Protein AF-0000000083335568 (afdb_homodimer)

Solvent-accessible surface area (backbone atoms only — not comparable to full-atom values): 21552 Å² total; per-residue (Å²): 138,65,62,66,56,51,53,53,49,52,48,51,52,46,53,53,59,56,65,48,64,49,46,77,41,74,42,66,56,33,32,35,35,14,64,70,58,40,46,61,35,35,66,96,53,80,90,43,81,64,42,79,47,89,44,68,85,31,24,37,31,67,54,48,30,28,45,42,42,88,63,29,68,44,73,71,33,35,30,37,35,63,69,38,93,60,49,35,34,36,35,36,66,71,50,24,61,50,20,54,45,88,48,48,80,27,52,86,87,62,44,81,91,28,42,49,43,35,38,34,35,102,75,27,70,46,77,40,76,40,20,33,27,20,60,49,44,30,32,36,18,20,59,67,52,26,58,64,63,70,53,51,67,70,38,65,41,40,36,30,34,38,66,60,73,33,16,29,30,43,33,57,31,32,31,43,59,36,86,72,33,44,67,32,34,40,37,34,52,36,39,33,56,36,31,42,55,82,41,88,63,42,42,30,41,77,42,77,83,126,138,65,62,66,55,52,52,54,49,52,49,50,52,46,54,53,59,54,65,48,67,49,48,77,42,74,42,64,57,33,32,35,35,13,63,70,57,40,45,60,34,36,65,94,53,80,89,43,80,64,43,78,48,87,43,68,84,32,24,36,32,68,54,50,29,28,44,42,41,86,64,28,69,45,72,72,33,35,30,37,36,64,67,38,92,60,48,35,35,36,36,34,66,69,49,25,61,52,20,55,46,86,48,47,79,25,53,87,88,61,45,82,92,28,43,47,44,36,39,35,34,100,77,26,71,46,76,40,78,42,21,33,26,20,60,50,44,29,30,37,18,20,60,67,52,26,60,63,63,71,55,51,67,69,38,65,42,39,36,29,34,37,64,61,73,32,16,27,30,42,32,58,30,32,32,42,58,35,86,73,33,44,67,31,34,40,35,32,53,36,40,32,56,36,32,42,55,84,42,90,64,41,43,31,41,78,42,77,84,128

pLDDT: mean 95.58, std 6.4, range [51.5, 98.94]

InterPro domains:
  IPR008300 Phosphate propanoyltransferase [NF011652] (22-202)
  IPR008300 Phosphate propanoyltransferase [PF06130] (24-197)
  IPR008300 Phosphate propanoyltransferase [PIRSF010130] (3-204)
  IPR008300 Phosphate propanoyltransferase [PTHR39453] (1-201)

Organism: NCBI:txid2582917

Radius of gyration: 24.56 Å; Cα contacts (8 Å, |Δi|>4): 988; chains: 2; bounding box: 70×68×60 Å

Secondary structure (DSSP, 8-state):
--HHHHHHHHHHHHHHHHTSPPPEEEE-SEEE-BHHHHHHHSTT----EEEE-SSTT-EEEEEEEEEE-SS-EEEEEEEEES-BSS-EEEE-HHHHHHHT--PPEE-TT--TT---EEEE-SS-EEEESS-EEEEPPEEEE-HHHHHHHT--TT-EEEEEEESSTT-EEEEEEEEEE-TT--SEEEEEHHHHHHHTTTSTT-EEEEPPP-/--HHHHHHHHHHHHHHHHTSPPPEEEE-SEEE-BHHHHHHHSTT----EEEE-SSTT-EEEEEEEEEE-SS-EEEEEEEEES-BSS-EEEE-HHHHHHHT--PPEE-TT--TT---EEEE-SS-EEEESS-EEEEPPEEEE-HHHHHHHT--TT-EEEEEEESSTT-EEEEEEEEEE-TT--SEEEEEHHHHHHHTTTSTT-EEEEPPP-

Structure (mmCIF, N/CA/C/O backbone):
data_AF-0000000083335568-model_v1
#
loop_
_entity.id
_entity.type
_entity.pdbx_description
1 polymer 'Phosphate propanoyltransferase'
#
loop_
_atom_site.group_PDB
_atom_site.id
_atom_site.type_symbol
_atom_site.label_atom_id
_atom_site.label_alt_id
_atom_site.label_comp_id
_atom_site.label_asym_id
_atom_site.label_entity_id
_atom_site.label_seq_id
_atom_site.pdbx_PDB_ins_code
_atom_site.Cartn_x
_atom_site.Cartn_y
_atom_site.Cartn_z
_atom_site.occupancy
_atom_site.B_iso_or_equiv
_atom_site.auth_seq_id
_atom_site.auth_comp_id
_atom_site.auth_asym_id
_atom_site.auth_atom_id
_atom_site.pdbx_PDB_model_num
ATOM 1 N N . MET A 1 1 ? -19 31.094 40.875 1 55.94 1 MET A N 1
ATOM 2 C CA . MET A 1 1 ? -17.906 30.172 40.562 1 55.94 1 MET A CA 1
ATOM 3 C C . MET A 1 1 ? -17.344 30.453 39.156 1 55.94 1 MET A C 1
ATOM 5 O O . MET A 1 1 ? -18.078 30.859 38.281 1 55.94 1 MET A O 1
ATOM 9 N N . ASP A 1 2 ? -15.773 30.594 38.812 1 65.62 2 ASP A N 1
ATOM 10 C CA . ASP A 1 2 ? -14.68 31.234 38.094 1 65.62 2 ASP A CA 1
ATOM 11 C C . ASP A 1 2 ? -14.641 30.766 36.656 1 65.62 2 ASP A C 1
ATOM 13 O O . ASP A 1 2 ? -14.414 29.578 36.375 1 65.62 2 ASP A O 1
ATOM 17 N N . LYS A 1 3 ? -15.469 31.281 35.844 1 84.44 3 LYS A N 1
ATOM 18 C CA . LYS A 1 3 ? -15.656 31.125 34.406 1 84.44 3 LYS A CA 1
ATOM 19 C C . LYS A 1 3 ? -14.32 30.859 33.719 1 84.44 3 LYS A C 1
ATOM 21 O O . LYS A 1 3 ? -14.242 30.016 32.812 1 84.44 3 LYS A O 1
ATOM 26 N N . GLU A 1 4 ? -13.445 31.594 34.156 1 85.75 4 GLU A N 1
ATOM 27 C CA . GLU A 1 4 ? -12.117 31.438 33.562 1 85.75 4 GLU A CA 1
ATOM 28 C C . GLU A 1 4 ? -11.547 30.047 33.844 1 85.75 4 GLU A C 1
ATOM 30 O O . GLU A 1 4 ? -10.938 29.438 32.969 1 85.75 4 GLU A O 1
ATOM 35 N N . LEU A 1 5 ? -11.773 29.656 35 1 84.75 5 LEU A N 1
ATOM 36 C CA . LEU A 1 5 ? -11.312 28.328 35.344 1 84.75 5 LEU A CA 1
ATOM 37 C C . LEU A 1 5 ? -12.055 27.25 34.562 1 84.75 5 LEU A C 1
ATOM 39 O O . LEU A 1 5 ? -11.461 26.281 34.125 1 84.75 5 LEU A O 1
ATOM 43 N N . LEU A 1 6 ? -13.344 27.438 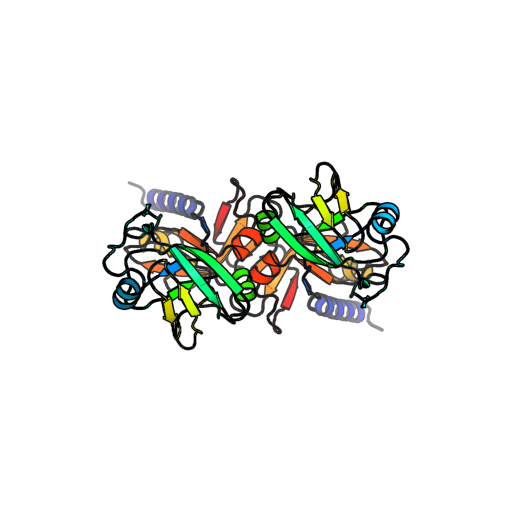34.5 1 83.44 6 LEU A N 1
ATOM 44 C CA . LEU A 1 6 ? -14.148 26.484 33.75 1 83.44 6 LEU A CA 1
ATOM 45 C C . LEU A 1 6 ? -13.688 26.422 32.281 1 83.44 6 LEU A C 1
ATOM 47 O O . LEU A 1 6 ? -13.555 25.328 31.734 1 83.44 6 LEU A O 1
ATOM 51 N N . LEU A 1 7 ? -13.438 27.547 31.672 1 86.62 7 LEU A N 1
ATOM 52 C CA . LEU A 1 7 ? -13.008 27.594 30.281 1 86.62 7 LEU A CA 1
ATOM 53 C C . LEU A 1 7 ? -11.664 26.891 30.109 1 86.62 7 LEU A C 1
ATOM 55 O O . LEU A 1 7 ? -11.469 26.172 29.125 1 86.62 7 LEU A O 1
ATOM 59 N N . SER A 1 8 ? -10.797 27.078 31.047 1 87.5 8 SER A N 1
ATOM 60 C CA . SER A 1 8 ? -9.477 26.453 30.969 1 87.5 8 SER A CA 1
ATOM 61 C C . SER A 1 8 ? -9.578 24.938 31.109 1 87.5 8 SER A C 1
ATOM 63 O O . SER A 1 8 ? -8.883 24.203 30.422 1 87.5 8 SER A O 1
ATOM 65 N N . THR A 1 9 ? -10.469 24.531 31.938 1 86.25 9 THR A N 1
ATOM 66 C CA . THR A 1 9 ? -10.648 23.109 32.156 1 86.25 9 THR A CA 1
ATOM 67 C C . THR A 1 9 ? -11.266 22.438 30.938 1 86.25 9 THR A C 1
ATOM 69 O O . THR A 1 9 ? -10.812 21.375 30.5 1 86.25 9 THR A O 1
ATOM 72 N N . VAL A 1 10 ? -12.242 23.078 30.422 1 83.5 10 VAL A N 1
ATOM 73 C CA . VAL A 1 10 ? -12.914 22.547 29.234 1 83.5 10 VAL A CA 1
ATOM 74 C C . VAL A 1 10 ? -11.922 22.469 28.078 1 83.5 10 VAL A C 1
ATOM 76 O O . VAL A 1 10 ? -11.891 21.469 27.359 1 83.5 10 VAL A O 1
ATOM 79 N N . SER A 1 11 ? -11.141 23.438 28 1 86.62 11 SER A N 1
ATOM 80 C CA . SER A 1 11 ? -10.141 23.453 26.938 1 86.62 11 SER A CA 1
ATOM 81 C C . SER A 1 11 ? -9.148 22.312 27.078 1 86.62 11 SER A C 1
ATOM 83 O O . SER A 1 11 ? -8.805 21.656 26.094 1 86.62 11 SER A O 1
ATOM 85 N N . LYS A 1 12 ? -8.742 22.109 28.25 1 87.94 12 LYS A N 1
ATOM 86 C CA . LYS A 1 12 ? -7.793 21.031 28.516 1 87.94 12 LYS A CA 1
ATOM 87 C C . LYS A 1 12 ? -8.406 19.656 28.203 1 87.94 12 LYS A C 1
ATOM 89 O O . LYS A 1 12 ? -7.746 18.797 27.625 1 87.94 12 LYS A O 1
ATOM 94 N N . VAL A 1 13 ? -9.602 19.531 28.594 1 85.75 13 VAL A N 1
ATOM 95 C CA . VAL A 1 13 ? -10.289 18.281 28.344 1 85.75 13 VAL A CA 1
ATOM 96 C C . VAL A 1 13 ? -10.445 18.062 26.844 1 85.75 13 VAL A C 1
ATOM 98 O O . VAL A 1 13 ? -10.211 16.953 26.344 1 85.75 13 VAL A O 1
ATOM 101 N N . LEU A 1 14 ? -10.773 19.078 26.172 1 85.69 14 LEU A N 1
ATOM 102 C CA . LEU A 1 14 ? -10.945 18.984 24.719 1 85.69 14 LEU A CA 1
ATOM 103 C C . LEU A 1 14 ? -9.617 18.672 24.047 1 85.69 14 LEU A C 1
ATOM 105 O O . LEU A 1 14 ? -9.57 17.891 23.094 1 85.69 14 LEU A O 1
ATOM 109 N N . ASP A 1 15 ? -8.609 19.188 24.547 1 86.44 15 ASP A N 1
ATOM 110 C CA . ASP A 1 15 ? -7.285 18.938 24 1 86.44 15 ASP A CA 1
ATOM 111 C C . ASP A 1 15 ? -6.883 17.469 24.188 1 86.44 15 ASP A C 1
ATOM 113 O O . ASP A 1 15 ? -6.293 16.859 23.297 1 86.44 15 ASP A O 1
ATOM 117 N N . GLU A 1 16 ? -7.23 17.047 25.266 1 86.5 16 GLU A N 1
ATOM 118 C CA . GLU A 1 16 ? -6.949 15.641 25.531 1 86.5 16 GLU A CA 1
ATOM 119 C C . GLU A 1 16 ? -7.781 14.727 24.641 1 86.5 16 GLU A C 1
ATOM 121 O O . GLU A 1 16 ? -7.289 13.711 24.156 1 86.5 16 GLU A O 1
ATOM 126 N N . MET A 1 17 ? -8.984 15.094 24.438 1 86.44 17 MET A N 1
ATOM 127 C CA . MET A 1 17 ? -9.875 14.312 23.578 1 86.44 17 MET A CA 1
ATOM 128 C C . MET A 1 17 ? -9.375 14.312 22.141 1 86.44 17 MET A C 1
ATOM 130 O O . MET A 1 17 ? -9.516 13.312 21.438 1 86.44 17 MET A O 1
ATOM 134 N N . ARG A 1 18 ? -8.719 15.305 21.781 1 87.56 18 ARG A N 1
ATOM 135 C CA . ARG A 1 18 ? -8.227 15.438 20.422 1 87.56 18 ARG A CA 1
ATOM 136 C C . ARG A 1 18 ? -7.016 14.539 20.188 1 87.56 18 ARG A C 1
ATOM 138 O O . ARG A 1 18 ? -6.656 14.273 19.031 1 87.56 18 ARG A O 1
ATOM 145 N N . GLN A 1 19 ? -6.488 14.117 21.266 1 85.88 19 GLN A N 1
ATOM 146 C CA . GLN A 1 19 ? -5.277 13.312 21.156 1 85.88 19 GLN A CA 1
ATOM 147 C C . GLN A 1 19 ? -5.602 11.82 21.172 1 85.88 19 GLN A C 1
ATOM 149 O O . GLN A 1 19 ? -4.723 10.984 20.969 1 85.88 19 GLN A O 1
ATOM 154 N N . ARG A 1 20 ? -6.852 11.578 21.438 1 89 20 ARG A N 1
ATOM 155 C CA . ARG A 1 20 ? -7.238 10.172 21.438 1 89 20 ARG A CA 1
ATOM 156 C C . ARG A 1 20 ? -7.109 9.562 20.047 1 89 20 ARG A C 1
ATOM 158 O O . ARG A 1 20 ? -7.418 10.219 19.047 1 89 20 ARG A O 1
ATOM 165 N N . PRO A 1 21 ? -6.656 8.258 20 1 92.62 21 PRO A N 1
ATOM 166 C CA . PRO A 1 21 ? -6.473 7.617 18.703 1 92.62 21 PRO A CA 1
ATOM 167 C C . PRO A 1 21 ? -7.785 7.418 17.953 1 92.62 21 PRO A C 1
ATOM 169 O O . PRO A 1 21 ? -8.82 7.141 18.562 1 92.62 21 PRO A O 1
ATOM 172 N N . ILE A 1 22 ? -7.734 7.602 16.703 1 96.69 22 ILE A N 1
ATOM 173 C CA . ILE A 1 22 ? -8.859 7.312 15.828 1 96.69 22 ILE A CA 1
ATOM 174 C C . ILE A 1 22 ? -8.875 5.824 15.484 1 96.69 22 ILE A C 1
ATOM 176 O O . ILE A 1 22 ? -7.875 5.281 15.008 1 96.69 22 ILE A O 1
ATOM 180 N N . PRO A 1 23 ? -10.016 5.137 15.758 1 96.69 23 PRO A N 1
ATOM 181 C CA . PRO A 1 23 ? -10.086 3.73 15.352 1 96.69 23 PRO A CA 1
ATOM 182 C C . PRO A 1 23 ? -9.852 3.539 13.852 1 96.69 23 PRO A C 1
ATOM 184 O O . PRO A 1 23 ? -10.305 4.352 13.039 1 96.69 23 PRO A O 1
ATOM 187 N N . LEU A 1 24 ? -9.125 2.496 13.578 1 96.88 24 LEU A N 1
ATOM 188 C CA . LEU A 1 24 ? -8.758 2.225 12.195 1 96.88 24 LEU A CA 1
ATOM 189 C C . LEU A 1 24 ? -9.484 0.988 11.672 1 96.88 24 LEU A C 1
ATOM 191 O O . LEU A 1 24 ? -9.469 -0.063 12.32 1 96.88 24 LEU A O 1
ATOM 195 N N . GLY A 1 25 ? -10.18 1.158 10.594 1 96.25 25 GLY A N 1
ATOM 196 C CA . GLY A 1 25 ? -10.773 0.045 9.875 1 96.25 25 GLY A CA 1
ATOM 197 C C . GLY A 1 25 ? -10.102 -0.234 8.547 1 96.25 25 GLY A C 1
ATOM 198 O O . GLY A 1 25 ? -10.109 0.614 7.648 1 96.25 25 GLY A O 1
ATOM 199 N N . VAL A 1 26 ? -9.523 -1.401 8.445 1 96.62 26 VAL A N 1
ATOM 200 C CA . VAL A 1 26 ? -8.945 -1.817 7.168 1 96.62 26 VAL A CA 1
ATOM 201 C C . VAL A 1 26 ? -10.016 -2.488 6.312 1 96.62 26 VAL A C 1
ATOM 203 O O . VAL A 1 26 ? -10.562 -3.523 6.691 1 96.62 26 VAL A O 1
ATOM 206 N N . SER A 1 27 ? -10.195 -1.856 5.25 1 94.56 27 SER A N 1
ATOM 207 C CA . SER A 1 27 ? -11.242 -2.355 4.359 1 94.56 27 SER A CA 1
ATOM 208 C C . SER A 1 27 ? -10.688 -3.377 3.375 1 94.56 27 SER A C 1
ATOM 210 O O . SER A 1 27 ? -9.938 -3.023 2.461 1 94.56 27 SER A O 1
ATOM 212 N N . ASN A 1 28 ? -11.094 -4.578 3.543 1 93.88 28 ASN A N 1
ATOM 213 C CA . ASN A 1 28 ? -10.867 -5.59 2.518 1 93.88 28 ASN A CA 1
ATOM 214 C C . ASN A 1 28 ? -11.805 -5.395 1.323 1 93.88 28 ASN A C 1
ATOM 216 O O . ASN A 1 28 ? -12.703 -4.562 1.366 1 93.88 28 ASN A O 1
ATOM 220 N N . ARG A 1 29 ? -11.492 -6.094 0.27 1 98 29 ARG A N 1
ATOM 221 C CA . ARG A 1 29 ? -12.43 -6.086 -0.847 1 98 29 ARG A CA 1
ATOM 222 C C . ARG A 1 29 ? -13.82 -6.539 -0.401 1 98 29 ARG A C 1
ATOM 224 O O . ARG A 1 29 ? -13.945 -7.449 0.421 1 98 29 ARG A O 1
ATOM 231 N N . HIS A 1 30 ? -14.797 -5.809 -0.845 1 98.75 30 HIS A N 1
ATOM 232 C CA . HIS A 1 30 ? -16.172 -6.141 -0.482 1 98.75 30 HIS A CA 1
ATOM 233 C C . HIS A 1 30 ? -17.156 -5.578 -1.497 1 98.75 30 HIS A C 1
ATOM 235 O O . HIS A 1 30 ? -16.766 -4.836 -2.404 1 98.75 30 HIS A O 1
ATOM 241 N N . ILE A 1 31 ? -18.422 -5.961 -1.271 1 98.69 31 ILE A N 1
ATOM 242 C CA . ILE A 1 31 ? -19.438 -5.535 -2.23 1 98.69 31 ILE A CA 1
ATOM 243 C C . ILE A 1 31 ? -20.703 -5.109 -1.491 1 98.69 31 ILE A C 1
ATOM 245 O O . ILE A 1 31 ? -21.047 -5.691 -0.463 1 98.69 31 ILE A O 1
ATOM 249 N N . HIS A 1 32 ? -21.281 -4.105 -1.982 1 98.69 32 HIS A N 1
ATOM 250 C CA . HIS A 1 32 ? -22.656 -3.713 -1.68 1 98.69 32 HIS A CA 1
ATOM 251 C C . HIS A 1 32 ? -23.594 -4.012 -2.852 1 98.69 32 HIS A C 1
ATOM 253 O O . HIS A 1 32 ? -23.297 -3.654 -3.994 1 98.69 32 HIS A O 1
ATOM 259 N N . LEU A 1 33 ? -24.75 -4.594 -2.518 1 98.81 33 LEU A N 1
ATOM 260 C CA . LEU A 1 33 ? -25.656 -4.93 -3.611 1 98.81 33 LEU A CA 1
ATOM 261 C C . LEU A 1 33 ? -26.984 -4.207 -3.455 1 98.81 33 LEU A C 1
ATOM 263 O O . LEU A 1 33 ? -27.438 -3.961 -2.334 1 98.81 33 LEU A O 1
ATOM 267 N N . SER A 1 34 ? -27.578 -3.914 -4.613 1 98.62 34 SER A N 1
ATOM 268 C CA . SER A 1 34 ? -28.984 -3.525 -4.633 1 98.62 34 SER A CA 1
ATOM 269 C C . SER A 1 34 ? -29.891 -4.73 -4.406 1 98.62 34 SER A C 1
ATOM 271 O O . SER A 1 34 ? -29.469 -5.875 -4.566 1 98.62 34 SER A O 1
ATOM 273 N N . GLU A 1 35 ? -31.094 -4.391 -4.02 1 98.06 35 GLU A N 1
ATOM 274 C CA . GLU A 1 35 ? -32.062 -5.465 -3.816 1 98.06 35 GLU A CA 1
ATOM 275 C C . GLU A 1 35 ? -32.25 -6.301 -5.082 1 98.06 35 GLU A C 1
ATOM 277 O O . GLU A 1 35 ? -32.25 -7.531 -5.02 1 98.06 35 GLU A O 1
ATOM 282 N N . GLN A 1 36 ? -32.344 -5.691 -6.211 1 98.06 36 GLN A N 1
ATOM 283 C CA . GLN A 1 36 ? -32.5 -6.375 -7.488 1 98.06 36 GLN A CA 1
ATOM 284 C C . GLN A 1 36 ? -31.344 -7.309 -7.781 1 98.06 36 GLN A C 1
ATOM 286 O O . GLN A 1 36 ? -31.531 -8.477 -8.117 1 98.06 36 GLN A O 1
ATOM 291 N N . ASP A 1 37 ? -30.141 -6.785 -7.633 1 98.69 37 ASP A N 1
ATOM 292 C CA . ASP A 1 37 ? -28.953 -7.586 -7.906 1 98.69 37 ASP A CA 1
ATOM 293 C C . ASP A 1 37 ? -28.828 -8.734 -6.91 1 98.69 37 ASP A C 1
ATOM 295 O O . ASP A 1 37 ? -28.422 -9.844 -7.281 1 98.69 37 ASP A O 1
ATOM 299 N N . TYR A 1 38 ? -29.172 -8.445 -5.688 1 98.81 38 TYR A N 1
ATOM 300 C CA . TYR A 1 38 ? -29.109 -9.5 -4.676 1 98.81 38 TYR A CA 1
ATOM 301 C C . TYR A 1 38 ? -30.047 -10.641 -5.02 1 98.81 38 TYR A C 1
ATOM 303 O O . TYR A 1 38 ? -29.672 -11.812 -4.961 1 98.81 38 TYR A O 1
ATOM 311 N N . GLN A 1 39 ? -31.25 -10.305 -5.344 1 98.31 39 GLN A N 1
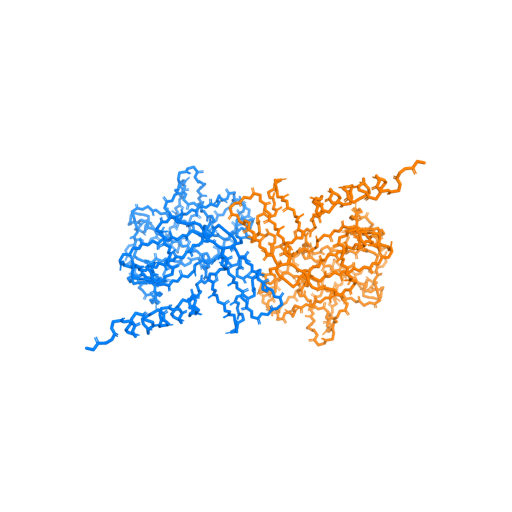ATOM 312 C CA . GLN A 1 39 ? -32.25 -11.328 -5.656 1 98.31 39 GLN A CA 1
ATOM 313 C C . GLN A 1 39 ? -31.812 -12.164 -6.859 1 98.31 39 GLN A C 1
ATOM 315 O O . GLN A 1 39 ? -32.094 -13.367 -6.922 1 98.31 39 GLN A O 1
ATOM 320 N N . ARG A 1 40 ? -31.125 -11.555 -7.77 1 98.44 40 ARG A N 1
ATOM 321 C CA . ARG A 1 40 ? -30.625 -12.273 -8.938 1 98.44 40 ARG A CA 1
ATOM 322 C C . ARG A 1 40 ? -29.5 -13.234 -8.547 1 98.44 40 ARG A C 1
ATOM 324 O O . ARG A 1 40 ? -29.469 -14.375 -9 1 98.44 40 ARG A O 1
ATOM 331 N N . LEU A 1 41 ? -28.625 -12.797 -7.664 1 98.69 41 LEU A N 1
ATOM 332 C CA . LEU A 1 41 ? -27.453 -13.578 -7.309 1 98.69 41 LEU A CA 1
ATOM 333 C C . LEU A 1 41 ? -27.797 -14.633 -6.266 1 98.69 41 LEU A C 1
ATOM 335 O O . LEU A 1 41 ? -27.141 -15.68 -6.199 1 98.69 41 LEU A O 1
ATOM 339 N N . PHE A 1 42 ? -28.797 -14.336 -5.465 1 98.5 42 PHE A N 1
ATOM 340 C CA . PHE A 1 42 ? -29.188 -15.219 -4.367 1 98.5 42 PHE A CA 1
ATOM 341 C C . PHE A 1 42 ? -30.688 -15.398 -4.324 1 98.5 42 PHE A C 1
ATOM 343 O O . PHE A 1 42 ? -31.328 -15.102 -3.316 1 98.5 42 PHE A O 1
ATOM 350 N N . PRO A 1 43 ? -31.219 -15.977 -5.379 1 98.12 43 PRO A N 1
ATOM 351 C CA . PRO A 1 43 ? -32.688 -16.125 -5.414 1 98.12 43 PRO A CA 1
ATOM 352 C C . PRO A 1 43 ? -33.188 -17.016 -4.285 1 98.12 43 PRO A C 1
ATOM 354 O O . PRO A 1 43 ? -32.719 -18.141 -4.105 1 98.12 43 PRO A O 1
ATOM 357 N N . GLY A 1 44 ? -34.125 -16.438 -3.555 1 97 44 GLY A N 1
ATOM 358 C CA . GLY A 1 44 ? -34.812 -17.203 -2.521 1 97 44 GLY A CA 1
ATOM 359 C C . GLY A 1 44 ? -34 -17.328 -1.242 1 97 44 GLY A C 1
ATOM 360 O O . GLY A 1 44 ? -34.344 -18.109 -0.353 1 97 44 GLY A O 1
ATOM 361 N N . HIS A 1 45 ? -32.938 -16.703 -1.124 1 97.25 45 HIS A N 1
ATOM 362 C CA . HIS A 1 45 ? -32.094 -16.719 0.069 1 97.25 45 HIS A CA 1
ATOM 363 C C . HIS A 1 45 ? -32 -15.328 0.694 1 97.25 45 HIS A C 1
ATOM 365 O O . HIS A 1 45 ? -31.328 -14.445 0.15 1 97.25 45 HIS A O 1
ATOM 371 N N . PRO A 1 46 ? -32.594 -15.156 1.832 1 97.06 46 PRO A N 1
ATOM 372 C CA . PRO A 1 46 ? -32.469 -13.844 2.479 1 97.06 46 PRO A CA 1
ATOM 373 C C . PRO A 1 46 ? -31.047 -13.555 2.936 1 97.06 46 PRO A C 1
ATOM 375 O O . PRO A 1 46 ? -30.312 -14.477 3.312 1 97.06 46 PRO A O 1
ATOM 378 N N . ILE A 1 47 ? -30.672 -12.266 2.877 1 97.75 47 ILE A N 1
ATOM 379 C CA . ILE A 1 47 ? -29.344 -11.891 3.348 1 97.75 47 ILE A CA 1
ATOM 380 C C . ILE A 1 47 ? -29.25 -12.117 4.855 1 97.75 47 ILE A C 1
ATOM 382 O O . ILE A 1 47 ? -30.188 -11.844 5.594 1 97.75 47 ILE A O 1
ATOM 386 N N . SER A 1 48 ? -28.125 -12.648 5.285 1 97.56 48 SER A N 1
ATOM 387 C CA . SER A 1 48 ? -27.938 -12.969 6.695 1 97.56 48 SER A CA 1
ATOM 388 C C . SER A 1 48 ? -26.703 -12.289 7.262 1 97.56 48 SER A C 1
ATOM 390 O O . SER A 1 48 ? -25.625 -12.367 6.664 1 97.56 48 SER A O 1
ATOM 392 N N . GLU A 1 49 ? -26.875 -11.672 8.438 1 98.06 49 GLU A N 1
ATOM 393 C CA . GLU A 1 49 ? -25.75 -11.008 9.102 1 98.06 49 GLU A CA 1
ATOM 394 C C . GLU A 1 49 ? -24.781 -12.031 9.703 1 98.06 49 GLU A C 1
ATOM 396 O O . GLU A 1 49 ? -25.203 -12.906 10.461 1 98.06 49 GLU A O 1
ATOM 401 N N . LYS A 1 50 ? -23.609 -11.945 9.32 1 98.38 50 LYS A N 1
ATOM 402 C CA . LYS A 1 50 ? -22.547 -12.766 9.914 1 98.38 50 LYS A CA 1
ATOM 403 C C . LYS A 1 50 ? -21.922 -12.07 11.117 1 98.38 50 LYS A C 1
ATOM 405 O O . LYS A 1 50 ? -21.734 -12.688 12.172 1 98.38 50 LYS A O 1
ATOM 410 N N . LYS A 1 51 ? -21.609 -10.766 10.969 1 98.31 51 LYS A N 1
ATOM 411 C CA . LYS A 1 51 ? -20.938 -9.992 12.008 1 98.31 51 LYS A CA 1
ATOM 412 C C . LYS A 1 51 ? -21.219 -8.5 11.859 1 98.31 51 LYS A C 1
ATOM 414 O O . LYS A 1 51 ? -21.125 -7.949 10.766 1 98.31 51 LYS A O 1
ATOM 419 N N . ALA A 1 52 ? -21.484 -7.883 13.008 1 97.81 52 ALA A N 1
ATOM 420 C CA . ALA A 1 52 ? -21.688 -6.438 13.008 1 97.81 52 ALA A CA 1
ATOM 421 C C . ALA A 1 52 ? -20.375 -5.691 12.805 1 97.81 52 ALA A C 1
ATOM 423 O O . ALA A 1 52 ? -19.328 -6.121 13.297 1 97.81 52 ALA A O 1
ATOM 424 N N . LEU A 1 53 ? -20.453 -4.594 12.094 1 97.44 53 LEU A N 1
ATOM 425 C CA . LEU A 1 53 ? -19.312 -3.715 11.93 1 97.44 53 LEU A CA 1
ATOM 426 C C . LEU A 1 53 ? -19.359 -2.566 12.93 1 97.44 53 LEU A C 1
ATOM 428 O O . LEU A 1 53 ? -20.312 -2.438 13.688 1 97.44 53 LEU A O 1
ATOM 432 N N . LEU A 1 54 ? -18.266 -1.791 12.945 1 96.44 54 LEU A N 1
ATOM 433 C CA . LEU A 1 54 ? -18.188 -0.689 13.898 1 96.44 54 LEU A CA 1
ATOM 434 C C . LEU A 1 54 ? -19.234 0.374 13.586 1 96.44 54 LEU A C 1
ATOM 436 O O . LEU A 1 54 ? -19.812 0.966 14.5 1 96.44 54 LEU A O 1
ATOM 440 N N . GLN A 1 55 ? -19.469 0.665 12.352 1 97.44 55 GLN A N 1
ATOM 441 C CA . GLN A 1 55 ? -20.5 1.618 11.953 1 97.44 55 GLN A CA 1
ATOM 442 C C . GLN A 1 55 ? -21.891 1.073 12.258 1 97.44 55 GLN A C 1
ATOM 444 O O . GLN A 1 55 ? -22.219 -0.057 11.883 1 97.44 55 GLN A O 1
ATOM 449 N N . PRO A 1 56 ? -22.703 1.92 12.844 1 96.69 56 PRO A N 1
ATOM 450 C CA . PRO A 1 56 ? -24.031 1.438 13.266 1 96.69 56 PRO A CA 1
ATOM 451 C C . PRO A 1 56 ? -24.875 0.944 12.094 1 96.69 56 PRO A C 1
ATOM 453 O O . PRO A 1 56 ? -24.969 1.614 11.062 1 96.69 56 PRO A O 1
ATOM 456 N N . GLY A 1 57 ? -25.484 -0.217 12.289 1 96.44 57 GLY A N 1
ATOM 457 C CA . GLY A 1 57 ? -26.422 -0.765 11.32 1 96.44 57 GLY A CA 1
ATOM 458 C C . GLY A 1 57 ? -25.734 -1.478 10.164 1 96.44 57 GLY A C 1
ATOM 459 O O . GLY A 1 57 ? -26.391 -2.117 9.344 1 96.44 57 GLY A O 1
ATOM 460 N N . GLN A 1 58 ? -24.438 -1.389 10.07 1 97.5 58 GLN A N 1
ATOM 461 C CA . GLN A 1 58 ? -23.672 -2.043 9.016 1 97.5 58 GLN A CA 1
ATOM 462 C C . GLN A 1 58 ? -23.156 -3.406 9.477 1 97.5 58 GLN A C 1
ATOM 464 O O . GLN A 1 58 ? -22.828 -3.594 10.648 1 97.5 58 GLN A O 1
ATOM 469 N N . TYR A 1 59 ? -23.078 -4.379 8.555 1 98.38 59 TYR A N 1
ATOM 470 C CA . TYR A 1 59 ? -22.641 -5.711 8.938 1 98.38 59 TYR A CA 1
ATOM 471 C C . TYR A 1 59 ? -22.031 -6.445 7.746 1 98.38 59 TYR A C 1
ATOM 473 O O . TYR A 1 59 ? -22.297 -6.105 6.594 1 98.38 59 TYR A O 1
ATOM 481 N N . ALA A 1 60 ? -21.156 -7.32 8.031 1 98.69 60 ALA A N 1
ATOM 482 C CA . ALA A 1 60 ? -20.719 -8.328 7.07 1 98.69 60 ALA A CA 1
ATOM 483 C C . ALA A 1 60 ? -21.734 -9.461 6.969 1 98.69 60 ALA A C 1
ATOM 485 O O . ALA A 1 60 ? -22.188 -9.992 7.984 1 98.69 60 ALA A O 1
ATOM 486 N N . ALA A 1 61 ? -22.062 -9.781 5.785 1 98.75 61 ALA A N 1
ATOM 487 C CA . ALA A 1 61 ? -23.047 -10.844 5.57 1 98.75 61 ALA A CA 1
ATOM 488 C C . ALA A 1 61 ? -22.375 -12.203 5.449 1 98.75 61 ALA A C 1
ATOM 490 O O . ALA A 1 61 ? -21.141 -12.289 5.301 1 98.75 61 ALA A O 1
ATOM 491 N N . GLU A 1 62 ? -23.188 -13.25 5.508 1 98.5 62 GLU A N 1
ATOM 492 C CA . GLU A 1 62 ? -22.703 -14.602 5.266 1 98.5 62 GLU A CA 1
ATOM 493 C C . GLU A 1 62 ? -22.375 -14.82 3.793 1 98.5 62 GLU A C 1
ATOM 495 O O . GLU A 1 62 ? -21.484 -15.594 3.455 1 98.5 62 GLU A O 1
ATOM 500 N N . GLN A 1 63 ? -23.094 -14.188 2.953 1 98.56 63 GLN A N 1
ATOM 501 C CA . GLN A 1 63 ? -23 -14.375 1.508 1 98.56 63 GLN A CA 1
ATOM 502 C C . GLN A 1 63 ? -21.719 -13.766 0.951 1 98.56 63 GLN A C 1
ATOM 504 O O . GLN A 1 63 ? -21.312 -12.688 1.377 1 98.56 63 GLN A O 1
ATOM 509 N N . THR A 1 64 ? -21.125 -14.484 0.091 1 98.75 64 THR A N 1
ATOM 510 C CA . THR A 1 64 ? -19.953 -14.023 -0.661 1 98.75 64 THR A CA 1
ATOM 511 C C . THR A 1 64 ? -20.156 -14.258 -2.156 1 98.75 64 THR A C 1
ATOM 513 O O . THR A 1 64 ? -21.016 -15.031 -2.561 1 98.75 64 THR A O 1
ATOM 516 N N . VAL A 1 65 ? -19.406 -13.547 -2.938 1 98.81 65 VAL A N 1
ATOM 517 C CA . VAL A 1 65 ? -19.422 -13.742 -4.383 1 98.81 65 VAL A CA 1
ATOM 518 C C . VAL A 1 65 ? -17.984 -13.844 -4.898 1 98.81 65 VAL A C 1
ATOM 520 O O . VAL A 1 65 ? -17.031 -13.547 -4.172 1 98.81 65 VAL A O 1
ATOM 523 N N . THR A 1 66 ? -17.859 -14.328 -6.07 1 98.88 66 THR A N 1
ATOM 524 C CA . THR A 1 66 ? -16.609 -14.266 -6.82 1 98.88 66 THR A CA 1
ATOM 525 C C . THR A 1 66 ? -16.625 -13.094 -7.797 1 98.88 66 THR A C 1
ATOM 527 O O . THR A 1 66 ? -17.594 -12.906 -8.531 1 98.88 66 THR A O 1
ATOM 530 N N . LEU A 1 67 ? -15.641 -12.242 -7.727 1 98.88 67 LEU A N 1
ATOM 531 C CA . LEU A 1 67 ? -15.414 -11.227 -8.742 1 98.88 67 LEU A CA 1
ATOM 532 C C . LEU A 1 67 ? -14.633 -11.797 -9.922 1 9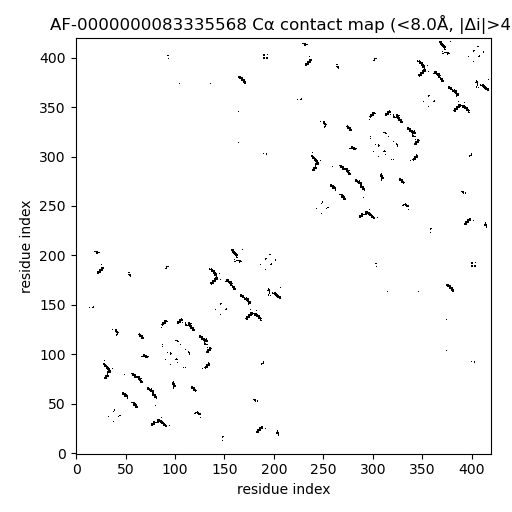8.88 67 LEU A C 1
ATOM 534 O O . LEU A 1 67 ? -13.602 -12.445 -9.734 1 98.88 67 LEU A O 1
ATOM 538 N N . VAL A 1 68 ? -15.094 -11.578 -11.078 1 98.88 68 VAL A N 1
ATOM 539 C CA . VAL A 1 68 ? -14.422 -12.078 -12.273 1 98.88 68 VAL A CA 1
ATOM 540 C C . VAL A 1 68 ? -14.094 -10.914 -13.211 1 98.88 68 VAL A C 1
ATOM 542 O O . VAL A 1 68 ? -15 -10.273 -13.75 1 98.88 68 VAL A O 1
ATOM 545 N N . GLY A 1 69 ? -12.82 -10.641 -13.375 1 98.25 69 GLY A N 1
ATOM 546 C CA . GLY A 1 69 ? -12.359 -9.633 -14.32 1 98.25 69 GLY A CA 1
ATOM 547 C C . GLY A 1 69 ? -11.672 -10.227 -15.531 1 98.25 69 GLY A C 1
ATOM 548 O O . GLY A 1 69 ? -11.578 -11.445 -15.664 1 98.25 69 GLY A O 1
ATOM 549 N N . PRO A 1 70 ? -11.156 -9.406 -16.438 1 98.19 70 PRO A N 1
ATOM 550 C CA . PRO A 1 70 ? -10.531 -9.859 -17.672 1 98.19 70 PRO A CA 1
ATOM 551 C C . PRO A 1 70 ? -9.258 -10.664 -17.438 1 98.19 70 PRO A C 1
ATOM 553 O O . PRO A 1 70 ? -8.906 -11.531 -18.25 1 98.19 70 PRO A O 1
ATOM 556 N N . LYS A 1 71 ? -8.602 -10.445 -16.344 1 97.25 71 LYS A N 1
ATOM 557 C CA . LYS A 1 71 ? -7.293 -11.07 -16.156 1 97.25 71 LYS A CA 1
ATOM 558 C C . LYS A 1 71 ? -7.34 -12.148 -15.078 1 97.25 71 LYS A C 1
ATOM 560 O O . LYS A 1 71 ? -6.398 -12.93 -14.93 1 97.25 71 LYS A O 1
ATOM 565 N N . GLY A 1 72 ? -8.43 -12.117 -14.312 1 97.38 72 GLY A N 1
ATOM 566 C CA . GLY A 1 72 ? -8.484 -13.086 -13.234 1 97.38 72 GLY A CA 1
ATOM 567 C C . GLY A 1 72 ? -9.758 -12.977 -12.406 1 97.38 72 GLY A C 1
ATOM 568 O O . GLY A 1 72 ? -10.719 -12.328 -12.82 1 97.38 72 GLY A O 1
ATOM 569 N N . GLN A 1 73 ? -9.742 -13.742 -11.328 1 98.44 73 GLN A N 1
ATOM 570 C CA . GLN A 1 73 ? -10.906 -13.742 -10.445 1 98.44 73 GLN A CA 1
ATOM 571 C C . GLN A 1 73 ? -10.484 -13.695 -8.977 1 98.44 73 GLN A C 1
ATOM 573 O O . GLN A 1 73 ? -9.359 -14.055 -8.641 1 98.44 73 GLN A O 1
ATOM 578 N N . ILE A 1 74 ? -11.32 -13.188 -8.18 1 97.75 74 ILE A N 1
ATOM 579 C CA . ILE A 1 74 ? -11.148 -13.18 -6.73 1 97.75 74 ILE A CA 1
ATOM 580 C C . ILE A 1 74 ? -12.352 -13.828 -6.059 1 97.75 74 ILE A C 1
ATOM 582 O O . ILE A 1 74 ? -13.484 -13.344 -6.195 1 97.75 74 ILE A O 1
ATOM 586 N N . LYS A 1 75 ? -12.062 -14.852 -5.312 1 97.81 75 LYS A N 1
ATOM 587 C CA . LYS A 1 75 ? -13.133 -15.633 -4.695 1 97.81 75 LYS A CA 1
ATOM 588 C C . LYS A 1 75 ? -13.477 -15.086 -3.311 1 97.81 75 LYS A C 1
ATOM 590 O O . LYS A 1 75 ? -12.695 -14.344 -2.715 1 97.81 75 LYS A O 1
ATOM 595 N N . ASN A 1 76 ? -14.688 -15.383 -2.875 1 98.06 76 ASN A N 1
ATOM 596 C CA . ASN A 1 76 ? -15.133 -15.195 -1.501 1 98.06 76 ASN A CA 1
ATOM 597 C C . ASN A 1 76 ? -15.102 -13.719 -1.1 1 98.06 76 ASN A C 1
ATOM 599 O O . ASN A 1 76 ? -14.641 -13.383 -0.007 1 98.06 76 ASN A O 1
ATOM 603 N N . VAL A 1 77 ? -15.539 -12.93 -1.99 1 98.75 77 VAL A N 1
ATOM 604 C CA . VAL A 1 77 ? -15.656 -11.508 -1.674 1 98.75 77 VAL A CA 1
ATOM 605 C C . VAL A 1 77 ? -16.922 -11.258 -0.867 1 98.75 77 VAL A C 1
ATOM 607 O O . VAL A 1 77 ? -18.031 -11.578 -1.319 1 98.75 77 VAL A O 1
ATOM 610 N N . ARG A 1 78 ? -16.797 -10.664 0.258 1 98.75 78 ARG A N 1
ATOM 611 C CA . ARG A 1 78 ? -17.844 -10.562 1.269 1 98.75 78 ARG A CA 1
ATOM 612 C C . ARG A 1 78 ? -18.859 -9.492 0.891 1 98.75 78 ARG A C 1
ATOM 614 O O . ARG A 1 78 ? -18.5 -8.406 0.442 1 98.75 78 ARG A O 1
ATOM 621 N N . LEU A 1 79 ? -20.094 -9.812 1.062 1 98.75 79 LEU A N 1
ATOM 622 C CA . LEU A 1 79 ? -21.156 -8.82 0.965 1 98.75 79 LEU A CA 1
ATOM 623 C C . LEU A 1 79 ? -21.328 -8.062 2.277 1 98.75 79 LEU A C 1
ATOM 625 O O . LEU A 1 79 ? -21.297 -8.664 3.354 1 98.75 79 LEU A O 1
ATOM 629 N N . LEU A 1 80 ? -21.453 -6.785 2.15 1 98.69 80 LEU A N 1
ATOM 630 C CA . LEU A 1 80 ? -21.797 -5.969 3.309 1 98.69 80 LEU A CA 1
ATOM 631 C C . LEU A 1 80 ? -23.25 -5.496 3.223 1 98.69 80 LEU A C 1
ATOM 633 O O . LEU A 1 80 ? -23.734 -5.152 2.141 1 98.69 80 LEU A O 1
ATOM 637 N N . GLY A 1 81 ? -23.891 -5.547 4.352 1 98.31 81 GLY A N 1
ATOM 638 C CA . GLY A 1 81 ? -25.25 -5.043 4.43 1 98.31 81 GLY A CA 1
ATOM 639 C C . GLY A 1 81 ? -25.359 -3.742 5.203 1 98.31 81 GLY A C 1
ATOM 640 O O . GLY A 1 81 ? -24.406 -3.307 5.836 1 98.31 81 GLY A O 1
ATOM 641 N N . PRO A 1 82 ? -26.578 -3.111 5.195 1 97.75 82 PRO A N 1
ATOM 642 C CA . PRO A 1 82 ? -27.75 -3.566 4.449 1 97.75 82 PRO A CA 1
ATOM 643 C C . PRO A 1 82 ? -27.641 -3.322 2.947 1 97.75 82 PRO A C 1
ATOM 645 O O . PRO A 1 82 ? -26.656 -2.717 2.492 1 97.75 82 PRO A O 1
ATOM 648 N N . LEU A 1 83 ? -28.516 -3.896 2.207 1 98.44 83 LEU A N 1
ATOM 649 C CA . LEU A 1 83 ? -28.562 -3.646 0.771 1 98.44 83 LEU A CA 1
ATOM 650 C C . LEU A 1 83 ? -28.734 -2.158 0.483 1 98.44 83 LEU A C 1
ATOM 652 O O . LEU A 1 83 ? -29.281 -1.42 1.309 1 98.44 83 LEU A O 1
ATOM 656 N N . ARG A 1 84 ? -28.234 -1.799 -0.69 1 97.38 84 ARG A N 1
ATOM 657 C CA . ARG A 1 84 ? -28.25 -0.387 -1.062 1 97.38 84 ARG A CA 1
ATOM 658 C C . ARG A 1 84 ? -29.047 -0.165 -2.342 1 97.38 84 ARG A C 1
ATOM 660 O O . ARG A 1 84 ? -29.625 -1.107 -2.896 1 97.38 84 ARG A O 1
ATOM 667 N N . SER A 1 85 ? -29.141 1.133 -2.672 1 97.19 85 SER A N 1
ATOM 668 C CA . SER A 1 85 ? -29.906 1.471 -3.865 1 97.19 85 SER A CA 1
ATOM 669 C C . SER A 1 85 ? -29.156 1.094 -5.137 1 97.19 85 SER A C 1
ATOM 671 O O . SER A 1 85 ? -29.766 0.808 -6.164 1 97.19 85 SER A O 1
ATOM 673 N N . VAL A 1 86 ? -27.844 1.15 -5.074 1 98.06 86 VAL A N 1
ATOM 674 C CA . VAL A 1 86 ? -27 0.826 -6.219 1 98.06 86 VAL A CA 1
ATOM 675 C C . VAL A 1 86 ? -25.891 -0.121 -5.785 1 98.06 86 VAL A C 1
ATOM 677 O O . VAL A 1 86 ? -25.359 -0.005 -4.676 1 98.06 86 VAL A O 1
ATOM 680 N N . SER A 1 87 ? -25.547 -1.086 -6.66 1 98.81 87 SER A N 1
ATOM 681 C CA . SER A 1 87 ? -24.469 -2.025 -6.367 1 98.81 87 SER A CA 1
ATOM 682 C C . SER A 1 87 ? -23.094 -1.37 -6.535 1 98.81 87 SER A C 1
ATOM 684 O O . SER A 1 87 ? -22.891 -0.575 -7.457 1 98.81 87 SER A O 1
ATOM 686 N N . GLN A 1 88 ? -22.234 -1.683 -5.684 1 98.81 88 GLN A N 1
ATOM 687 C CA . GLN A 1 88 ? -20.891 -1.111 -5.656 1 98.81 88 GLN A CA 1
ATOM 688 C C . GLN A 1 88 ? -19.859 -2.143 -5.203 1 98.81 88 GLN A C 1
ATOM 690 O O . GLN A 1 88 ? -20.109 -2.896 -4.258 1 98.81 88 GLN A O 1
ATOM 695 N N . VAL A 1 89 ? -18.75 -2.219 -5.887 1 98.88 89 VAL A N 1
ATOM 696 C CA . VAL A 1 89 ? -17.625 -3.08 -5.531 1 98.88 89 VAL A CA 1
ATOM 697 C C . VAL A 1 89 ? -16.422 -2.227 -5.141 1 98.88 89 VAL A C 1
ATOM 699 O O . VAL A 1 89 ? -16.062 -1.298 -5.863 1 98.88 89 VAL A O 1
ATOM 702 N N . GLU A 1 90 ? -15.891 -2.48 -4.008 1 98.81 90 GLU A N 1
ATOM 703 C CA . GLU A 1 90 ? -14.688 -1.802 -3.539 1 98.81 90 GLU A CA 1
ATOM 704 C C . GLU A 1 90 ? -13.5 -2.764 -3.463 1 98.81 90 GLU A C 1
ATOM 706 O O . GLU A 1 90 ? -13.578 -3.793 -2.787 1 98.81 90 GLU A O 1
ATOM 711 N N . ILE A 1 91 ? -12.461 -2.418 -4.145 1 98.62 91 ILE A N 1
ATOM 712 C CA . ILE A 1 91 ? -11.266 -3.246 -4.191 1 98.62 91 ILE A CA 1
ATOM 713 C C . ILE A 1 91 ? -10.031 -2.375 -3.986 1 98.62 91 ILE A C 1
ATOM 715 O O . ILE A 1 91 ? -10.117 -1.145 -3.992 1 98.62 91 ILE A O 1
ATOM 719 N N . SER A 1 92 ? -8.891 -3.004 -3.703 1 98.06 92 SER A N 1
ATOM 720 C CA . SER A 1 92 ? -7.605 -2.307 -3.666 1 98.06 92 SER A CA 1
ATOM 721 C C . SER A 1 92 ? -7 -2.195 -5.062 1 98.06 92 SER A C 1
ATOM 723 O O . SER A 1 92 ? -7.477 -2.828 -6.004 1 98.06 92 SER A O 1
ATOM 725 N N . ARG A 1 93 ? -5.961 -1.382 -5.176 1 97.44 93 ARG A N 1
ATOM 726 C CA . ARG A 1 93 ? -5.227 -1.333 -6.438 1 97.44 93 ARG A CA 1
ATOM 727 C C . ARG A 1 93 ? -4.602 -2.686 -6.758 1 97.44 93 ARG A C 1
ATOM 729 O O . ARG A 1 93 ? -4.559 -3.096 -7.922 1 97.44 93 ARG A O 1
ATOM 736 N N . THR A 1 94 ? -4.086 -3.344 -5.754 1 97.19 94 THR A N 1
ATOM 737 C CA . THR A 1 94 ? -3.561 -4.691 -5.934 1 97.19 94 THR A CA 1
ATOM 738 C C . THR A 1 94 ? -4.625 -5.617 -6.516 1 97.19 94 THR A C 1
ATOM 740 O O . THR A 1 94 ? -4.363 -6.344 -7.477 1 97.19 94 THR A O 1
ATOM 743 N N . ASP A 1 95 ? -5.828 -5.574 -5.996 1 97.69 95 ASP A N 1
ATOM 744 C CA . ASP A 1 95 ? -6.934 -6.375 -6.5 1 97.69 95 ASP A CA 1
ATOM 745 C C . ASP A 1 95 ? -7.266 -6.008 -7.945 1 97.69 95 ASP A C 1
ATOM 747 O O . ASP A 1 95 ? -7.57 -6.879 -8.758 1 97.69 95 ASP A O 1
ATOM 751 N N . ALA A 1 96 ? -7.285 -4.715 -8.172 1 98.12 96 ALA A N 1
ATOM 752 C CA . ALA A 1 96 ? -7.602 -4.234 -9.516 1 98.12 96 ALA A CA 1
ATOM 753 C C . ALA A 1 96 ? -6.652 -4.832 -10.547 1 98.12 96 ALA A C 1
ATOM 755 O O . ALA A 1 96 ? -7.078 -5.234 -11.633 1 98.12 96 ALA A O 1
ATOM 756 N N . ARG A 1 97 ? -5.387 -4.859 -10.188 1 95.19 97 ARG A N 1
ATOM 757 C CA . ARG A 1 97 ? -4.402 -5.449 -11.086 1 95.19 97 ARG A CA 1
ATOM 758 C C . ARG A 1 97 ? -4.672 -6.938 -11.297 1 95.19 97 ARG A C 1
ATOM 760 O O . ARG A 1 97 ? -4.582 -7.438 -12.422 1 95.19 97 ARG A O 1
ATOM 767 N N . THR A 1 98 ? -4.953 -7.637 -10.234 1 95.56 98 THR A N 1
ATOM 768 C CA . THR A 1 98 ? -5.266 -9.062 -10.297 1 95.56 98 THR A CA 1
ATOM 769 C C . THR A 1 98 ? -6.457 -9.305 -11.219 1 95.56 98 THR A C 1
ATOM 771 O O . THR A 1 98 ? -6.453 -10.258 -12.008 1 95.56 98 THR A O 1
ATOM 774 N N . LEU A 1 99 ? -7.43 -8.43 -11.156 1 98.25 99 LEU A N 1
ATOM 775 C CA . LEU A 1 99 ? -8.68 -8.594 -11.891 1 98.25 99 LEU A CA 1
ATOM 776 C C . LEU A 1 99 ? -8.539 -8.055 -13.312 1 98.25 99 LEU A C 1
ATOM 778 O O . LEU A 1 99 ? -9.352 -8.383 -14.188 1 98.25 99 LEU A O 1
ATOM 782 N N . GLY A 1 100 ? -7.57 -7.211 -13.539 1 98.12 100 GLY A N 1
ATOM 783 C CA . GLY A 1 100 ? -7.414 -6.555 -14.82 1 98.12 100 GLY A CA 1
ATOM 784 C C . GLY A 1 100 ? -8.414 -5.438 -15.047 1 98.12 100 GLY A C 1
ATOM 785 O O . GLY A 1 100 ? -8.898 -5.242 -16.172 1 98.12 100 GLY A O 1
ATOM 786 N N . ILE A 1 101 ? -8.773 -4.746 -13.984 1 98.06 101 ILE A N 1
ATOM 787 C CA . ILE A 1 101 ? -9.766 -3.676 -14.062 1 98.06 101 ILE A CA 1
ATOM 788 C C . ILE A 1 101 ? -9.109 -2.342 -13.711 1 98.06 101 ILE A C 1
ATOM 790 O O . ILE A 1 101 ? -8.367 -2.248 -12.734 1 98.06 101 ILE A O 1
ATOM 794 N N . ALA A 1 102 ? -9.352 -1.379 -14.523 1 97.12 102 ALA A N 1
ATOM 795 C CA . ALA A 1 102 ? -8.883 -0.03 -14.203 1 97.12 102 ALA A CA 1
ATOM 796 C C . ALA A 1 102 ? -9.883 0.702 -13.312 1 97.12 102 ALA A C 1
ATOM 798 O O . ALA A 1 102 ? -10.555 1.635 -13.758 1 97.12 102 ALA A O 1
ATOM 799 N N . ALA A 1 103 ? -10.008 0.298 -12.125 1 98 103 ALA A N 1
ATOM 800 C CA . ALA A 1 103 ? -10.938 0.91 -11.172 1 98 103 ALA A CA 1
ATOM 801 C C . ALA A 1 103 ? -10.422 2.264 -10.695 1 98 103 ALA A C 1
ATOM 803 O O . ALA A 1 103 ? -9.289 2.371 -10.219 1 98 103 ALA A O 1
ATOM 804 N N . PRO A 1 104 ? -11.211 3.303 -10.805 1 97.88 104 PRO A N 1
ATOM 805 C CA . PRO A 1 104 ? -10.766 4.621 -10.352 1 97.88 104 PRO A CA 1
ATOM 806 C C . PRO A 1 104 ? -10.852 4.785 -8.836 1 97.88 104 PRO A C 1
ATOM 808 O O . PRO A 1 104 ? -11.625 4.082 -8.18 1 97.88 104 PRO A O 1
ATOM 811 N N . LEU A 1 105 ? -10 5.656 -8.289 1 97.38 105 LEU A N 1
ATOM 812 C CA . LEU A 1 105 ? -10.109 6.09 -6.902 1 97.38 105 LEU A CA 1
ATOM 813 C C . LEU A 1 105 ? -11.328 6.984 -6.711 1 97.38 105 LEU A C 1
ATOM 815 O O . LEU A 1 105 ? -11.422 8.055 -7.316 1 97.38 105 LEU A O 1
ATOM 819 N N . ARG A 1 106 ? -12.281 6.527 -5.875 1 97.69 106 ARG A N 1
ATOM 820 C CA . ARG A 1 106 ? -13.539 7.254 -5.691 1 97.69 106 ARG A CA 1
ATOM 821 C C . ARG A 1 106 ? -14.008 7.176 -4.246 1 97.69 106 ARG A C 1
ATOM 823 O O . ARG A 1 106 ? -13.742 6.191 -3.551 1 97.69 106 ARG A O 1
ATOM 830 N N . MET A 1 107 ? -14.688 8.219 -3.859 1 96.94 107 MET A N 1
ATOM 831 C CA . MET A 1 107 ? -15.5 8.094 -2.648 1 96.94 107 MET A CA 1
ATOM 832 C C . MET A 1 107 ? -16.688 7.176 -2.885 1 96.94 107 MET A C 1
ATOM 834 O O . MET A 1 107 ? -17.281 7.188 -3.965 1 96.94 107 MET A O 1
ATOM 838 N N . SER A 1 108 ? -17 6.375 -1.865 1 95.88 108 SER A N 1
ATOM 839 C CA . SER A 1 108 ? -18.188 5.52 -1.945 1 95.88 108 SER A CA 1
ATOM 840 C C . SER A 1 108 ? -19.406 6.301 -2.428 1 95.88 108 SER A C 1
ATOM 842 O O . SER A 1 108 ? -19.641 7.422 -1.974 1 95.88 108 SER A O 1
ATOM 844 N N . GLY A 1 109 ? -20.109 5.773 -3.348 1 95.94 109 GLY A N 1
ATOM 845 C CA . GLY A 1 109 ? -21.297 6.41 -3.881 1 95.94 109 GLY A CA 1
ATOM 846 C C . GLY A 1 109 ? -21.047 7.164 -5.176 1 95.94 109 GLY A C 1
ATOM 847 O O . GLY A 1 109 ? -21.984 7.477 -5.91 1 95.94 109 GLY A O 1
ATOM 848 N N . ASN A 1 110 ? -19.812 7.582 -5.375 1 97.25 110 ASN A N 1
ATOM 849 C CA . ASN A 1 110 ? -19.453 8.258 -6.613 1 97.25 110 ASN A CA 1
ATOM 850 C C . ASN A 1 110 ? -19.109 7.262 -7.719 1 97.25 110 ASN A C 1
ATOM 852 O O . ASN A 1 110 ? -17.938 6.984 -7.965 1 97.25 110 ASN A O 1
ATOM 856 N N . LEU A 1 111 ? -20.125 6.816 -8.492 1 98.12 111 LEU A N 1
ATOM 857 C CA . LEU A 1 111 ? -19.938 5.648 -9.344 1 98.12 111 LEU A CA 1
ATOM 858 C C . LEU A 1 111 ? -20 6.031 -10.82 1 98.12 111 LEU A C 1
ATOM 860 O O . LEU A 1 111 ? -19.875 5.172 -11.695 1 98.12 111 LEU A O 1
ATOM 864 N N . LYS A 1 112 ? -20.156 7.312 -11.109 1 97.5 112 LYS A N 1
ATOM 865 C CA . LYS A 1 112 ? -20.234 7.734 -12.5 1 97.5 112 LYS A CA 1
ATOM 866 C C . LYS A 1 112 ? -18.938 7.422 -13.242 1 97.5 112 LYS A C 1
ATOM 868 O O . LYS A 1 112 ? -17.844 7.766 -12.773 1 97.5 112 LYS A O 1
ATOM 873 N N . GLY A 1 113 ? -19.062 6.789 -14.367 1 98.12 113 GLY A N 1
ATOM 874 C CA . GLY A 1 113 ? -17.922 6.527 -15.227 1 98.12 113 GLY A CA 1
ATOM 875 C C . GLY A 1 113 ? -17.031 5.414 -14.711 1 98.12 113 GLY A C 1
ATOM 876 O O . GLY A 1 113 ? -15.875 5.285 -15.148 1 98.12 113 GLY A O 1
ATOM 877 N N . THR A 1 114 ? -17.5 4.637 -13.773 1 98.69 114 THR A N 1
ATOM 878 C CA . THR A 1 114 ? -16.703 3.527 -13.25 1 98.69 114 THR A CA 1
ATOM 879 C C . THR A 1 114 ? -16.922 2.27 -14.086 1 98.69 114 THR A C 1
ATOM 881 O O . THR A 1 114 ? -17.922 2.146 -14.789 1 98.69 114 THR A O 1
ATOM 884 N N . PRO A 1 115 ? -15.961 1.399 -14.094 1 98.75 115 PRO A N 1
ATOM 885 C CA . PRO A 1 115 ? -16.141 0.144 -14.828 1 98.75 115 PRO A CA 1
ATOM 886 C C . PRO A 1 115 ? -17.047 -0.84 -14.102 1 98.75 115 PRO A C 1
ATOM 888 O O . PRO A 1 115 ? -17.453 -0.595 -12.961 1 98.75 115 PRO A O 1
ATOM 891 N N . GLY A 1 116 ? -17.391 -1.916 -14.883 1 98.69 116 GLY A N 1
ATOM 892 C CA . GLY A 1 116 ? -18.172 -3.006 -14.328 1 98.69 116 GLY A CA 1
ATOM 893 C C . GLY A 1 116 ? -17.359 -4.254 -14.055 1 98.69 116 GLY A C 1
ATOM 894 O O . GLY A 1 116 ? -16.125 -4.23 -14.156 1 98.69 116 GLY A O 1
ATOM 895 N N . ILE A 1 117 ? -18.109 -5.305 -13.703 1 98.81 117 ILE A N 1
ATOM 896 C CA . ILE A 1 117 ? -17.469 -6.578 -13.391 1 98.81 117 ILE A CA 1
ATOM 897 C C . ILE A 1 117 ? -18.516 -7.688 -13.352 1 98.81 117 ILE A C 1
ATOM 899 O O . ILE A 1 117 ? -19.703 -7.426 -13.102 1 98.81 117 ILE A O 1
ATOM 903 N N . ARG A 1 118 ? -18.031 -8.797 -13.594 1 98.88 118 ARG A N 1
ATOM 904 C CA . ARG A 1 118 ? -18.922 -9.945 -13.477 1 98.88 118 ARG A CA 1
ATOM 905 C C . ARG A 1 118 ? -18.891 -10.516 -12.055 1 98.88 118 ARG A C 1
ATOM 907 O O . ARG A 1 118 ? -17.828 -10.68 -11.469 1 98.88 118 ARG A O 1
ATOM 914 N N . LEU A 1 119 ? -20.094 -10.773 -11.531 1 98.88 119 LEU A N 1
ATOM 915 C CA . LEU A 1 119 ? -20.281 -11.375 -10.219 1 98.88 119 LEU A CA 1
ATOM 916 C C . LEU A 1 119 ? -20.812 -12.797 -10.344 1 98.88 119 LEU A C 1
ATOM 918 O O . LEU A 1 119 ? -21.719 -13.055 -11.148 1 98.88 119 LEU A O 1
ATOM 922 N N . VAL A 1 120 ? -20.25 -13.68 -9.523 1 98.94 120 VAL A N 1
ATOM 923 C CA . VAL A 1 120 ? -20.703 -15.062 -9.547 1 98.94 120 VAL A CA 1
ATOM 924 C C . VAL A 1 120 ? -21.047 -15.523 -8.133 1 98.94 120 VAL A C 1
ATOM 926 O O . VAL A 1 120 ? -20.219 -15.414 -7.227 1 98.94 120 VAL A O 1
ATOM 929 N N . SER A 1 121 ? -22.266 -15.992 -7.922 1 98.5 121 SER A N 1
ATOM 930 C CA . SER A 1 121 ? -22.672 -16.703 -6.711 1 98.5 121 SER A CA 1
ATOM 931 C C . SER A 1 121 ? -22.844 -18.188 -6.977 1 98.5 121 SER A C 1
ATOM 933 O O . SER A 1 121 ? -22.688 -18.656 -8.109 1 98.5 121 SER A O 1
ATOM 935 N N . PRO A 1 122 ? -23.125 -18.969 -5.898 1 97.81 122 PRO A N 1
ATOM 936 C CA . PRO A 1 122 ? -23.391 -20.391 -6.141 1 97.81 122 PRO A CA 1
ATOM 937 C C . PRO A 1 122 ? -24.625 -20.609 -7.008 1 97.81 122 PRO A C 1
ATOM 939 O O . PRO A 1 122 ? -24.828 -21.719 -7.523 1 97.81 122 PRO A O 1
ATOM 942 N N . TYR A 1 123 ? -25.391 -19.625 -7.234 1 98.25 123 TYR A N 1
ATOM 943 C CA . TYR A 1 123 ? -26.719 -19.828 -7.824 1 98.25 123 TYR A CA 1
ATOM 944 C C . TYR A 1 123 ? -26.797 -19.188 -9.203 1 98.25 123 TYR A C 1
ATOM 946 O O . TYR A 1 123 ? -27.562 -19.625 -10.055 1 98.25 123 TYR A O 1
ATOM 954 N N . ALA A 1 124 ? -26.047 -18.078 -9.352 1 98.44 124 ALA A N 1
ATOM 955 C CA . ALA A 1 124 ? -26.219 -17.312 -10.586 1 98.44 124 ALA A CA 1
ATOM 956 C C . ALA A 1 124 ? -25.016 -16.422 -10.844 1 98.44 124 ALA A C 1
ATOM 958 O O . ALA A 1 124 ? -24.047 -16.422 -10.07 1 98.44 124 ALA A O 1
ATOM 959 N N . GLU A 1 125 ? -25 -15.828 -11.969 1 98.56 125 GLU A N 1
ATOM 960 C CA . GLU A 1 125 ? -24.016 -14.812 -12.32 1 98.56 125 GLU A CA 1
ATOM 961 C C . GLU A 1 125 ? -24.703 -13.531 -12.805 1 98.56 125 GLU A C 1
ATOM 963 O O . GLU A 1 125 ? -25.844 -13.562 -13.258 1 98.56 125 GLU A O 1
ATOM 968 N N . LEU A 1 126 ? -24.016 -12.43 -12.609 1 98.06 126 LEU A N 1
ATOM 969 C CA . LEU A 1 126 ? -24.531 -11.102 -12.945 1 98.06 126 LEU A CA 1
ATOM 970 C C . LEU A 1 126 ? -23.406 -10.188 -13.422 1 98.06 126 LEU A C 1
ATOM 972 O O . LEU A 1 126 ? -22.312 -10.18 -12.852 1 98.06 126 LEU A O 1
ATOM 976 N N . GLU A 1 127 ? -23.734 -9.461 -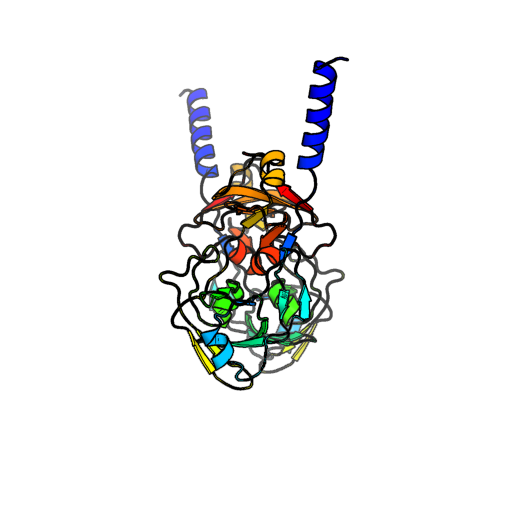14.547 1 98.38 127 GLU A N 1
ATOM 977 C CA . GLU A 1 127 ? -22.797 -8.453 -15.016 1 98.38 127 GLU A CA 1
ATOM 978 C C . GLU A 1 127 ? -23.188 -7.062 -14.523 1 98.38 127 GLU A C 1
ATOM 980 O O . GLU A 1 127 ? -24.266 -6.562 -14.852 1 98.38 127 GLU A O 1
ATOM 985 N N . LEU A 1 128 ? -22.344 -6.504 -13.719 1 98.44 128 LEU A N 1
ATOM 986 C CA . LEU A 1 128 ? -22.516 -5.09 -13.414 1 98.44 128 LEU A CA 1
ATOM 987 C C . LEU A 1 128 ? -21.938 -4.219 -14.531 1 98.44 128 LEU A C 1
ATOM 989 O O . LEU A 1 128 ? -20.828 -4.461 -15.008 1 98.44 128 LEU A O 1
ATOM 993 N N . SER A 1 129 ? -22.625 -3.254 -14.898 1 97.88 129 SER A N 1
ATOM 994 C CA . SER A 1 129 ? -22.156 -2.367 -15.953 1 97.88 129 SER A CA 1
ATOM 995 C C . SER A 1 129 ? -21.203 -1.311 -15.406 1 97.88 129 SER A C 1
ATOM 997 O O . SER A 1 129 ? -20.422 -0.715 -16.156 1 97.88 129 SER A O 1
ATOM 999 N N . SER A 1 130 ? -21.344 -1.028 -14.203 1 98.31 130 SER A N 1
ATOM 1000 C CA . SER A 1 130 ? -20.516 -0.042 -13.508 1 98.31 130 SER A CA 1
ATOM 1001 C C . SER A 1 130 ? -20.484 -0.317 -12.008 1 98.31 130 SER A C 1
ATOM 1003 O O . SER A 1 130 ? -21.156 -1.229 -11.523 1 98.31 130 SER A O 1
ATOM 1005 N N . GLY A 1 131 ? -19.547 0.387 -11.266 1 98.69 131 GLY A N 1
ATOM 1006 C CA . GLY A 1 131 ? -19.656 0.355 -9.812 1 98.69 131 GLY A CA 1
ATOM 1007 C C . GLY A 1 131 ? -18.391 -0.141 -9.141 1 98.69 131 GLY A C 1
ATOM 1008 O O . GLY A 1 131 ? -18.344 -0.278 -7.914 1 98.69 131 GLY A O 1
ATOM 1009 N N . VAL A 1 132 ? -17.359 -0.45 -9.914 1 98.88 132 VAL A N 1
ATOM 1010 C CA . VAL A 1 132 ? -16.109 -0.925 -9.312 1 98.88 132 VAL A CA 1
ATOM 1011 C C . VAL A 1 132 ? -15.188 0.258 -9.031 1 98.88 132 VAL A C 1
ATOM 1013 O O . VAL A 1 132 ? -14.852 1.023 -9.938 1 98.88 132 VAL A O 1
ATOM 1016 N N . ILE A 1 133 ? -14.828 0.389 -7.762 1 98.75 133 ILE A N 1
ATOM 1017 C CA . ILE A 1 133 ? -13.969 1.512 -7.402 1 98.75 133 ILE A CA 1
ATOM 1018 C C . ILE A 1 133 ? -12.859 1.035 -6.469 1 98.75 133 ILE A C 1
ATOM 1020 O O . ILE A 1 133 ? -12.969 -0.029 -5.855 1 98.75 133 ILE A O 1
ATOM 1024 N N . VAL A 1 134 ? -11.773 1.749 -6.445 1 98.31 134 VAL A N 1
ATOM 1025 C CA . VAL A 1 134 ? -10.867 1.786 -5.305 1 98.31 134 VAL A CA 1
ATOM 1026 C C . VAL A 1 134 ? -11.312 2.873 -4.328 1 98.31 134 VAL A C 1
ATOM 1028 O O . VAL A 1 134 ? -11.336 4.059 -4.676 1 98.31 134 VAL A O 1
ATOM 1031 N N . ALA A 1 135 ? -11.609 2.449 -3.154 1 96.5 135 ALA A N 1
ATOM 1032 C CA . ALA A 1 135 ? -12.203 3.398 -2.221 1 96.5 135 ALA A CA 1
ATOM 1033 C C . ALA A 1 135 ? -11.18 4.426 -1.746 1 96.5 135 ALA A C 1
ATOM 1035 O O . ALA A 1 135 ? -10.062 4.066 -1.379 1 96.5 135 ALA A O 1
ATOM 1036 N N . GLN A 1 136 ? -11.555 5.672 -1.79 1 97.62 136 GLN A N 1
ATOM 1037 C CA . GLN A 1 136 ? -10.734 6.75 -1.251 1 97.62 136 GLN A CA 1
ATOM 1038 C C . GLN A 1 136 ? -10.719 6.719 0.274 1 97.62 136 GLN A C 1
ATOM 1040 O O . GLN A 1 136 ? -11.75 6.508 0.909 1 97.62 136 GLN A O 1
ATOM 1045 N N . ARG A 1 137 ? -9.523 6.828 0.828 1 98.75 137 ARG A N 1
ATOM 1046 C CA . ARG A 1 137 ? -9.398 6.848 2.281 1 98.75 137 ARG A CA 1
ATOM 1047 C C . ARG A 1 137 ? -10.211 7.988 2.883 1 98.75 137 ARG A C 1
ATOM 1049 O O . ARG A 1 137 ? -10.289 9.078 2.305 1 98.75 137 ARG A O 1
ATOM 1056 N N . HIS A 1 138 ? -10.82 7.754 4.051 1 98.69 138 HIS A N 1
ATOM 1057 C CA . HIS A 1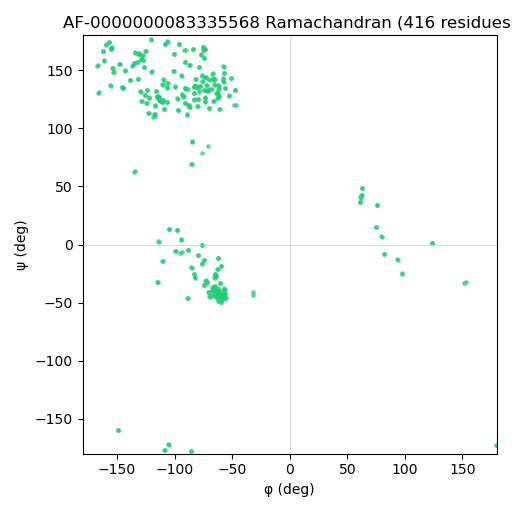 138 ? -11.727 8.711 4.68 1 98.69 138 HIS A CA 1
ATOM 1058 C C . HIS A 1 138 ? -11.93 8.391 6.156 1 98.69 138 HIS A C 1
ATOM 1060 O O . HIS A 1 138 ? -11.57 7.301 6.617 1 98.69 138 HIS A O 1
ATOM 1066 N N . ILE A 1 139 ? -12.477 9.32 6.844 1 98.56 139 ILE A N 1
ATOM 1067 C CA . ILE A 1 139 ? -12.844 9.133 8.242 1 98.56 139 ILE A CA 1
ATOM 1068 C C . ILE A 1 139 ? -14.336 9.398 8.422 1 98.56 139 ILE A C 1
ATOM 1070 O O . ILE A 1 139 ? -14.828 10.477 8.078 1 98.56 139 ILE A O 1
ATOM 1074 N N . HIS A 1 140 ? -14.977 8.414 9.016 1 98.5 140 HIS A N 1
ATOM 1075 C CA . HIS A 1 140 ? -16.328 8.633 9.508 1 98.5 140 HIS A CA 1
ATOM 1076 C C . HIS A 1 140 ? -16.312 9.312 10.875 1 98.5 140 HIS A C 1
ATOM 1078 O O . HIS A 1 140 ? -15.5 8.969 11.727 1 98.5 140 HIS A O 1
ATOM 1084 N N . MET A 1 141 ? -17.281 10.219 11.07 1 97.81 141 MET A N 1
ATOM 1085 C CA . MET A 1 141 ? -17.391 10.727 12.438 1 97.81 141 MET A CA 1
ATOM 1086 C C . MET A 1 141 ? -18.75 11.367 12.672 1 97.81 141 MET A C 1
ATOM 1088 O O . MET A 1 141 ? -19.438 11.734 11.719 1 97.81 141 MET A O 1
ATOM 1092 N N . SER A 1 142 ? -19.109 11.445 13.93 1 97.69 142 SER A N 1
ATOM 1093 C CA . SER A 1 142 ? -20.312 12.156 14.344 1 97.69 142 SER A CA 1
ATOM 1094 C C . SER A 1 142 ? -20.078 13.664 14.336 1 97.69 142 SER A C 1
ATOM 1096 O O . SER A 1 142 ? -18.938 14.133 14.305 1 97.69 142 SER A O 1
ATOM 1098 N N . PRO A 1 143 ? -21.234 14.422 14.359 1 97.75 143 PRO A N 1
ATOM 1099 C CA . PRO A 1 143 ? -21.078 15.875 14.492 1 97.75 143 PRO A CA 1
ATOM 1100 C C . PRO A 1 143 ? -20.281 16.266 15.734 1 97.75 143 PRO A C 1
ATOM 1102 O O . PRO A 1 143 ? -19.484 17.219 15.695 1 97.75 143 PRO A O 1
ATOM 1105 N N . LEU A 1 144 ? -20.5 15.57 16.812 1 96.06 144 LEU A N 1
ATOM 1106 C CA . LEU A 1 144 ? -19.766 15.859 18.047 1 96.06 144 LEU A CA 1
ATOM 1107 C C . LEU A 1 144 ? -18.281 15.617 17.859 1 96.06 144 LEU A C 1
ATOM 1109 O O . LEU A 1 144 ? -17.453 16.438 18.266 1 96.06 144 LEU A O 1
ATOM 1113 N N . ASP A 1 145 ? -17.938 14.523 17.266 1 95.94 145 ASP A N 1
ATOM 1114 C CA . ASP A 1 145 ? -16.531 14.242 16.984 1 95.94 145 ASP A CA 1
ATOM 1115 C C . ASP A 1 145 ? -15.914 15.336 16.109 1 95.94 145 ASP A C 1
ATOM 1117 O O . ASP A 1 145 ? -14.789 15.773 16.344 1 95.94 145 ASP A O 1
ATOM 1121 N N . ALA A 1 146 ? -16.625 15.695 15.086 1 97 146 ALA A N 1
ATOM 1122 C CA . ALA A 1 146 ? -16.156 16.734 14.172 1 97 146 ALA A CA 1
ATOM 1123 C C . ALA A 1 146 ? -15.875 18.031 14.922 1 97 146 ALA A C 1
ATOM 1125 O O . ALA A 1 146 ? -14.875 18.703 14.648 1 97 146 ALA A O 1
ATOM 1126 N N . LEU A 1 147 ? -16.766 18.359 15.836 1 94.81 147 LEU A N 1
ATOM 1127 C CA . LEU A 1 147 ? -16.594 19.547 16.641 1 94.81 147 LEU A CA 1
ATOM 1128 C C . LEU A 1 147 ? -15.328 19.453 17.5 1 94.81 147 LEU A C 1
ATOM 1130 O O . LEU A 1 147 ? -14.523 20.391 17.547 1 94.81 147 LEU A O 1
ATOM 1134 N N . ILE A 1 148 ? -15.148 18.344 18.094 1 94.31 148 ILE A N 1
ATOM 1135 C CA . ILE A 1 148 ? -14.008 18.125 18.984 1 94.31 148 ILE A CA 1
ATOM 1136 C C . ILE A 1 148 ? -12.711 18.203 18.188 1 94.31 148 ILE A C 1
ATOM 1138 O O . ILE A 1 148 ? -11.742 18.828 18.609 1 94.31 148 ILE A O 1
ATOM 1142 N N . LEU A 1 149 ? -12.695 17.609 17 1 94.69 149 LEU A N 1
ATOM 1143 C CA . LEU A 1 149 ? -11.484 17.516 16.188 1 94.69 149 LEU A CA 1
ATOM 1144 C C . LEU A 1 149 ? -11.344 18.734 15.289 1 94.69 149 LEU A C 1
ATOM 1146 O O . LEU A 1 149 ? -10.359 18.875 14.555 1 94.69 149 LEU A O 1
ATOM 1150 N N . ARG A 1 150 ? -12.273 19.594 15.266 1 94.75 150 ARG A N 1
ATOM 1151 C CA . ARG A 1 150 ? -12.281 20.859 14.555 1 94.75 150 ARG A CA 1
ATOM 1152 C C . ARG A 1 150 ? -12.18 20.641 13.047 1 94.75 150 ARG A C 1
ATOM 1154 O O . ARG A 1 150 ? -11.359 21.281 12.383 1 94.75 150 ARG A O 1
ATOM 1161 N N . VAL A 1 151 ? -13.031 19.734 12.562 1 97.31 151 VAL A N 1
ATOM 1162 C CA . VAL A 1 151 ? -13.117 19.484 11.133 1 97.31 151 VAL A CA 1
ATOM 1163 C C . VAL A 1 151 ? -14.578 19.5 10.688 1 97.31 151 VAL A C 1
ATOM 1165 O O . VAL A 1 151 ? -15.484 19.516 11.523 1 97.31 151 VAL A O 1
ATOM 1168 N N . SER A 1 152 ? -14.734 19.609 9.344 1 97.94 152 SER A N 1
ATOM 1169 C CA . SER A 1 152 ? -16.078 19.641 8.766 1 97.94 152 SER A CA 1
ATOM 1170 C C . SER A 1 152 ? -16.219 18.594 7.66 1 97.94 152 SER A C 1
ATOM 1172 O O . SER A 1 152 ? -15.219 18.156 7.078 1 97.94 152 SER A O 1
ATOM 1174 N N . HIS A 1 153 ? -17.5 18.266 7.418 1 98.06 153 HIS A N 1
ATOM 1175 C CA . HIS A 1 153 ? -17.797 17.344 6.32 1 98.06 153 HIS A CA 1
ATOM 1176 C C . HIS A 1 153 ? -17.156 17.812 5.023 1 98.06 153 HIS A C 1
ATOM 1178 O O . HIS A 1 153 ? -17.266 18.984 4.648 1 98.06 153 HIS A O 1
ATOM 1184 N N . GLY A 1 154 ? -16.422 16.922 4.387 1 97.44 154 GLY A N 1
ATOM 1185 C CA . GLY A 1 154 ? -15.812 17.234 3.102 1 97.44 154 GLY A CA 1
ATOM 1186 C C . GLY A 1 154 ? -14.391 17.75 3.215 1 97.44 154 GLY A C 1
ATOM 1187 O O . GLY A 1 154 ? -13.672 17.828 2.217 1 97.44 154 GLY A O 1
ATOM 1188 N N . ASP A 1 155 ? -13.945 18.125 4.457 1 98 155 ASP A N 1
ATOM 1189 C CA . ASP A 1 155 ? -12.555 18.531 4.648 1 98 155 ASP A CA 1
ATOM 1190 C C . ASP A 1 155 ? -11.594 17.438 4.203 1 98 155 ASP A C 1
ATOM 1192 O O . ASP A 1 155 ? -11.938 16.25 4.23 1 98 155 ASP A O 1
ATOM 1196 N N . LYS A 1 156 ? -10.477 17.812 3.717 1 97.75 156 LYS A N 1
ATOM 1197 C CA . LYS A 1 156 ? -9.344 16.922 3.512 1 97.75 156 LYS A CA 1
ATOM 1198 C C . LYS A 1 156 ? -8.242 17.188 4.535 1 97.75 156 LYS A C 1
ATOM 1200 O O . LYS A 1 156 ? -7.773 18.312 4.668 1 97.75 156 LYS A O 1
ATOM 1205 N N . VAL A 1 157 ? -7.902 16.156 5.246 1 97.94 157 VAL A N 1
ATOM 1206 C CA . VAL A 1 157 ? -6.918 16.328 6.312 1 97.94 157 VAL A CA 1
ATOM 1207 C C . VAL A 1 157 ? -5.77 15.336 6.109 1 97.94 157 VAL A C 1
ATOM 1209 O O . VAL A 1 157 ? -5.824 14.484 5.219 1 97.94 157 VAL A O 1
ATOM 1212 N N . SER A 1 158 ? -4.703 15.539 6.812 1 97.81 158 SER A N 1
ATOM 1213 C CA . SER A 1 158 ? -3.6 14.594 6.898 1 97.81 158 SER A CA 1
ATOM 1214 C C . SER A 1 158 ? -3.672 13.773 8.18 1 97.81 158 SER A C 1
ATOM 1216 O O . SER A 1 158 ? -3.996 14.297 9.242 1 97.81 158 SER A O 1
ATOM 1218 N N . VAL A 1 159 ? -3.451 12.508 8.047 1 98.06 159 VAL A N 1
ATOM 1219 C CA . VAL A 1 159 ? -3.561 11.594 9.18 1 98.06 159 VAL A CA 1
ATOM 1220 C C . VAL A 1 159 ? -2.268 10.797 9.328 1 98.06 159 VAL A C 1
ATOM 1222 O O . VAL A 1 159 ? -1.783 10.203 8.359 1 98.06 159 VAL A O 1
ATOM 1225 N N . ALA A 1 160 ? -1.724 10.789 10.508 1 97.38 160 ALA A N 1
ATOM 1226 C CA . ALA A 1 160 ? -0.509 10.031 10.805 1 97.38 160 ALA A CA 1
ATOM 1227 C C . ALA A 1 160 ? -0.845 8.648 11.359 1 97.38 160 ALA A C 1
ATOM 1229 O O . ALA A 1 160 ? -1.715 8.523 12.227 1 97.38 160 ALA A O 1
ATOM 1230 N N . ILE A 1 161 ? -0.279 7.668 10.805 1 97.12 161 ILE A N 1
ATOM 1231 C CA . ILE A 1 161 ? -0.262 6.34 11.406 1 97.12 161 ILE A CA 1
ATOM 1232 C C . ILE A 1 161 ? 1.154 5.996 11.859 1 97.12 161 ILE A C 1
ATOM 1234 O O . ILE A 1 161 ? 2.082 5.957 11.055 1 97.12 161 ILE A O 1
ATOM 1238 N N . GLU A 1 162 ? 1.256 5.699 13.156 1 93.75 162 GLU A N 1
ATOM 1239 C CA . GLU A 1 162 ? 2.551 5.414 13.773 1 93.75 162 GLU A CA 1
ATOM 1240 C C . GLU A 1 162 ? 2.523 4.09 14.531 1 93.75 162 GLU A C 1
ATOM 1242 O O . GLU A 1 162 ? 1.451 3.566 14.836 1 93.75 162 GLU A O 1
ATOM 1247 N N . GLY A 1 163 ? 3.691 3.541 14.836 1 90.44 163 GLY A N 1
ATOM 1248 C CA . GLY A 1 163 ? 3.76 2.311 15.609 1 90.44 163 GLY A CA 1
ATOM 1249 C C . GLY A 1 163 ? 4.992 1.481 15.305 1 90.44 163 GLY A C 1
ATOM 1250 O O . GLY A 1 163 ? 5.488 0.756 16.172 1 90.44 163 GLY A O 1
ATOM 1251 N N . ASP A 1 164 ? 5.43 1.537 14.078 1 91.44 164 ASP A N 1
ATOM 1252 C CA . ASP A 1 164 ? 6.656 0.841 13.703 1 91.44 164 ASP A CA 1
ATOM 1253 C C . ASP A 1 164 ? 7.387 1.578 12.586 1 91.44 164 ASP A C 1
ATOM 1255 O O . ASP A 1 164 ? 7.207 2.785 12.406 1 91.44 164 ASP A O 1
ATOM 1259 N N . GLU A 1 165 ? 8.242 0.864 11.891 1 94.44 165 GLU A N 1
ATOM 1260 C CA . GLU A 1 165 ? 9.125 1.491 10.914 1 94.44 165 GLU A CA 1
ATOM 1261 C C . GLU A 1 165 ? 8.375 1.84 9.633 1 94.44 165 GLU A C 1
ATOM 1263 O O . GLU A 1 165 ? 8.914 2.512 8.75 1 94.44 165 GLU A O 1
ATOM 1268 N N . ARG A 1 166 ? 7.09 1.547 9.562 1 97 166 ARG A N 1
ATOM 1269 C CA . ARG A 1 166 ? 6.316 1.851 8.359 1 97 166 ARG A CA 1
ATOM 1270 C C . ARG A 1 166 ? 5.422 3.064 8.578 1 97 166 ARG A C 1
ATOM 1272 O O . ARG A 1 166 ? 4.496 3.309 7.801 1 97 166 ARG A O 1
ATOM 1279 N N . GLY A 1 167 ? 5.672 3.77 9.633 1 96.94 167 GLY A N 1
ATOM 1280 C CA . GLY A 1 167 ? 4.898 4.973 9.906 1 96.94 167 GLY A CA 1
ATOM 1281 C C . GLY A 1 167 ? 4.832 5.918 8.719 1 96.94 167 GLY A C 1
ATOM 1282 O O . GLY A 1 167 ? 5.805 6.062 7.98 1 96.94 167 GLY A O 1
ATOM 1283 N N . LEU A 1 168 ? 3.666 6.551 8.555 1 98.19 168 LEU A N 1
ATOM 1284 C CA . LEU A 1 168 ? 3.457 7.488 7.457 1 98.19 168 LEU A CA 1
ATOM 1285 C C . LEU A 1 168 ? 2.375 8.508 7.809 1 98.19 168 LEU A C 1
ATOM 1287 O O . LEU A 1 168 ? 1.754 8.414 8.867 1 98.19 168 LEU A O 1
ATOM 1291 N N . VAL A 1 169 ? 2.27 9.523 6.961 1 98.12 169 VAL A N 1
ATOM 1292 C CA . VAL A 1 169 ? 1.164 10.477 7.012 1 98.12 169 VAL A CA 1
ATOM 1293 C C . VAL A 1 169 ? 0.365 10.406 5.711 1 98.12 169 VAL A C 1
ATOM 1295 O O . VAL A 1 169 ? 0.885 10.719 4.637 1 98.12 169 VAL A O 1
ATOM 1298 N N . PHE A 1 170 ? -0.871 9.922 5.832 1 98.5 170 PHE A N 1
ATOM 1299 C CA . PHE A 1 170 ? -1.758 10.008 4.676 1 98.5 170 PHE A CA 1
ATOM 1300 C C . PHE A 1 170 ? -2.244 11.438 4.469 1 98.5 170 PHE A C 1
ATOM 1302 O O . PHE A 1 170 ? -2.672 12.094 5.422 1 98.5 170 PHE A O 1
ATOM 1309 N N . ASN A 1 171 ? -2.158 11.859 3.234 1 97.75 171 ASN A N 1
ATOM 1310 C CA . ASN A 1 171 ? -2.779 13.125 2.861 1 97.75 171 ASN A CA 1
ATOM 1311 C C . ASN A 1 171 ? -4.117 12.906 2.162 1 97.75 171 ASN A C 1
ATOM 1313 O O . ASN A 1 171 ? -4.449 11.781 1.782 1 97.75 171 ASN A O 1
ATOM 1317 N N . ASN A 1 172 ? -4.914 13.984 2.076 1 97.69 172 ASN A N 1
ATOM 1318 C CA . ASN A 1 172 ? -6.172 13.984 1.338 1 97.69 172 ASN A CA 1
ATOM 1319 C C . ASN A 1 172 ? -7.156 12.969 1.905 1 97.69 172 ASN A C 1
ATOM 1321 O O . ASN A 1 172 ? -7.848 12.281 1.151 1 97.69 172 ASN A O 1
ATOM 1325 N N . VAL A 1 173 ? -7.172 12.797 3.203 1 98.62 173 VAL A N 1
ATOM 1326 C CA . VAL A 1 173 ? -8.164 11.961 3.865 1 98.62 173 VAL A CA 1
ATOM 1327 C C . VAL A 1 173 ? -9.477 12.727 4.02 1 98.62 173 VAL A C 1
ATOM 1329 O O . VAL A 1 173 ? -9.523 13.758 4.691 1 98.62 173 VAL A O 1
ATOM 1332 N N . VAL A 1 174 ? -10.477 12.219 3.447 1 98.56 174 VAL A N 1
ATOM 1333 C CA . VAL A 1 174 ? -11.742 12.945 3.398 1 98.56 174 VAL A CA 1
ATOM 1334 C C . VAL A 1 174 ? -12.516 12.734 4.699 1 98.56 174 VAL A C 1
ATOM 1336 O O . VAL A 1 174 ? -12.586 11.609 5.211 1 98.56 174 VAL A O 1
ATOM 1339 N N . ILE A 1 175 ? -13.086 13.812 5.238 1 98.56 175 ILE A N 1
ATOM 1340 C CA . ILE A 1 175 ? -13.922 13.742 6.434 1 98.56 175 ILE A CA 1
ATOM 1341 C C . ILE A 1 175 ? -15.383 13.57 6.031 1 98.56 175 ILE A C 1
ATOM 1343 O O . ILE A 1 175 ? -15.914 14.344 5.227 1 98.56 175 ILE A O 1
ATOM 1347 N N . ARG A 1 176 ? -16 12.633 6.543 1 98.44 176 ARG A N 1
ATOM 1348 C CA . ARG A 1 176 ? -17.438 12.406 6.363 1 98.44 176 ARG A CA 1
ATOM 1349 C C . ARG A 1 176 ? -18.172 12.508 7.691 1 98.44 176 ARG A C 1
ATOM 1351 O O . ARG A 1 176 ? -17.938 11.719 8.609 1 98.44 176 ARG A O 1
ATOM 1358 N N . VAL A 1 177 ? -19.094 13.438 7.762 1 98.31 177 VAL A N 1
ATOM 1359 C CA . VAL A 1 177 ? -19.797 13.688 9.016 1 98.31 177 VAL A CA 1
ATOM 1360 C C . VAL A 1 177 ? -21.281 13.352 8.836 1 98.31 177 VAL A C 1
ATOM 1362 O O . VAL A 1 177 ? -21.922 13.828 7.902 1 98.31 177 VAL A O 1
ATOM 1365 N N . SER A 1 178 ? -21.75 12.555 9.703 1 97.62 178 SER A N 1
ATOM 1366 C CA . SER A 1 178 ? -23.172 12.242 9.781 1 97.62 178 SER A CA 1
ATOM 1367 C C . SER A 1 178 ? -23.578 11.836 11.195 1 97.62 178 SER A C 1
ATOM 1369 O O . SER A 1 178 ? -22.766 11.25 11.93 1 97.62 178 SER A O 1
ATOM 1371 N N . PRO A 1 179 ? -24.812 12.133 11.586 1 97 179 PRO A N 1
ATOM 1372 C CA . PRO A 1 179 ? -25.234 11.75 12.938 1 97 179 PRO A CA 1
ATOM 1373 C C . PRO A 1 179 ? -25.219 10.242 13.156 1 97 179 PRO A C 1
ATOM 1375 O O . PRO A 1 179 ? -25.125 9.781 14.297 1 97 179 PRO A O 1
ATOM 1378 N N . ASN A 1 180 ? -25.266 9.477 12.148 1 95.75 180 ASN A N 1
ATOM 1379 C CA . ASN A 1 180 ? -25.328 8.023 12.258 1 95.75 180 ASN A CA 1
ATOM 1380 C C . ASN A 1 180 ? -23.953 7.383 12.078 1 95.75 180 ASN A C 1
ATOM 1382 O O . ASN A 1 180 ? -23.844 6.172 11.891 1 95.75 180 ASN A O 1
ATOM 1386 N N . MET A 1 181 ? -22.938 8.172 12.109 1 97.25 181 MET A N 1
ATOM 1387 C CA . MET A 1 181 ? -21.594 7.633 11.898 1 97.25 181 MET A CA 1
ATOM 1388 C C . MET A 1 181 ? -20.797 7.648 13.203 1 97.25 181 MET A C 1
ATOM 1390 O O . MET A 1 181 ? -20.938 8.578 14 1 97.25 181 MET A O 1
ATOM 1394 N N . ARG A 1 182 ? -20.031 6.598 13.359 1 97.81 182 ARG A N 1
ATOM 1395 C CA . ARG A 1 182 ? -19.062 6.48 14.453 1 97.81 182 ARG A CA 1
ATOM 1396 C C . ARG A 1 182 ? -17.656 6.789 13.984 1 97.81 182 ARG A C 1
ATOM 1398 O O . ARG A 1 182 ? -17.281 6.457 12.852 1 97.81 182 ARG A O 1
ATOM 1405 N N . LEU A 1 183 ? -16.891 7.316 14.883 1 97.94 183 LEU A N 1
ATOM 1406 C CA . LEU A 1 183 ? -15.523 7.695 14.555 1 97.94 183 LEU A CA 1
ATOM 1407 C C . LEU A 1 183 ? -14.711 6.48 14.109 1 97.94 183 LEU A C 1
ATOM 1409 O O . LEU A 1 183 ? -14.562 5.52 14.867 1 97.94 183 LEU A O 1
ATOM 1413 N N . GLU A 1 184 ? -14.281 6.531 12.844 1 98.31 184 GLU A N 1
ATOM 1414 C CA . GLU A 1 184 ? -13.5 5.434 12.289 1 98.31 184 GLU A CA 1
ATOM 1415 C C . GLU A 1 184 ? -12.836 5.84 10.977 1 98.31 184 GLU A C 1
ATOM 1417 O O . GLU A 1 184 ? -13.477 6.418 10.094 1 98.31 184 GLU A O 1
ATOM 1422 N N . MET A 1 185 ? -11.547 5.59 10.844 1 98.31 185 MET A N 1
ATOM 1423 C CA . MET A 1 185 ? -10.844 5.801 9.586 1 98.31 185 MET A CA 1
ATOM 1424 C C . MET A 1 185 ? -10.867 4.535 8.734 1 98.31 185 MET A C 1
ATOM 1426 O O . MET A 1 185 ? -10.609 3.439 9.234 1 98.31 185 MET A O 1
ATOM 1430 N N . HIS A 1 186 ? -11.148 4.711 7.5 1 98.31 186 HIS A N 1
ATOM 1431 C CA . HIS A 1 186 ? -11.172 3.592 6.566 1 98.31 186 HIS A CA 1
ATOM 1432 C C . HIS A 1 186 ? -10.062 3.715 5.531 1 98.31 186 HIS A C 1
ATOM 1434 O O . HIS A 1 186 ? -9.977 4.723 4.824 1 98.31 186 HIS A O 1
ATOM 1440 N N . ILE A 1 187 ? -9.234 2.674 5.453 1 98.38 187 ILE A N 1
ATOM 1441 C CA . ILE A 1 187 ? -8.195 2.561 4.438 1 98.38 187 ILE A CA 1
ATOM 1442 C C . ILE A 1 187 ? -8.242 1.174 3.801 1 98.38 187 ILE A C 1
ATOM 1444 O O . ILE A 1 187 ? -8.789 0.235 4.383 1 98.38 187 ILE A O 1
ATOM 1448 N N . ASP A 1 188 ? -7.695 1.108 2.582 1 98.06 188 ASP A N 1
ATOM 1449 C CA . ASP A 1 188 ? -7.684 -0.202 1.939 1 98.06 188 ASP A CA 1
ATOM 1450 C C . ASP A 1 188 ? -6.465 -1.016 2.369 1 98.06 188 ASP A C 1
ATOM 1452 O O . ASP A 1 188 ? -5.668 -0.561 3.191 1 98.06 188 ASP A O 1
ATOM 1456 N N . THR A 1 189 ? -6.305 -2.193 1.828 1 97.75 189 THR A N 1
ATOM 1457 C CA . THR A 1 189 ? -5.285 -3.123 2.303 1 97.75 189 THR A CA 1
ATOM 1458 C C . THR A 1 189 ? -3.896 -2.684 1.845 1 97.75 189 THR A C 1
ATOM 1460 O O . THR A 1 189 ? -2.906 -2.91 2.543 1 97.75 189 THR A O 1
ATOM 1463 N N . ASP A 1 190 ? -3.797 -2.09 0.632 1 98.19 190 ASP A N 1
ATOM 1464 C CA . ASP A 1 190 ? -2.51 -1.54 0.218 1 98.19 190 ASP A CA 1
ATOM 1465 C C . ASP A 1 190 ? -2.023 -0.477 1.201 1 98.19 190 ASP A C 1
ATOM 1467 O O . ASP A 1 190 ? -0.86 -0.483 1.605 1 98.19 190 ASP A O 1
ATOM 1471 N N . GLU A 1 191 ? -2.928 0.369 1.525 1 98.44 191 GLU A N 1
ATOM 1472 C CA . GLU A 1 191 ? -2.621 1.441 2.469 1 98.44 191 GLU A CA 1
ATOM 1473 C C . GLU A 1 191 ? -2.289 0.884 3.85 1 98.44 191 GLU A C 1
ATOM 1475 O O . GLU A 1 191 ? -1.364 1.36 4.512 1 98.44 191 GLU A O 1
ATOM 1480 N N . ALA A 1 192 ? -3.045 -0.077 4.258 1 98.06 192 ALA A N 1
ATOM 1481 C CA . ALA A 1 192 ? -2.785 -0.697 5.555 1 98.06 192 ALA A CA 1
ATOM 1482 C C . ALA A 1 192 ? -1.397 -1.331 5.59 1 98.06 192 ALA A C 1
ATOM 1484 O O . ALA A 1 192 ? -0.661 -1.171 6.566 1 98.06 192 ALA A O 1
ATOM 1485 N N . ASN A 1 193 ? -1.065 -2.008 4.535 1 97.44 193 ASN A N 1
ATOM 1486 C CA . ASN A 1 193 ? 0.248 -2.637 4.438 1 97.44 193 ASN A CA 1
ATOM 1487 C C . ASN A 1 193 ? 1.366 -1.599 4.41 1 97.44 193 ASN A C 1
ATOM 1489 O O . ASN A 1 193 ? 2.416 -1.793 5.027 1 97.44 193 ASN A O 1
ATOM 1493 N N . ALA A 1 194 ? 1.113 -0.572 3.686 1 98.12 194 ALA A N 1
ATOM 1494 C CA . ALA A 1 194 ? 2.113 0.486 3.566 1 98.12 194 ALA A CA 1
ATOM 1495 C C . ALA A 1 194 ? 2.363 1.159 4.91 1 98.12 194 ALA A C 1
ATOM 1497 O O . ALA A 1 194 ? 3.463 1.654 5.172 1 98.12 194 ALA A O 1
ATOM 1498 N N . ALA A 1 195 ? 1.394 1.151 5.777 1 98.19 195 ALA A N 1
ATOM 1499 C CA . ALA A 1 195 ? 1.441 1.91 7.023 1 98.19 195 ALA A CA 1
ATOM 1500 C C . ALA A 1 195 ? 1.825 1.014 8.195 1 98.19 195 ALA A C 1
ATOM 1502 O O . ALA A 1 195 ? 2.023 1.496 9.312 1 98.19 195 ALA A O 1
ATOM 1503 N N . GLY A 1 196 ? 1.945 -0.293 7.98 1 96.5 196 GLY A N 1
ATOM 1504 C CA . GLY A 1 196 ? 2.102 -1.197 9.109 1 96.5 196 GLY A CA 1
ATOM 1505 C C . GLY A 1 196 ? 0.92 -1.173 10.062 1 96.5 196 GLY A C 1
ATOM 1506 O O . GLY A 1 196 ? 1.098 -1.223 11.281 1 96.5 196 GLY A O 1
ATOM 1507 N N . ALA A 1 197 ? -0.249 -1.101 9.508 1 95.44 197 ALA A N 1
ATOM 1508 C CA . ALA A 1 197 ? -1.457 -0.882 10.305 1 95.44 197 ALA A CA 1
ATOM 1509 C C . ALA A 1 197 ? -1.852 -2.146 11.062 1 95.44 197 ALA A C 1
ATOM 1511 O O . ALA A 1 197 ? -2.682 -2.098 11.977 1 95.44 197 ALA A O 1
ATOM 1512 N N . ASP A 1 198 ? -1.268 -3.285 10.711 1 89.75 198 ASP A N 1
ATOM 1513 C CA . ASP A 1 198 ? -1.562 -4.531 11.414 1 89.75 198 ASP A CA 1
ATOM 1514 C C . ASP A 1 198 ? -0.794 -4.613 12.727 1 89.75 198 ASP A C 1
ATOM 1516 O O . ASP A 1 198 ? -1.031 -5.516 13.539 1 89.75 198 ASP A O 1
ATOM 1520 N N . ASN A 1 199 ? 0.092 -3.711 12.906 1 91.69 199 ASN A N 1
ATOM 1521 C CA . ASN A 1 199 ? 0.805 -3.627 14.18 1 91.69 199 ASN A CA 1
ATOM 1522 C C . ASN A 1 199 ? -0.131 -3.242 15.32 1 91.69 199 ASN A C 1
ATOM 1524 O O . ASN A 1 199 ? -0.809 -2.215 15.258 1 91.69 199 ASN A O 1
ATOM 1528 N N . PRO A 1 200 ? -0.151 -4.098 16.344 1 90.06 200 PRO A N 1
ATOM 1529 C CA . PRO A 1 200 ? -1.052 -3.793 17.453 1 90.06 200 PRO A CA 1
ATOM 1530 C C . PRO A 1 200 ? -0.742 -2.451 18.109 1 90.06 200 PRO A C 1
ATOM 1532 O O . PRO A 1 200 ? -1.598 -1.884 18.797 1 90.06 200 PRO A O 1
ATOM 1535 N N . GLN A 1 201 ? 0.436 -1.955 17.875 1 90.5 201 GLN A N 1
ATOM 1536 C CA . GLN A 1 201 ? 0.838 -0.694 18.484 1 90.5 201 GLN A CA 1
ATOM 1537 C C . GLN A 1 201 ? 0.56 0.483 17.547 1 90.5 201 GLN A C 1
ATOM 1539 O O . GLN A 1 201 ? 0.887 1.627 17.875 1 90.5 201 GLN A O 1
ATOM 1544 N N . ALA A 1 202 ? -0.034 0.151 16.484 1 91.88 202 ALA A N 1
ATOM 1545 C CA . ALA A 1 202 ? -0.331 1.231 15.547 1 91.88 202 ALA A CA 1
ATOM 1546 C C . ALA A 1 202 ? -1.272 2.256 16.172 1 91.88 202 ALA A C 1
ATOM 1548 O O . ALA A 1 202 ? -2.219 1.893 16.875 1 91.88 202 ALA A O 1
ATOM 1549 N N . PHE A 1 203 ? -0.932 3.535 15.922 1 94.31 203 PHE A N 1
ATOM 1550 C CA . PHE A 1 203 ? -1.681 4.66 16.469 1 94.31 203 PHE A CA 1
ATOM 1551 C C . PHE A 1 203 ? -2.023 5.664 15.375 1 94.31 203 PHE A C 1
ATOM 1553 O O . PHE A 1 203 ? -1.163 6.039 14.578 1 94.31 203 PHE A O 1
ATOM 1560 N N . VAL A 1 204 ? -3.324 6.086 15.344 1 96.31 204 VAL A N 1
ATOM 1561 C CA . VAL A 1 204 ? -3.84 6.945 14.281 1 96.31 204 VAL A CA 1
ATOM 1562 C C . VAL A 1 204 ? -4.258 8.297 14.859 1 96.31 204 VAL A C 1
ATOM 1564 O O . VAL A 1 204 ? -5.039 8.352 15.812 1 96.31 204 VAL A O 1
ATOM 1567 N N . ARG A 1 205 ? -3.762 9.375 14.305 1 95.44 205 ARG A N 1
ATOM 1568 C CA . ARG A 1 205 ? -4.152 10.711 14.742 1 95.44 205 ARG A CA 1
ATOM 1569 C C . ARG A 1 205 ? -4.137 11.695 13.578 1 95.44 205 ARG A C 1
ATOM 1571 O O . ARG A 1 205 ? -3.439 11.484 12.586 1 95.44 205 ARG A O 1
ATOM 1578 N N . LEU A 1 206 ? -4.922 12.758 13.719 1 95.56 206 LEU A N 1
ATOM 1579 C CA . LEU A 1 206 ? -4.793 13.859 12.766 1 95.56 206 LEU A CA 1
ATOM 1580 C C . LEU A 1 206 ? -3.402 14.484 12.852 1 95.56 206 LEU A C 1
ATOM 1582 O O . LEU A 1 206 ? -2.867 14.68 13.945 1 95.56 206 LEU A O 1
ATOM 1586 N N . ALA A 1 207 ? -2.834 14.609 11.648 1 92.31 207 ALA A N 1
ATOM 1587 C CA . ALA A 1 207 ? -1.527 15.258 11.625 1 92.31 207 ALA A CA 1
ATOM 1588 C C . ALA A 1 207 ? -1.667 16.766 11.781 1 92.31 207 ALA A C 1
ATOM 1590 O O . ALA A 1 207 ? -2.648 17.359 11.328 1 92.31 207 ALA A O 1
ATOM 1591 N N . ASP A 1 208 ? -0.739 17.359 12.43 1 77.5 208 ASP A N 1
ATOM 1592 C CA . ASP A 1 208 ? -0.758 18.812 12.578 1 77.5 208 ASP A CA 1
ATOM 1593 C C . ASP A 1 208 ? -0.668 19.5 11.219 1 77.5 208 ASP A C 1
ATOM 1595 O O . ASP A 1 208 ? 0.014 19.016 10.312 1 77.5 208 ASP A O 1
ATOM 1599 N N . PRO A 1 209 ? -1.694 20.484 10.984 1 64.06 209 PRO A N 1
ATOM 1600 C CA . PRO A 1 209 ? -1.579 21.234 9.734 1 64.06 209 PRO A CA 1
ATOM 1601 C C . PRO A 1 209 ? -0.171 21.781 9.5 1 64.06 209 PRO A C 1
ATOM 1603 O O . PRO A 1 209 ? 0.529 22.125 10.453 1 64.06 209 PRO A O 1
ATOM 1606 N N . ARG A 1 210 ? 0.464 21.359 8.375 1 52.09 210 ARG A N 1
ATOM 1607 C CA . ARG A 1 210 ? 1.779 21.906 8.07 1 52.09 210 ARG A CA 1
ATOM 1608 C C . ARG A 1 210 ? 1.731 23.422 7.996 1 52.09 210 ARG A C 1
ATOM 1610 O O . ARG A 1 210 ? 0.687 24 7.691 1 52.09 210 ARG A O 1
ATOM 1617 N N . MET B 1 1 ? 36.375 39.844 -7.672 1 55.62 1 MET B N 1
ATOM 1618 C CA . MET B 1 1 ? 34.969 39.531 -7.883 1 55.62 1 MET B CA 1
ATOM 1619 C C . MET B 1 1 ? 34.344 38.906 -6.629 1 55.62 1 MET B C 1
ATOM 1621 O O . MET B 1 1 ? 35 38.156 -5.922 1 55.62 1 MET B O 1
ATOM 1625 N N . ASP B 1 2 ? 33.031 39.438 -5.879 1 66.12 2 ASP B N 1
ATOM 1626 C CA . ASP B 1 2 ? 32.281 39.688 -4.652 1 66.12 2 ASP B CA 1
ATOM 1627 C C . ASP B 1 2 ? 31.812 38.375 -4.02 1 66.12 2 ASP B C 1
ATOM 1629 O O . ASP B 1 2 ? 31.047 37.625 -4.633 1 66.12 2 ASP B O 1
ATOM 1633 N N . LYS B 1 3 ? 32.625 37.75 -3.256 1 83.12 3 LYS B N 1
ATOM 1634 C CA . LYS B 1 3 ? 32.5 36.562 -2.463 1 83.12 3 LYS B CA 1
ATOM 1635 C C . LYS B 1 3 ? 31.062 36.406 -1.95 1 83.12 3 LYS B C 1
ATOM 1637 O O . LYS B 1 3 ? 30.5 35.312 -1.962 1 83.12 3 LYS B O 1
ATOM 1642 N N . GLU B 1 4 ? 30.609 37.469 -1.59 1 84.81 4 GLU B N 1
ATOM 1643 C CA . GLU B 1 4 ? 29.25 37.469 -1.066 1 84.81 4 GLU B CA 1
ATOM 1644 C C . GLU B 1 4 ? 28.25 37.094 -2.154 1 84.81 4 GLU B C 1
ATOM 1646 O O . GLU B 1 4 ? 27.297 36.344 -1.904 1 84.81 4 GLU B O 1
ATOM 1651 N N . LEU B 1 5 ? 28.516 37.594 -3.225 1 84.69 5 LEU B N 1
ATOM 1652 C CA . LEU B 1 5 ? 27.641 37.312 -4.355 1 84.69 5 LEU B CA 1
ATOM 1653 C C . LEU B 1 5 ? 27.766 35.844 -4.762 1 84.69 5 LEU B C 1
ATOM 1655 O O . LEU B 1 5 ? 26.766 35.188 -5.078 1 84.69 5 LEU B O 1
ATOM 1659 N N . LEU B 1 6 ? 28.984 35.406 -4.793 1 83.31 6 LEU B N 1
ATOM 1660 C CA . LEU B 1 6 ? 29.203 34 -5.141 1 83.31 6 LEU B CA 1
ATOM 1661 C C . LEU B 1 6 ? 28.5 33.062 -4.156 1 83.31 6 LEU B C 1
ATOM 1663 O O . LEU B 1 6 ? 27.859 32.094 -4.562 1 83.31 6 LEU B O 1
ATOM 1667 N N . LEU B 1 7 ? 28.594 33.375 -2.896 1 86.31 7 LEU B N 1
ATOM 1668 C CA . LEU B 1 7 ? 27.969 32.531 -1.866 1 86.31 7 LEU B CA 1
ATOM 1669 C C . LEU B 1 7 ? 26.453 32.531 -2.018 1 86.31 7 LEU B C 1
ATOM 1671 O O . LEU B 1 7 ? 25.812 31.469 -1.863 1 86.31 7 LEU B O 1
ATOM 1675 N N . SER B 1 8 ? 25.906 33.656 -2.34 1 87.19 8 SER B N 1
ATOM 1676 C CA . SER B 1 8 ? 24.453 33.75 -2.51 1 87.19 8 SER B CA 1
ATOM 1677 C C . SER B 1 8 ? 23.984 32.938 -3.727 1 87.19 8 SER B C 1
ATOM 1679 O O . SER B 1 8 ? 22.953 32.281 -3.684 1 87.19 8 SER B O 1
ATOM 1681 N N . THR B 1 9 ? 24.797 33 -4.719 1 86.12 9 THR B N 1
ATOM 1682 C CA . THR B 1 9 ? 24.453 32.281 -5.941 1 86.12 9 THR B CA 1
ATOM 1683 C C . THR B 1 9 ? 24.531 30.781 -5.727 1 86.12 9 THR B C 1
ATOM 1685 O O . THR B 1 9 ? 23.641 30.031 -6.129 1 86.12 9 THR B O 1
ATOM 1688 N N . VAL B 1 10 ? 25.578 30.391 -5.098 1 83.38 10 VAL B N 1
ATOM 1689 C CA . VAL B 1 10 ? 25.766 28.969 -4.828 1 83.38 10 VAL B CA 1
ATOM 1690 C C . VAL B 1 10 ? 24.641 28.453 -3.945 1 83.38 10 VAL B C 1
ATOM 1692 O O . VAL B 1 10 ? 24.094 27.375 -4.191 1 83.38 10 VAL B O 1
ATOM 1695 N N . SER B 1 11 ? 24.25 29.234 -3.061 1 86.25 11 SER B N 1
ATOM 1696 C CA . SER B 1 11 ? 23.172 28.844 -2.162 1 86.25 11 SER B CA 1
ATOM 1697 C C . SER B 1 11 ? 21.859 28.688 -2.916 1 86.25 11 SER B C 1
ATOM 1699 O O . SER B 1 11 ? 21.109 27.734 -2.678 1 86.25 11 SER B O 1
ATOM 1701 N N . LYS B 1 12 ? 21.625 29.578 -3.75 1 87.44 12 LYS B N 1
ATOM 1702 C CA . LYS B 1 12 ? 20.406 29.531 -4.543 1 87.44 12 LYS B CA 1
ATOM 1703 C C . LYS B 1 12 ? 20.375 28.297 -5.438 1 87.44 12 LYS B C 1
ATOM 1705 O O . LYS B 1 12 ? 19.344 27.625 -5.566 1 87.44 12 LYS B O 1
ATOM 1710 N N . VAL B 1 13 ? 21.5 28.062 -6.008 1 85.69 13 VAL B N 1
ATOM 1711 C CA . VAL B 1 13 ? 21.594 26.906 -6.891 1 85.69 13 VAL B CA 1
ATOM 1712 C C . VAL B 1 13 ? 21.375 25.625 -6.082 1 85.69 13 VAL B C 1
ATOM 1714 O O . VAL B 1 13 ? 20.656 24.719 -6.516 1 85.69 13 VAL B O 1
ATOM 1717 N N . LEU B 1 14 ? 21.938 25.562 -4.965 1 85.62 14 LEU B N 1
ATOM 1718 C CA . LEU B 1 14 ? 21.797 24.391 -4.113 1 85.62 14 LEU B CA 1
ATOM 1719 C C . LEU B 1 14 ? 20.359 24.219 -3.648 1 85.62 14 LEU B C 1
ATOM 1721 O O . LEU B 1 14 ? 19.844 23.094 -3.586 1 85.62 14 LEU B O 1
ATOM 1725 N N . ASP B 1 15 ? 19.734 25.297 -3.412 1 86.25 15 ASP B N 1
ATOM 1726 C CA . ASP B 1 15 ? 18.328 25.25 -2.996 1 86.25 15 ASP B CA 1
ATOM 1727 C C . ASP B 1 15 ? 17.438 24.719 -4.117 1 86.25 15 ASP B C 1
ATOM 1729 O O . ASP B 1 15 ? 16.516 23.938 -3.871 1 86.25 15 ASP B O 1
ATOM 1733 N N . GLU B 1 16 ? 17.781 25.125 -5.215 1 86.31 16 GLU B N 1
ATOM 1734 C CA . GLU B 1 16 ? 17.047 24.625 -6.371 1 86.31 16 GLU B CA 1
ATOM 1735 C C . GLU B 1 16 ? 17.297 23.141 -6.602 1 86.31 16 GLU B C 1
ATOM 1737 O O . GLU B 1 16 ? 16.359 22.406 -6.941 1 86.31 16 GLU B O 1
ATOM 1742 N N . MET B 1 17 ? 18.484 22.734 -6.41 1 86.12 17 MET B N 1
ATOM 1743 C CA . MET B 1 17 ? 18.844 21.328 -6.574 1 86.12 17 MET B CA 1
ATOM 1744 C C . MET B 1 17 ? 18.141 20.469 -5.535 1 86.12 17 MET B C 1
ATOM 1746 O O . MET B 1 17 ? 17.75 19.328 -5.82 1 86.12 17 MET B O 1
ATOM 1750 N N . ARG B 1 18 ? 17.859 21.016 -4.461 1 87.5 18 ARG B N 1
ATOM 1751 C CA . ARG B 1 18 ? 17.219 20.281 -3.371 1 87.5 18 ARG B CA 1
ATOM 1752 C C . ARG B 1 18 ? 15.742 20.062 -3.65 1 87.5 18 ARG B C 1
ATOM 1754 O O . ARG B 1 18 ? 15.109 19.203 -3.027 1 87.5 18 ARG B O 1
ATOM 1761 N N . GLN B 1 19 ? 15.273 20.828 -4.57 1 85.31 19 GLN B N 1
ATOM 1762 C CA . GLN B 1 19 ? 13.852 20.75 -4.871 1 85.31 19 GLN B CA 1
ATOM 1763 C C . GLN B 1 19 ? 13.586 19.781 -6.027 1 85.31 19 GLN B C 1
ATOM 1765 O O . GLN B 1 19 ? 12.43 19.5 -6.352 1 85.31 19 GLN B O 1
ATOM 1770 N N . ARG B 1 20 ? 14.656 19.344 -6.586 1 88.69 20 ARG B N 1
ATOM 1771 C CA . ARG B 1 20 ? 14.469 18.406 -7.68 1 88.69 20 ARG B CA 1
ATOM 1772 C C . ARG B 1 20 ? 13.875 17.094 -7.18 1 88.69 20 ARG B C 1
ATOM 1774 O O . ARG B 1 20 ? 14.234 16.609 -6.102 1 88.69 20 ARG B O 1
ATOM 1781 N N . PRO B 1 21 ? 12.977 16.5 -8.031 1 92.44 21 PRO B N 1
ATOM 1782 C CA . PRO B 1 21 ? 12.336 15.258 -7.602 1 92.44 21 PRO B CA 1
ATOM 1783 C C . PRO B 1 21 ? 13.32 14.094 -7.492 1 92.44 21 PRO B C 1
ATOM 1785 O O . PRO B 1 21 ? 14.25 13.992 -8.289 1 92.44 21 PRO B O 1
ATOM 1788 N N . ILE B 1 22 ? 13.125 13.312 -6.539 1 96.69 22 ILE B N 1
ATOM 1789 C CA . ILE B 1 22 ? 13.883 12.078 -6.371 1 96.69 22 ILE B CA 1
ATOM 1790 C C . ILE B 1 22 ? 13.266 10.977 -7.227 1 96.69 22 ILE B C 1
ATOM 1792 O O . ILE B 1 22 ? 12.07 10.703 -7.129 1 96.69 22 ILE B O 1
ATOM 1796 N N . PRO B 1 23 ? 14.094 10.336 -8.109 1 96.69 23 PRO B N 1
ATOM 1797 C CA . PRO B 1 23 ? 13.539 9.211 -8.875 1 96.69 23 PRO B CA 1
ATOM 1798 C C . PRO B 1 23 ? 12.984 8.102 -7.984 1 96.69 23 PRO B C 1
ATOM 1800 O O . PRO B 1 23 ? 13.57 7.801 -6.938 1 96.69 23 PRO B O 1
ATOM 1803 N N . LEU B 1 24 ? 11.883 7.594 -8.438 1 96.81 24 LEU B N 1
ATOM 1804 C CA . LEU B 1 24 ? 11.203 6.57 -7.656 1 96.81 24 LEU B CA 1
ATOM 1805 C C . LEU B 1 24 ? 11.297 5.211 -8.336 1 96.81 24 LEU B C 1
ATOM 1807 O O . LEU B 1 24 ? 11 5.086 -9.531 1 96.81 24 LEU B O 1
ATOM 1811 N N . GLY B 1 25 ? 11.805 4.258 -7.613 1 96.25 25 GLY B N 1
ATOM 1812 C CA . GLY B 1 25 ? 11.789 2.871 -8.047 1 96.25 25 GLY B CA 1
ATOM 1813 C C . GLY B 1 25 ? 10.836 2.002 -7.254 1 96.25 25 GLY B C 1
ATOM 1814 O O . GLY B 1 25 ? 11.008 1.834 -6.043 1 96.25 25 GLY B O 1
ATOM 1815 N N . VAL B 1 26 ? 9.844 1.479 -7.938 1 96.62 26 VAL B N 1
ATOM 1816 C CA . VAL B 1 26 ? 8.938 0.535 -7.293 1 96.62 26 VAL B CA 1
ATOM 1817 C C . VAL B 1 26 ? 9.5 -0.88 -7.402 1 96.62 26 VAL B C 1
ATOM 1819 O O . VAL B 1 26 ? 9.672 -1.403 -8.508 1 96.62 26 VAL B O 1
ATOM 1822 N N . SER B 1 27 ? 9.727 -1.36 -6.273 1 94.62 27 SER B N 1
ATOM 1823 C CA . SER B 1 27 ? 10.328 -2.691 -6.227 1 94.62 27 SER B CA 1
ATOM 1824 C C . SER B 1 27 ? 9.258 -3.777 -6.219 1 94.62 27 SER B C 1
ATOM 1826 O O . SER B 1 27 ? 8.547 -3.951 -5.227 1 94.62 27 SER B O 1
ATOM 1828 N N . ASN B 1 28 ? 9.211 -4.5 -7.273 1 93.81 28 ASN B N 1
ATOM 1829 C CA . ASN B 1 28 ? 8.438 -5.734 -7.289 1 93.81 28 ASN B CA 1
ATOM 1830 C C . ASN B 1 28 ? 9.141 -6.848 -6.52 1 93.81 28 ASN B C 1
ATOM 1832 O O . ASN B 1 28 ? 10.289 -6.688 -6.105 1 93.81 28 ASN B O 1
ATOM 1836 N N . ARG B 1 29 ? 8.406 -7.895 -6.273 1 98 29 ARG B N 1
ATOM 1837 C CA . ARG B 1 29 ? 9.062 -9.062 -5.691 1 98 29 ARG B CA 1
ATOM 1838 C C . ARG B 1 29 ? 10.219 -9.531 -6.57 1 98 29 ARG B C 1
ATOM 1840 O O . ARG B 1 29 ? 10.117 -9.508 -7.797 1 98 29 ARG B O 1
ATOM 1847 N N . HIS B 1 30 ? 11.305 -9.812 -5.914 1 98.75 30 HIS B N 1
ATOM 1848 C CA . HIS B 1 30 ? 12.484 -10.266 -6.641 1 98.75 30 HIS B CA 1
ATOM 1849 C C . HIS B 1 30 ? 13.422 -11.062 -5.734 1 98.75 30 HIS B C 1
ATOM 1851 O O . HIS B 1 30 ? 13.195 -11.148 -4.527 1 98.75 30 HIS B O 1
ATOM 1857 N N . ILE B 1 31 ? 14.461 -11.602 -6.395 1 98.69 31 ILE B N 1
ATOM 1858 C CA . ILE B 1 31 ? 15.375 -12.445 -5.629 1 98.69 31 ILE B CA 1
ATOM 1859 C C . ILE B 1 31 ? 16.812 -12.141 -6.035 1 98.69 31 ILE B C 1
ATOM 1861 O O . ILE B 1 31 ? 17.094 -11.859 -7.203 1 98.69 31 ILE B O 1
ATOM 1865 N N . HIS B 1 32 ? 17.641 -12.148 -5.086 1 98.69 32 HIS B N 1
ATOM 1866 C CA . HIS B 1 32 ? 19.078 -12.234 -5.25 1 98.69 32 HIS B CA 1
ATOM 1867 C C . HIS B 1 32 ? 19.609 -13.609 -4.852 1 98.69 32 HIS B C 1
ATOM 1869 O O . HIS B 1 32 ? 19.266 -14.125 -3.787 1 98.69 32 HIS B O 1
ATOM 1875 N N . LEU B 1 33 ? 20.5 -14.141 -5.703 1 98.81 33 LEU B N 1
ATOM 1876 C CA . LEU B 1 33 ? 21 -15.477 -5.383 1 98.81 33 LEU B CA 1
ATOM 1877 C C . LEU B 1 33 ? 22.516 -15.461 -5.203 1 98.81 33 LEU B C 1
ATOM 1879 O O . LEU B 1 33 ? 23.203 -14.68 -5.848 1 98.81 33 LEU B O 1
ATOM 1883 N N . SER B 1 34 ? 22.938 -16.359 -4.332 1 98.62 34 SER B N 1
ATOM 1884 C CA . SER B 1 34 ? 24.359 -16.688 -4.293 1 98.62 34 SER B CA 1
ATOM 1885 C C . SER B 1 34 ? 24.766 -17.562 -5.48 1 98.62 34 SER B C 1
ATOM 1887 O O . SER B 1 34 ? 23.906 -18.156 -6.133 1 98.62 34 SER B O 1
ATOM 1889 N N . GLU B 1 35 ? 26.047 -17.547 -5.703 1 98 35 GLU B N 1
ATOM 1890 C CA . GLU B 1 35 ? 26.547 -18.375 -6.793 1 98 35 GLU B CA 1
ATOM 1891 C C . GLU B 1 35 ? 26.156 -19.844 -6.59 1 98 35 GLU B C 1
ATOM 1893 O O . GLU B 1 35 ? 25.719 -20.516 -7.531 1 98 35 GLU B O 1
ATOM 1898 N N . GLN B 1 36 ? 26.297 -20.344 -5.422 1 98 36 GLN B N 1
ATOM 1899 C CA . GLN B 1 36 ? 25.969 -21.734 -5.102 1 98 36 GLN B CA 1
ATOM 1900 C C . GLN B 1 36 ? 24.5 -22.031 -5.375 1 98 36 GLN B C 1
ATOM 1902 O O . GLN B 1 36 ? 24.172 -23.016 -6.035 1 98 36 GLN B O 1
ATOM 1907 N N . ASP B 1 37 ? 23.641 -21.172 -4.871 1 98.69 37 ASP B N 1
ATOM 1908 C CA . ASP B 1 37 ? 22.203 -21.375 -5.055 1 98.69 37 ASP B CA 1
ATOM 1909 C C . ASP B 1 37 ? 21.812 -21.25 -6.527 1 98.69 37 ASP B C 1
ATOM 1911 O O . ASP B 1 37 ? 20.969 -22 -7.012 1 98.69 37 ASP B O 1
ATOM 1915 N N . TYR B 1 38 ? 22.453 -20.328 -7.195 1 98.81 38 TYR B N 1
ATOM 1916 C CA . TYR B 1 38 ? 22.172 -20.172 -8.617 1 98.81 38 TYR B CA 1
ATOM 1917 C C . TYR B 1 38 ? 22.531 -21.438 -9.391 1 98.81 38 TYR B C 1
ATOM 1919 O O . TYR B 1 38 ? 21.734 -21.906 -10.211 1 98.81 38 TYR B O 1
ATOM 1927 N N . GLN B 1 39 ? 23.688 -21.938 -9.156 1 98.31 39 GLN B N 1
ATOM 1928 C CA . GLN B 1 39 ? 24.141 -23.125 -9.867 1 98.31 39 GLN B CA 1
ATOM 1929 C C . GLN B 1 39 ? 23.203 -24.312 -9.602 1 98.31 39 GLN B C 1
ATOM 1931 O O . GLN B 1 39 ? 23 -25.156 -10.477 1 98.31 39 GLN B O 1
ATOM 1936 N N . ARG B 1 40 ? 22.656 -24.359 -8.43 1 98.38 40 ARG B N 1
ATOM 1937 C CA . ARG B 1 40 ? 21.719 -25.438 -8.094 1 98.38 40 ARG B CA 1
ATOM 1938 C C . ARG B 1 40 ? 20.406 -25.266 -8.852 1 98.38 40 ARG B C 1
ATOM 1940 O O . ARG B 1 40 ? 19.859 -26.234 -9.375 1 98.38 40 ARG B O 1
ATOM 1947 N N . LEU B 1 41 ? 19.938 -24.047 -8.953 1 98.69 41 LEU B N 1
ATOM 1948 C CA . LEU B 1 41 ? 18.641 -23.781 -9.539 1 98.69 41 LEU B CA 1
ATOM 1949 C C . LEU B 1 41 ? 18.719 -23.75 -11.062 1 98.69 41 LEU B C 1
ATOM 1951 O O . LEU B 1 41 ? 17.75 -24.047 -11.75 1 98.69 41 LEU B O 1
ATOM 1955 N N . PHE B 1 42 ? 19.891 -23.391 -11.555 1 98.5 42 PHE B N 1
ATOM 1956 C CA . PHE B 1 42 ? 20.094 -23.234 -12.992 1 98.5 42 PHE B CA 1
ATOM 1957 C C . PHE B 1 42 ? 21.406 -23.891 -13.422 1 98.5 42 PHE B C 1
ATOM 1959 O O . PHE B 1 42 ? 22.281 -23.234 -13.992 1 98.5 42 PHE B O 1
ATOM 1966 N N . PRO B 1 43 ? 21.469 -25.172 -13.234 1 98.12 43 PRO B N 1
ATOM 1967 C CA . PRO B 1 43 ? 22.719 -25.844 -13.586 1 98.12 43 PRO B CA 1
ATOM 1968 C C . PRO B 1 43 ? 23.062 -25.734 -15.07 1 98.12 43 PRO B C 1
ATOM 1970 O O . PRO B 1 43 ? 22.234 -26.062 -15.922 1 98.12 43 PRO B O 1
ATOM 1973 N N . GLY B 1 44 ? 24.25 -25.25 -15.305 1 96.94 44 GLY B N 1
ATOM 1974 C CA . GLY B 1 44 ? 24.75 -25.188 -16.672 1 96.94 44 GLY B CA 1
ATOM 1975 C C . GLY B 1 44 ? 24.203 -24.016 -17.469 1 96.94 44 GLY B C 1
ATOM 1976 O O . GLY B 1 44 ? 24.391 -23.953 -18.688 1 96.94 44 GLY B O 1
ATOM 1977 N N . HIS B 1 45 ? 23.516 -23.156 -16.891 1 97.25 45 HIS B N 1
ATOM 1978 C CA . HIS B 1 45 ? 22.953 -21.969 -17.547 1 97.25 45 HIS B CA 1
ATOM 1979 C C . HIS B 1 45 ? 23.5 -20.688 -16.922 1 97.25 45 HIS B C 1
ATOM 1981 O O . HIS B 1 45 ? 23.141 -20.328 -15.805 1 97.25 45 HIS B O 1
ATOM 1987 N N . PRO B 1 46 ? 24.328 -20 -17.672 1 97.12 46 PRO B N 1
ATOM 1988 C CA . PRO B 1 46 ? 24.812 -18.734 -17.109 1 97.12 46 PRO B CA 1
ATOM 1989 C C . PRO B 1 46 ? 23.719 -17.688 -16.953 1 97.12 46 PRO B C 1
ATOM 1991 O O . PRO B 1 46 ? 22.766 -17.656 -17.75 1 97.12 46 PRO B O 1
ATOM 1994 N N . ILE B 1 47 ? 23.859 -16.859 -15.914 1 97.75 47 ILE B N 1
ATOM 1995 C CA . ILE B 1 47 ? 22.891 -15.789 -15.711 1 97.75 47 ILE B CA 1
ATOM 1996 C C . ILE B 1 47 ? 22.969 -14.781 -16.859 1 97.75 47 ILE B C 1
ATOM 1998 O O . ILE B 1 47 ? 24.078 -14.461 -17.328 1 97.75 47 ILE B O 1
ATOM 2002 N N . SER B 1 48 ? 21.844 -14.352 -17.328 1 97.62 48 SER B N 1
ATOM 2003 C CA . SER B 1 48 ? 21.797 -13.438 -18.453 1 97.62 48 SER B CA 1
ATOM 2004 C C . SER B 1 48 ? 21.031 -12.164 -18.125 1 97.62 48 SER B C 1
ATOM 2006 O O . SER B 1 48 ? 19.922 -12.227 -17.594 1 97.62 48 SER B O 1
ATOM 2008 N N . GLU B 1 49 ? 21.625 -11.00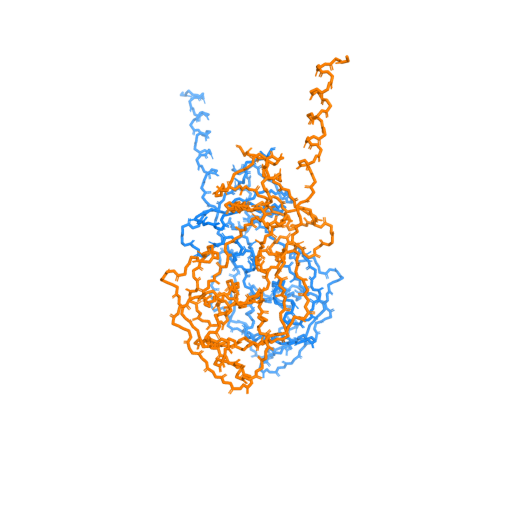8 -18.484 1 98.06 49 GLU B N 1
ATOM 2009 C CA . GLU B 1 49 ? 20.984 -9.727 -18.25 1 98.06 49 GLU B CA 1
ATOM 2010 C C . GLU B 1 49 ? 19.828 -9.5 -19.219 1 98.06 49 GLU B C 1
ATOM 2012 O O . GLU B 1 49 ? 20 -9.609 -20.438 1 98.06 49 GLU B O 1
ATOM 2017 N N . LYS B 1 50 ? 18.719 -9.289 -18.703 1 98.38 50 LYS B N 1
ATOM 2018 C CA . LYS B 1 50 ? 17.562 -8.922 -19.5 1 98.38 50 LYS B CA 1
ATOM 2019 C C . LYS B 1 50 ? 17.469 -7.41 -19.688 1 98.38 50 LYS B C 1
ATOM 2021 O O . LYS B 1 50 ? 17.234 -6.922 -20.797 1 98.38 50 LYS B O 1
ATOM 2026 N N . LYS B 1 51 ? 17.656 -6.645 -18.578 1 98.31 51 LYS B N 1
ATOM 2027 C CA . LYS B 1 51 ? 17.516 -5.191 -18.578 1 98.31 51 LYS B CA 1
ATOM 2028 C C . LYS B 1 51 ? 18.328 -4.555 -17.453 1 98.31 51 LYS B C 1
ATOM 2030 O O . LYS B 1 51 ? 18.25 -4.996 -16.297 1 98.31 51 LYS B O 1
ATOM 2035 N N . ALA B 1 52 ? 19 -3.467 -17.797 1 97.81 52 ALA B N 1
ATOM 2036 C CA . ALA B 1 52 ? 19.734 -2.725 -16.781 1 97.81 52 ALA B CA 1
ATOM 2037 C C . ALA B 1 52 ? 18.797 -1.942 -15.875 1 97.81 52 ALA B C 1
ATOM 2039 O O . ALA B 1 52 ? 17.766 -1.429 -16.328 1 97.81 52 ALA B O 1
ATOM 2040 N N . LEU B 1 53 ? 19.172 -1.873 -14.625 1 97.5 53 LEU B N 1
ATOM 2041 C CA . LEU B 1 53 ? 18.438 -1.054 -13.672 1 97.5 53 LEU B CA 1
ATOM 2042 C C . LEU B 1 53 ? 19.094 0.312 -13.508 1 97.5 53 LEU B C 1
ATOM 2044 O O . LEU B 1 53 ? 20.141 0.571 -14.078 1 97.5 53 LEU B O 1
ATOM 2048 N N . LEU B 1 54 ? 18.391 1.187 -12.758 1 96.38 54 LEU B N 1
ATOM 2049 C CA . LEU B 1 54 ? 18.906 2.537 -12.578 1 96.38 54 LEU B CA 1
ATOM 2050 C C . LEU B 1 54 ? 20.219 2.518 -11.781 1 96.38 54 LEU B C 1
ATOM 2052 O O . LEU B 1 54 ? 21.125 3.303 -12.055 1 96.38 54 LEU B O 1
ATOM 2056 N N . GLN B 1 55 ? 20.328 1.677 -10.797 1 97.44 55 GLN B N 1
ATOM 2057 C CA . GLN B 1 55 ? 21.547 1.539 -10.031 1 97.44 55 GLN B CA 1
ATOM 2058 C C . GLN B 1 55 ? 22.656 0.912 -10.875 1 97.44 55 GLN B C 1
ATOM 2060 O O . GLN B 1 55 ? 22.453 -0.128 -11.5 1 97.44 55 GLN B O 1
ATOM 2065 N N . PRO B 1 56 ? 23.828 1.51 -10.789 1 96.62 56 PRO B N 1
ATOM 2066 C CA . PRO B 1 56 ? 24.906 1.04 -11.656 1 96.62 56 PRO B CA 1
ATOM 2067 C C . PRO B 1 56 ? 25.297 -0.416 -11.398 1 96.62 56 PRO B C 1
ATOM 2069 O O . PRO B 1 56 ? 25.453 -0.817 -10.242 1 96.62 56 PRO B O 1
ATOM 2072 N N . GLY B 1 57 ? 25.438 -1.171 -12.477 1 96.44 57 GLY B N 1
ATOM 2073 C CA . GLY B 1 57 ? 25.906 -2.545 -12.398 1 96.44 57 GLY B CA 1
ATOM 2074 C C . GLY B 1 57 ? 24.812 -3.527 -12.031 1 96.44 57 GLY B C 1
ATOM 2075 O O . GLY B 1 57 ? 25.016 -4.742 -12.07 1 96.44 57 GLY B O 1
ATOM 2076 N N . GLN B 1 58 ? 23.656 -3.043 -11.672 1 97.5 58 GLN B N 1
ATOM 2077 C CA . GLN B 1 58 ? 22.516 -3.889 -11.312 1 97.5 58 GLN B CA 1
ATOM 2078 C C . GLN B 1 58 ? 21.609 -4.141 -12.516 1 97.5 58 GLN B C 1
ATOM 2080 O O . GLN B 1 58 ? 21.453 -3.262 -13.367 1 97.5 58 GLN B O 1
ATOM 2085 N N . TYR B 1 59 ? 21.016 -5.328 -12.602 1 98.38 59 TYR B N 1
ATOM 2086 C CA . TYR B 1 59 ? 20.172 -5.641 -13.742 1 98.38 59 TYR B CA 1
ATOM 2087 C C . TYR B 1 59 ? 19.125 -6.691 -13.383 1 98.38 59 TYR B C 1
ATOM 2089 O O . TYR B 1 59 ? 19.297 -7.445 -12.422 1 98.38 59 TYR B O 1
ATOM 2097 N N . ALA B 1 60 ? 18.062 -6.648 -14.047 1 98.69 60 ALA B N 1
ATOM 2098 C CA . ALA B 1 60 ? 17.109 -7.758 -14.062 1 98.69 60 ALA B CA 1
ATOM 2099 C C . ALA B 1 60 ? 17.578 -8.867 -15 1 98.69 60 ALA B C 1
ATOM 2101 O O . ALA B 1 60 ? 17.953 -8.602 -16.141 1 98.69 60 ALA B O 1
ATOM 2102 N N . ALA B 1 61 ? 17.516 -10.039 -14.516 1 98.75 61 ALA B N 1
ATOM 2103 C CA . ALA B 1 61 ? 17.969 -11.18 -15.312 1 98.75 61 ALA B CA 1
ATOM 2104 C C . ALA B 1 61 ? 16.812 -11.781 -16.109 1 98.75 61 ALA B C 1
ATOM 2106 O O . ALA B 1 61 ? 15.648 -11.469 -15.852 1 98.75 61 ALA B O 1
ATOM 2107 N N . GLU B 1 62 ? 17.172 -12.641 -17.047 1 98.5 62 GLU B N 1
ATOM 2108 C CA . GLU B 1 62 ? 16.172 -13.406 -17.781 1 98.5 62 GLU B CA 1
ATOM 2109 C C . GLU B 1 62 ? 15.531 -14.477 -16.906 1 98.5 62 GLU B C 1
ATOM 2111 O O . GLU B 1 62 ? 14.359 -14.82 -17.078 1 98.5 62 GLU B O 1
ATOM 2116 N N . GLN B 1 63 ? 16.266 -15 -16.016 1 98.62 63 GLN B N 1
ATOM 2117 C CA . GLN B 1 63 ? 15.867 -16.125 -15.172 1 98.62 63 GLN B CA 1
ATOM 2118 C C . GLN B 1 63 ? 14.836 -15.695 -14.133 1 98.62 63 GLN B C 1
ATOM 2120 O O . GLN B 1 63 ? 14.945 -14.609 -13.555 1 98.62 63 GLN B O 1
ATOM 2125 N N . THR B 1 64 ? 13.875 -16.5 -13.977 1 98.75 64 THR B N 1
ATOM 2126 C CA . THR B 1 64 ? 12.859 -16.344 -12.938 1 98.75 64 THR B CA 1
ATOM 2127 C C . THR B 1 64 ? 12.688 -17.641 -12.148 1 98.75 64 THR B C 1
ATOM 2129 O O . THR B 1 64 ? 13.102 -18.703 -12.594 1 98.75 64 THR B O 1
ATOM 2132 N N . VAL B 1 65 ? 12.148 -17.516 -10.977 1 98.81 65 VAL B N 1
ATOM 2133 C CA . VAL B 1 65 ? 11.82 -18.672 -10.164 1 98.81 65 VAL B CA 1
ATOM 2134 C C . VAL B 1 65 ? 10.391 -18.562 -9.641 1 98.81 65 VAL B C 1
ATOM 2136 O O . VAL B 1 65 ? 9.773 -17.5 -9.734 1 98.81 65 VAL B O 1
ATOM 2139 N N . THR B 1 66 ? 9.883 -19.641 -9.195 1 98.88 66 THR B N 1
ATOM 2140 C CA . THR B 1 66 ? 8.641 -19.672 -8.43 1 98.88 66 THR B CA 1
ATOM 2141 C C . THR B 1 66 ? 8.93 -19.719 -6.93 1 98.88 66 THR B C 1
ATOM 2143 O O . THR B 1 66 ? 9.75 -20.516 -6.473 1 98.88 66 THR B O 1
ATOM 2146 N N . LEU B 1 67 ? 8.375 -18.797 -6.188 1 98.88 67 LEU B N 1
ATOM 2147 C CA . LEU B 1 67 ? 8.383 -18.875 -4.73 1 98.88 67 LEU B CA 1
ATOM 2148 C C . LEU B 1 67 ? 7.25 -19.75 -4.223 1 98.88 67 LEU B C 1
ATOM 2150 O O . LEU B 1 67 ? 6.098 -19.594 -4.637 1 98.88 67 LEU B O 1
ATOM 2154 N N . VAL B 1 68 ? 7.555 -20.656 -3.383 1 98.88 68 VAL B N 1
ATOM 2155 C CA . VAL B 1 68 ? 6.543 -21.547 -2.834 1 98.88 68 VAL B CA 1
ATOM 2156 C C . VAL B 1 68 ? 6.527 -21.438 -1.311 1 98.88 68 VAL B C 1
ATOM 2158 O O . VAL B 1 68 ? 7.496 -21.812 -0.646 1 98.88 68 VAL B O 1
ATOM 2161 N N . GLY B 1 69 ? 5.453 -20.922 -0.773 1 98.25 69 GLY B N 1
ATOM 2162 C CA . GLY B 1 69 ? 5.258 -20.859 0.666 1 98.25 69 GLY B CA 1
ATOM 2163 C C . GLY B 1 69 ? 4.188 -21.812 1.167 1 98.25 69 GLY B C 1
ATOM 2164 O O . GLY B 1 69 ? 3.609 -22.562 0.385 1 98.25 69 GLY B O 1
ATOM 2165 N N . PRO B 1 70 ? 3.875 -21.797 2.459 1 98.19 70 PRO B N 1
ATOM 2166 C CA . PRO B 1 70 ? 2.914 -22.719 3.068 1 98.19 70 PRO B CA 1
ATOM 2167 C C . PRO B 1 70 ? 1.492 -22.516 2.549 1 98.19 70 PRO B C 1
ATOM 2169 O O . PRO B 1 70 ? 0.701 -23.469 2.523 1 98.19 70 PRO B O 1
ATOM 2172 N N . LYS B 1 71 ? 1.181 -21.344 2.094 1 97.19 71 LYS B N 1
ATOM 2173 C CA . LYS B 1 71 ? -0.213 -21.078 1.754 1 97.19 71 LYS B CA 1
ATOM 2174 C C . LYS B 1 71 ? -0.392 -20.922 0.247 1 97.19 71 LYS B C 1
ATOM 2176 O O . LYS B 1 71 ? -1.521 -20.891 -0.25 1 97.19 71 LYS B O 1
ATOM 2181 N N . GLY B 1 72 ? 0.739 -20.766 -0.421 1 97.31 72 GLY B N 1
ATOM 2182 C CA . GLY B 1 72 ? 0.613 -20.562 -1.854 1 97.31 72 GLY B CA 1
ATOM 2183 C C . GLY B 1 72 ? 1.949 -20.375 -2.551 1 97.31 72 GLY B C 1
ATOM 2184 O O . GLY B 1 72 ? 2.998 -20.688 -1.981 1 97.31 72 GLY B O 1
ATOM 2185 N N . GLN B 1 73 ? 1.829 -20.031 -3.826 1 98.38 73 GLN B N 1
ATOM 2186 C CA . GLN B 1 73 ? 3.039 -19.828 -4.617 1 98.38 73 GLN B CA 1
ATOM 2187 C C . GLN B 1 73 ? 2.932 -18.578 -5.488 1 98.38 73 GLN B C 1
ATOM 2189 O O . GLN B 1 73 ? 1.828 -18.109 -5.77 1 98.38 73 GLN B O 1
ATOM 2194 N N . ILE B 1 74 ? 4.023 -18.031 -5.801 1 97.75 74 ILE B N 1
ATOM 2195 C CA . ILE B 1 74 ? 4.121 -16.906 -6.727 1 97.75 74 ILE B CA 1
ATOM 2196 C C . ILE B 1 74 ? 5.09 -17.25 -7.855 1 97.75 74 ILE B C 1
ATOM 2198 O O . ILE B 1 74 ? 6.27 -17.5 -7.617 1 97.75 74 ILE B O 1
ATOM 2202 N N . LYS B 1 75 ? 4.574 -17.188 -9.047 1 97.81 75 LYS B N 1
ATOM 2203 C CA . LYS B 1 75 ? 5.355 -17.594 -10.211 1 97.81 75 LYS B CA 1
ATOM 2204 C C . LYS B 1 75 ? 6.117 -16.406 -10.797 1 97.81 75 LYS B C 1
ATOM 2206 O O . LYS B 1 75 ? 5.793 -15.25 -10.523 1 97.81 75 LYS B O 1
ATOM 2211 N N . ASN B 1 76 ? 7.18 -16.719 -11.523 1 98.06 76 ASN B N 1
ATOM 2212 C CA . ASN B 1 76 ? 7.902 -15.781 -12.375 1 98.06 76 ASN B CA 1
ATOM 2213 C C . ASN B 1 76 ? 8.508 -14.633 -11.57 1 98.06 76 ASN B C 1
ATOM 2215 O O . ASN B 1 76 ? 8.414 -13.477 -11.969 1 98.06 76 ASN B O 1
ATOM 2219 N N . VAL B 1 77 ? 9.047 -15 -10.477 1 98.75 77 VAL B N 1
ATOM 2220 C CA . VAL B 1 77 ? 9.75 -14 -9.68 1 98.75 77 VAL B CA 1
ATOM 2221 C C . VAL B 1 77 ? 11.141 -13.758 -10.258 1 98.75 77 VAL B C 1
ATOM 2223 O O . VAL B 1 77 ? 11.938 -14.695 -10.383 1 98.75 77 VAL B O 1
ATOM 2226 N N . ARG B 1 78 ? 11.453 -12.547 -10.547 1 98.75 78 ARG B N 1
ATOM 2227 C CA . ARG B 1 78 ? 12.617 -12.156 -11.328 1 98.75 78 ARG B CA 1
ATOM 2228 C C . ARG B 1 78 ? 13.883 -12.211 -10.477 1 98.75 78 ARG B C 1
ATOM 2230 O O . ARG B 1 78 ? 13.883 -11.773 -9.328 1 98.75 78 ARG B O 1
ATOM 2237 N N . LEU B 1 79 ? 14.906 -12.742 -11.047 1 98.81 79 LEU B N 1
ATOM 2238 C CA . LEU B 1 79 ? 16.234 -12.656 -10.453 1 98.81 79 LEU B CA 1
ATOM 2239 C C . LEU B 1 79 ? 16.891 -11.328 -10.797 1 98.81 79 LEU B C 1
ATOM 2241 O O . LEU B 1 79 ? 16.844 -10.883 -11.945 1 98.81 79 LEU B O 1
ATOM 2245 N N . LEU B 1 80 ? 17.469 -10.742 -9.812 1 98.69 80 LEU B N 1
ATOM 2246 C CA . LEU B 1 80 ? 18.312 -9.57 -10.047 1 98.69 80 LEU B CA 1
ATOM 2247 C C . LEU B 1 80 ? 19.781 -9.922 -9.906 1 98.69 80 LEU B C 1
ATOM 2249 O O . LEU B 1 80 ? 20.156 -10.695 -9.023 1 98.69 80 LEU B O 1
ATOM 2253 N N . GLY B 1 81 ? 20.562 -9.375 -10.812 1 98.31 81 GLY B N 1
ATOM 2254 C CA . GLY B 1 81 ? 22 -9.555 -10.734 1 98.31 81 GLY B CA 1
ATOM 2255 C C . GLY B 1 81 ? 22.75 -8.297 -10.32 1 98.31 81 GLY B C 1
ATOM 2256 O O . GLY B 1 81 ? 22.156 -7.219 -10.242 1 98.31 81 GLY B O 1
ATOM 2257 N N . PRO B 1 82 ? 24.078 -8.398 -10.07 1 97.75 82 PRO B N 1
ATOM 2258 C CA . PRO B 1 82 ? 24.844 -9.648 -10.117 1 97.75 82 PRO B CA 1
ATOM 2259 C C . PRO B 1 82 ? 24.562 -10.555 -8.922 1 97.75 82 PRO B C 1
ATOM 2261 O O . PRO B 1 82 ? 23.828 -10.172 -8.008 1 97.75 82 PRO B O 1
ATOM 2264 N N . LEU B 1 83 ? 25.016 -11.75 -9.016 1 98.44 83 LEU B N 1
ATOM 2265 C CA . LEU B 1 83 ? 24.891 -12.672 -7.891 1 98.44 83 LEU B CA 1
ATOM 2266 C C . LEU B 1 83 ? 25.562 -12.102 -6.645 1 98.44 83 LEU B C 1
ATOM 2268 O O . LEU B 1 83 ? 26.484 -11.289 -6.754 1 98.44 83 LEU B O 1
ATOM 2272 N N . ARG B 1 84 ? 25.047 -12.555 -5.512 1 97.38 84 ARG B N 1
ATOM 2273 C CA . ARG B 1 84 ? 25.531 -12.031 -4.238 1 97.38 84 ARG B CA 1
ATOM 2274 C C . ARG B 1 84 ? 26.109 -13.141 -3.369 1 97.38 84 ARG B C 1
ATOM 2276 O O . ARG B 1 84 ? 26.172 -14.297 -3.787 1 97.38 84 ARG B O 1
ATOM 2283 N N . SER B 1 85 ? 26.641 -12.672 -2.227 1 97.19 85 SER B N 1
ATOM 2284 C CA . SER B 1 85 ? 27.25 -13.641 -1.326 1 97.19 85 SER B CA 1
ATOM 2285 C C . SER B 1 85 ? 26.203 -14.484 -0.622 1 97.19 85 SER B C 1
ATOM 2287 O O . SER B 1 85 ? 26.469 -15.633 -0.253 1 97.19 85 SER B O 1
ATOM 2289 N N . VAL B 1 86 ? 25.062 -13.906 -0.394 1 98 86 VAL B N 1
ATOM 2290 C CA . VAL B 1 86 ? 23.969 -14.594 0.28 1 98 86 VAL B CA 1
ATOM 2291 C C . VAL B 1 86 ? 22.672 -14.398 -0.499 1 98 86 VAL B C 1
ATOM 2293 O O . VAL B 1 86 ? 22.438 -13.32 -1.063 1 98 86 VAL B O 1
ATOM 2296 N N . SER B 1 87 ? 21.828 -15.453 -0.555 1 98.81 87 SER B N 1
ATOM 2297 C CA . SER B 1 87 ? 20.547 -15.367 -1.242 1 98.81 87 SER B CA 1
ATOM 2298 C C . SER B 1 87 ? 19.531 -14.594 -0.409 1 98.81 87 SER B C 1
ATOM 2300 O O . SER B 1 87 ? 19.484 -14.734 0.815 1 98.81 87 SER B O 1
ATOM 2302 N N . GLN B 1 88 ? 18.766 -13.812 -1.041 1 98.81 88 GLN B N 1
ATOM 2303 C CA . GLN B 1 88 ? 17.766 -12.953 -0.405 1 98.81 88 GLN B CA 1
ATOM 2304 C C . GLN B 1 88 ? 16.531 -12.82 -1.273 1 98.81 88 GLN B C 1
ATOM 2306 O O . GLN B 1 88 ? 16.625 -12.664 -2.492 1 98.81 88 GLN B O 1
ATOM 2311 N N . VAL B 1 89 ? 15.367 -12.945 -0.671 1 98.88 89 VAL B N 1
ATOM 2312 C CA . VAL B 1 89 ? 14.086 -12.75 -1.334 1 98.88 89 VAL B CA 1
ATOM 2313 C C . VAL B 1 89 ? 13.391 -11.523 -0.756 1 98.88 89 VAL B C 1
ATOM 2315 O O . VAL B 1 89 ? 13.281 -11.375 0.464 1 98.88 89 VAL B O 1
ATOM 2318 N N . GLU B 1 90 ? 13.008 -10.641 -1.6 1 98.81 90 GLU B N 1
ATOM 2319 C CA . GLU B 1 90 ? 12.266 -9.445 -1.201 1 98.81 90 GLU B CA 1
ATOM 2320 C C . GLU B 1 90 ? 10.836 -9.484 -1.738 1 98.81 90 GLU B C 1
ATOM 2322 O O . GLU B 1 90 ? 10.625 -9.609 -2.947 1 98.81 90 GLU B O 1
ATOM 2327 N N . ILE B 1 91 ? 9.906 -9.383 -0.85 1 98.62 91 ILE B N 1
ATOM 2328 C CA . ILE B 1 91 ? 8.492 -9.43 -1.207 1 98.62 91 ILE B CA 1
ATOM 2329 C C . ILE B 1 91 ? 7.742 -8.312 -0.487 1 98.62 91 ILE B C 1
ATOM 2331 O O . ILE B 1 91 ? 8.297 -7.652 0.396 1 98.62 91 ILE B O 1
ATOM 2335 N N . SER B 1 92 ? 6.52 -8.023 -0.927 1 98.06 92 SER B N 1
ATOM 2336 C CA . SER B 1 92 ? 5.633 -7.109 -0.215 1 98.06 92 SER B CA 1
ATOM 2337 C C . SER B 1 92 ? 4.875 -7.828 0.898 1 98.06 92 SER B C 1
ATOM 2339 O O . SER B 1 92 ? 4.902 -9.055 0.979 1 98.06 92 SER B O 1
ATOM 2341 N N . ARG B 1 93 ? 4.234 -7.055 1.749 1 97.44 93 ARG B N 1
ATOM 2342 C CA . ARG B 1 93 ? 3.365 -7.664 2.752 1 97.44 93 ARG B CA 1
ATOM 2343 C C . ARG B 1 93 ? 2.221 -8.43 2.094 1 97.44 93 ARG B C 1
ATOM 2345 O O . ARG B 1 93 ? 1.818 -9.492 2.572 1 97.44 93 ARG B O 1
ATOM 2352 N N . THR B 1 94 ? 1.678 -7.871 1.042 1 97.19 94 THR B N 1
ATOM 2353 C CA . THR B 1 94 ? 0.653 -8.57 0.271 1 97.19 94 THR B CA 1
ATOM 2354 C C . THR B 1 94 ? 1.161 -9.93 -0.201 1 97.19 94 THR B C 1
ATOM 2356 O O . THR B 1 94 ? 0.476 -10.938 -0.044 1 97.19 94 THR B O 1
ATOM 2359 N N . ASP B 1 95 ? 2.354 -9.984 -0.734 1 97.69 95 ASP B N 1
ATOM 2360 C CA . ASP B 1 95 ? 2.961 -11.242 -1.179 1 97.69 95 ASP B CA 1
ATOM 2361 C C . ASP B 1 95 ? 3.146 -12.203 -0.01 1 97.69 95 ASP B C 1
ATOM 2363 O O . ASP B 1 95 ? 2.943 -13.414 -0.157 1 97.69 95 ASP B O 1
ATOM 2367 N N . ALA B 1 96 ? 3.619 -11.641 1.071 1 98.12 96 ALA B N 1
ATOM 2368 C CA . ALA B 1 96 ? 3.855 -12.461 2.254 1 98.12 96 ALA B CA 1
ATOM 2369 C C . ALA B 1 96 ? 2.584 -13.188 2.68 1 98.12 96 ALA B C 1
ATOM 2371 O O . ALA B 1 96 ? 2.623 -14.375 3.033 1 98.12 96 ALA B O 1
ATOM 2372 N N . ARG B 1 97 ? 1.489 -12.461 2.645 1 95.19 97 ARG B N 1
ATOM 2373 C CA . ARG B 1 97 ? 0.211 -13.07 2.99 1 95.19 97 ARG B CA 1
ATOM 2374 C C . ARG B 1 97 ? -0.155 -14.172 2.002 1 95.19 97 ARG B C 1
ATOM 2376 O O . ARG B 1 97 ? -0.628 -15.242 2.4 1 95.19 97 ARG B O 1
ATOM 2383 N N . THR B 1 98 ? 0.028 -13.906 0.736 1 95.5 98 THR B N 1
ATOM 2384 C CA . THR B 1 98 ? -0.246 -14.891 -0.308 1 95.5 98 THR B CA 1
ATOM 2385 C C . THR B 1 98 ? 0.576 -16.156 -0.088 1 95.5 98 THR B C 1
ATOM 2387 O O . THR B 1 98 ? 0.07 -17.266 -0.258 1 95.5 98 THR B O 1
ATOM 2390 N N . LEU B 1 99 ? 1.801 -15.984 0.338 1 98.19 99 LEU B N 1
ATOM 2391 C CA . LEU B 1 99 ? 2.738 -17.094 0.486 1 98.19 99 LEU B CA 1
ATOM 2392 C C . LEU B 1 99 ? 2.574 -17.766 1.846 1 98.19 99 LEU B C 1
ATOM 2394 O O . LEU B 1 99 ? 3.027 -18.891 2.043 1 98.19 99 LEU B O 1
ATOM 2398 N N . GLY B 1 100 ? 1.979 -17.078 2.781 1 98.06 100 GLY B N 1
ATOM 2399 C CA . GLY B 1 100 ? 1.863 -17.578 4.141 1 98.06 100 GLY B CA 1
ATOM 2400 C C . GLY B 1 100 ? 3.16 -17.484 4.922 1 98.06 100 GLY B C 1
ATOM 2401 O O . GLY B 1 100 ? 3.475 -18.375 5.719 1 98.06 100 GLY B O 1
ATOM 2402 N N . ILE B 1 101 ? 3.93 -16.453 4.648 1 98.06 101 ILE B N 1
ATOM 2403 C CA . ILE B 1 101 ? 5.223 -16.281 5.305 1 98.06 101 ILE B CA 1
ATOM 2404 C C . ILE B 1 101 ? 5.203 -15.016 6.156 1 98.06 101 ILE B C 1
ATOM 2406 O O . ILE B 1 101 ? 4.738 -13.961 5.707 1 98.06 101 ILE B O 1
ATOM 2410 N N . ALA B 1 102 ? 5.641 -15.141 7.352 1 97.19 102 ALA B N 1
ATOM 2411 C CA . ALA B 1 102 ? 5.793 -13.969 8.203 1 97.19 102 ALA B CA 1
ATOM 2412 C C . ALA B 1 102 ? 7.137 -13.289 7.969 1 97.19 102 ALA B C 1
ATOM 2414 O O . ALA B 1 102 ? 8.023 -13.336 8.82 1 97.19 102 ALA B O 1
ATOM 2415 N N . ALA B 1 103 ? 7.312 -12.695 6.855 1 98 103 ALA B N 1
ATOM 2416 C CA . ALA B 1 103 ? 8.555 -12.016 6.508 1 98 103 ALA B CA 1
ATOM 2417 C C . ALA B 1 103 ? 8.695 -10.703 7.27 1 98 103 ALA B C 1
ATOM 2419 O O . ALA B 1 103 ? 7.793 -9.859 7.234 1 98 103 ALA B O 1
ATOM 2420 N N . PRO B 1 104 ? 9.773 -10.484 7.953 1 97.88 104 PRO B N 1
ATOM 2421 C CA . PRO B 1 104 ? 9.961 -9.234 8.688 1 97.88 104 PRO B CA 1
ATOM 2422 C C . PRO B 1 104 ? 10.375 -8.07 7.785 1 97.88 104 PRO B C 1
ATOM 2424 O O . PRO B 1 104 ? 10.906 -8.289 6.695 1 97.88 104 PRO B O 1
ATOM 2427 N N . LEU B 1 105 ? 10.031 -6.852 8.211 1 97.38 105 LEU B N 1
ATOM 2428 C CA . LEU B 1 105 ? 10.547 -5.637 7.586 1 97.38 105 LEU B CA 1
ATOM 2429 C C . LEU B 1 105 ? 12.031 -5.453 7.891 1 97.38 105 LEU B C 1
ATOM 2431 O O . LEU B 1 105 ? 12.414 -5.316 9.055 1 97.38 105 LEU B O 1
ATOM 2435 N N . ARG B 1 106 ? 12.867 -5.469 6.824 1 97.69 106 ARG B N 1
ATOM 2436 C CA . ARG B 1 106 ? 14.32 -5.402 7.008 1 97.69 106 ARG B CA 1
ATOM 2437 C C . ARG B 1 106 ? 14.969 -4.574 5.906 1 97.69 106 ARG B C 1
ATOM 2439 O O . ARG B 1 106 ? 14.469 -4.531 4.781 1 97.69 106 ARG B O 1
ATOM 2446 N N . MET B 1 107 ? 16.062 -3.969 6.281 1 96.94 107 MET B N 1
ATOM 2447 C CA . MET B 1 107 ? 16.953 -3.473 5.242 1 96.94 107 MET B CA 1
ATOM 2448 C C . MET B 1 107 ? 17.641 -4.625 4.523 1 96.94 107 MET B C 1
ATOM 2450 O O . MET B 1 107 ? 18 -5.629 5.145 1 96.94 107 MET B O 1
ATOM 2454 N N . SER B 1 108 ? 17.797 -4.453 3.211 1 95.94 108 SER B N 1
ATOM 2455 C CA . SER B 1 108 ? 18.531 -5.453 2.434 1 95.94 108 SER B CA 1
ATOM 2456 C C . SER B 1 108 ? 19.844 -5.824 3.104 1 95.94 108 SER B C 1
ATOM 2458 O O . SER B 1 108 ? 20.578 -4.949 3.574 1 95.94 108 SER B O 1
ATOM 2460 N N . GLY B 1 109 ? 20.109 -7.055 3.203 1 95.88 109 GLY B N 1
ATOM 2461 C CA . GLY B 1 109 ? 21.344 -7.539 3.803 1 95.88 109 GLY B CA 1
ATOM 2462 C C . GLY B 1 109 ? 21.188 -7.949 5.254 1 95.88 109 GLY B C 1
ATOM 2463 O O . GLY B 1 109 ? 22.031 -8.664 5.801 1 95.88 109 GLY B O 1
ATOM 2464 N N . ASN B 1 110 ? 20.188 -7.379 5.906 1 97.25 110 ASN B N 1
ATOM 2465 C CA . ASN B 1 110 ? 19.906 -7.758 7.285 1 97.25 110 ASN B CA 1
ATOM 2466 C C . ASN B 1 110 ? 19.016 -9 7.355 1 97.25 110 ASN B C 1
ATOM 2468 O O . ASN B 1 110 ? 17.797 -8.883 7.512 1 97.25 110 ASN B O 1
ATOM 2472 N N . LEU B 1 111 ? 19.625 -10.211 7.379 1 98.12 111 LEU B N 1
ATOM 2473 C CA . LEU B 1 111 ? 18.859 -11.43 7.125 1 98.12 111 LEU B CA 1
ATOM 2474 C C . LEU B 1 111 ? 18.812 -12.312 8.367 1 98.12 111 LEU B C 1
ATOM 2476 O O . LEU B 1 111 ? 18.219 -13.391 8.344 1 98.12 111 LEU B O 1
ATOM 2480 N N . LYS B 1 112 ? 19.375 -11.852 9.461 1 97.5 112 LYS B N 1
ATOM 2481 C CA . LYS B 1 112 ? 19.359 -12.656 10.68 1 97.5 112 LYS B CA 1
ATOM 2482 C C . LYS B 1 112 ? 17.938 -12.867 11.172 1 97.5 112 LYS B C 1
ATOM 2484 O O . LYS B 1 112 ? 17.172 -11.914 11.297 1 97.5 112 LYS B O 1
ATOM 2489 N N . GLY B 1 113 ? 17.625 -14.094 11.438 1 98.12 113 GLY B N 1
ATOM 2490 C CA . GLY B 1 113 ? 16.328 -14.438 12.023 1 98.12 113 GLY B CA 1
ATOM 2491 C C . GLY B 1 113 ? 15.188 -14.352 11.031 1 98.12 113 GLY B C 1
ATOM 2492 O O . GLY B 1 113 ? 14.016 -14.289 11.43 1 98.12 113 GLY B O 1
ATOM 2493 N N . THR B 1 114 ? 15.492 -14.289 9.758 1 98.62 114 THR B N 1
ATOM 2494 C CA . THR B 1 114 ? 14.438 -14.234 8.742 1 98.62 114 THR B CA 1
ATOM 2495 C C . THR B 1 114 ? 13.992 -15.641 8.352 1 98.62 114 THR B C 1
ATOM 2497 O O . THR B 1 114 ? 14.734 -16.609 8.547 1 98.62 114 THR B O 1
ATOM 2500 N N . PRO B 1 115 ? 12.797 -15.781 7.895 1 98.75 115 PRO B N 1
ATOM 2501 C CA . PRO B 1 115 ? 12.344 -17.094 7.434 1 98.75 115 PRO B CA 1
ATOM 2502 C C . PRO B 1 115 ? 12.914 -17.484 6.074 1 98.75 115 PRO B C 1
ATOM 2504 O O . PRO B 1 115 ? 13.57 -16.656 5.422 1 98.75 115 PRO B O 1
ATOM 2507 N N . GLY B 1 116 ? 12.664 -18.781 5.754 1 98.69 116 GLY B N 1
ATOM 2508 C CA . GLY B 1 116 ? 13.062 -19.297 4.453 1 98.69 116 GLY B CA 1
ATOM 2509 C C . GLY B 1 116 ? 11.883 -19.5 3.514 1 98.69 116 GLY B C 1
ATOM 2510 O O . GLY B 1 116 ? 10.766 -19.078 3.812 1 98.69 116 GLY B O 1
ATOM 2511 N N . ILE B 1 117 ? 12.219 -20.141 2.381 1 98.81 117 ILE B N 1
ATOM 2512 C CA . ILE B 1 117 ? 11.203 -20.391 1.363 1 98.81 117 ILE B CA 1
ATOM 2513 C C . ILE B 1 117 ? 11.742 -21.391 0.343 1 98.81 117 ILE B C 1
ATOM 2515 O O . ILE B 1 117 ? 12.953 -21.516 0.154 1 98.81 117 ILE B O 1
ATOM 2519 N N . ARG B 1 118 ? 10.844 -22.031 -0.219 1 98.88 118 ARG B N 1
ATOM 2520 C CA . ARG B 1 118 ? 11.227 -22.938 -1.295 1 98.88 118 ARG B CA 1
ATOM 2521 C C . ARG B 1 118 ? 11.25 -22.219 -2.639 1 98.88 118 ARG B C 1
ATOM 2523 O O . ARG B 1 118 ? 10.32 -21.484 -2.965 1 98.88 118 ARG B O 1
ATOM 2530 N N . LEU B 1 119 ? 12.305 -22.438 -3.387 1 98.88 119 LEU B N 1
ATOM 2531 C CA . LEU B 1 119 ? 12.477 -21.891 -4.73 1 98.88 119 LEU B CA 1
ATOM 2532 C C . LEU B 1 119 ? 12.406 -23 -5.777 1 98.88 119 LEU B C 1
ATOM 2534 O O . LEU B 1 119 ? 12.977 -24.078 -5.594 1 98.88 119 LEU B O 1
ATOM 2538 N N . VAL B 1 120 ? 11.703 -22.688 -6.863 1 98.94 120 VAL B N 1
ATOM 2539 C CA . VAL B 1 120 ? 11.578 -23.672 -7.934 1 98.94 120 VAL B CA 1
ATOM 2540 C C . VAL B 1 120 ? 11.945 -23.031 -9.266 1 98.94 120 VAL B C 1
ATOM 2542 O O . VAL B 1 120 ? 11.398 -22 -9.641 1 98.94 120 VAL B O 1
ATOM 2545 N N . SER B 1 121 ? 12.914 -23.609 -9.961 1 98.56 121 SER B N 1
ATOM 2546 C CA . SER B 1 121 ? 13.227 -23.297 -11.352 1 98.56 121 SER B CA 1
ATOM 2547 C C . SER B 1 121 ? 12.766 -24.391 -12.297 1 98.56 121 SER B C 1
ATOM 2549 O O . SER B 1 121 ? 12.234 -25.422 -11.852 1 98.56 121 SER B O 1
ATOM 2551 N N . PRO B 1 122 ? 12.891 -24.172 -13.625 1 97.81 122 PRO B N 1
ATOM 2552 C CA . PRO B 1 122 ? 12.547 -25.25 -14.547 1 97.81 122 PRO B CA 1
ATOM 2553 C C . PRO B 1 122 ? 13.43 -26.484 -14.359 1 97.81 122 PRO B C 1
ATOM 2555 O O . PRO B 1 122 ? 13.109 -27.562 -14.859 1 97.81 122 PRO B O 1
ATOM 2558 N N . TYR B 1 123 ? 14.461 -26.375 -13.625 1 98.25 123 TYR B N 1
ATOM 2559 C CA . TYR B 1 123 ? 15.469 -27.422 -13.609 1 98.25 123 TYR B CA 1
ATOM 2560 C C . TYR B 1 123 ? 15.547 -28.094 -12.242 1 98.25 123 TYR B C 1
ATOM 2562 O O . TYR B 1 123 ? 15.93 -29.266 -12.133 1 98.25 123 TYR B O 1
ATOM 2570 N N . ALA B 1 124 ? 15.281 -27.297 -11.211 1 98.44 124 ALA B N 1
ATOM 2571 C CA . ALA B 1 124 ? 15.508 -27.812 -9.867 1 98.44 124 ALA B CA 1
ATOM 2572 C C . ALA B 1 124 ? 14.719 -27.031 -8.828 1 98.44 124 ALA B C 1
ATOM 2574 O O . ALA B 1 124 ? 13.969 -26.109 -9.18 1 98.44 124 ALA B O 1
ATOM 2575 N N . GLU B 1 125 ? 14.734 -27.516 -7.656 1 98.56 125 GLU B N 1
ATOM 2576 C CA . GLU B 1 125 ? 14.172 -26.812 -6.508 1 98.56 125 GLU B CA 1
ATOM 2577 C C . GLU B 1 125 ? 15.188 -26.688 -5.379 1 98.56 125 GLU B C 1
ATOM 2579 O O . GLU B 1 125 ? 16.141 -27.484 -5.309 1 98.56 125 GLU B O 1
ATOM 2584 N N . LEU B 1 126 ? 15.023 -25.656 -4.582 1 98.06 126 LEU B N 1
ATOM 2585 C CA . LEU B 1 126 ? 15.945 -25.344 -3.492 1 98.06 126 LEU B CA 1
ATOM 2586 C C . LEU B 1 126 ? 15.195 -24.75 -2.305 1 98.06 126 LEU B C 1
ATOM 2588 O O . LEU B 1 126 ? 14.305 -23.906 -2.48 1 98.06 126 LEU B O 1
ATOM 2592 N N . GLU B 1 127 ? 15.562 -25.266 -1.097 1 98.38 127 GLU B N 1
ATOM 2593 C CA . GLU B 1 127 ? 15.016 -24.672 0.121 1 98.38 127 GLU B CA 1
ATOM 2594 C C . GLU B 1 127 ? 15.992 -23.672 0.738 1 98.38 127 GLU B C 1
ATOM 2596 O O . GLU B 1 127 ? 17.094 -24.047 1.133 1 98.38 127 GLU B O 1
ATOM 2601 N N . LEU B 1 128 ? 15.578 -22.453 0.758 1 98.38 128 LEU B N 1
ATOM 2602 C CA . LEU B 1 128 ? 16.328 -21.484 1.553 1 98.38 128 LEU B CA 1
ATOM 2603 C C . LEU B 1 128 ? 15.945 -21.578 3.025 1 98.38 128 LEU B C 1
ATOM 2605 O O . LEU B 1 128 ? 14.766 -21.641 3.363 1 98.38 128 LEU B O 1
ATOM 2609 N N . SER B 1 129 ? 16.875 -21.562 3.852 1 97.88 129 SER B N 1
ATOM 2610 C CA . SER B 1 129 ? 16.594 -21.641 5.281 1 97.88 129 SER B CA 1
ATOM 2611 C C . SER B 1 129 ? 16.25 -20.281 5.852 1 97.88 129 SER B C 1
ATOM 2613 O O . SER B 1 129 ? 15.641 -20.188 6.922 1 97.88 129 SER B O 1
ATOM 2615 N N . SER B 1 130 ? 16.703 -19.297 5.238 1 98.31 130 SER B N 1
ATOM 2616 C CA . SER B 1 130 ? 16.469 -17.922 5.637 1 98.31 130 SER B CA 1
ATOM 2617 C C . SER B 1 130 ? 16.594 -16.969 4.449 1 98.31 130 SER B C 1
ATOM 2619 O O . SER B 1 130 ? 16.938 -17.391 3.342 1 98.31 130 SER B O 1
ATOM 2621 N N . GLY B 1 131 ? 16.156 -15.672 4.637 1 98.69 131 GLY B N 1
ATOM 2622 C CA . GLY B 1 131 ? 16.484 -14.68 3.631 1 98.69 131 GLY B CA 1
ATOM 2623 C C . GLY B 1 131 ? 15.266 -13.984 3.053 1 98.69 131 GLY B C 1
ATOM 2624 O O . GLY B 1 131 ? 15.391 -13.148 2.154 1 98.69 131 GLY B O 1
ATOM 2625 N N . VAL B 1 132 ? 14.078 -14.32 3.527 1 98.88 132 VAL B N 1
ATOM 2626 C CA . VAL B 1 132 ? 12.875 -13.68 3.006 1 98.88 132 VAL B CA 1
ATOM 2627 C C . VAL B 1 132 ? 12.539 -12.445 3.842 1 98.88 132 VAL B C 1
ATOM 2629 O O . VAL B 1 132 ? 12.375 -12.547 5.059 1 98.88 132 VAL B O 1
ATOM 2632 N N . ILE B 1 133 ? 12.492 -11.312 3.164 1 98.75 133 ILE B N 1
ATOM 2633 C CA . ILE B 1 133 ? 12.203 -10.086 3.898 1 98.75 133 ILE B CA 1
ATOM 2634 C C . ILE B 1 133 ? 11.18 -9.258 3.131 1 98.75 133 ILE B C 1
ATOM 2636 O O . ILE B 1 133 ? 10.977 -9.453 1.93 1 98.75 133 ILE B O 1
ATOM 2640 N N . VAL B 1 134 ? 10.469 -8.422 3.828 1 98.31 134 VAL B N 1
ATOM 2641 C CA . VAL B 1 134 ? 9.867 -7.223 3.258 1 98.31 134 VAL B CA 1
ATOM 2642 C C . VAL B 1 134 ? 10.859 -6.066 3.324 1 98.31 134 VAL B C 1
ATOM 2644 O O . VAL B 1 134 ? 11.273 -5.66 4.41 1 98.31 134 VAL B O 1
ATOM 2647 N N . ALA B 1 135 ? 11.164 -5.559 2.18 1 96.5 135 ALA B N 1
ATOM 2648 C CA . ALA B 1 135 ? 12.234 -4.57 2.143 1 96.5 135 ALA B CA 1
ATOM 2649 C C . ALA B 1 135 ? 11.781 -3.25 2.762 1 96.5 135 ALA B C 1
ATOM 2651 O O . ALA B 1 135 ? 10.695 -2.754 2.457 1 96.5 135 ALA B O 1
ATOM 2652 N N . GLN B 1 136 ? 12.594 -2.715 3.635 1 97.62 136 GLN B N 1
ATOM 2653 C CA . GLN B 1 136 ? 12.359 -1.396 4.207 1 97.62 136 GLN B CA 1
ATOM 2654 C C . GLN B 1 136 ? 12.594 -0.296 3.178 1 97.62 136 GLN B C 1
ATOM 2656 O O . GLN B 1 136 ? 13.562 -0.353 2.414 1 97.62 136 GLN B O 1
ATOM 2661 N N . ARG B 1 137 ? 11.656 0.63 3.104 1 98.75 137 ARG B N 1
ATOM 2662 C CA . ARG B 1 137 ? 11.805 1.748 2.176 1 98.75 137 ARG B CA 1
ATOM 2663 C C . ARG B 1 137 ? 13.086 2.523 2.457 1 98.75 137 ARG B C 1
ATOM 2665 O O . ARG B 1 137 ? 13.477 2.689 3.615 1 98.75 137 ARG B O 1
ATOM 2672 N N . HIS B 1 138 ? 13.758 3.002 1.407 1 98.69 138 HIS B N 1
ATOM 2673 C CA . HIS B 1 138 ? 15.055 3.656 1.521 1 98.69 138 HIS B CA 1
ATOM 2674 C C . HIS B 1 138 ? 15.375 4.469 0.27 1 98.69 138 HIS B C 1
ATOM 2676 O O . HIS B 1 138 ? 14.711 4.32 -0.758 1 98.69 138 HIS B O 1
ATOM 2682 N N . ILE B 1 139 ? 16.344 5.285 0.384 1 98.56 139 ILE B N 1
ATOM 2683 C CA . ILE B 1 139 ? 16.859 6.062 -0.742 1 98.56 139 ILE B CA 1
ATOM 2684 C C . ILE B 1 139 ? 18.344 5.773 -0.938 1 98.56 139 ILE B C 1
ATOM 2686 O O . ILE B 1 139 ? 19.141 5.949 -0.015 1 98.56 139 ILE B O 1
ATOM 2690 N N . HIS B 1 140 ? 18.641 5.391 -2.156 1 98.5 140 HIS B N 1
ATOM 2691 C CA . HIS B 1 140 ? 20.047 5.359 -2.566 1 98.5 140 HIS B CA 1
ATOM 2692 C C . HIS B 1 140 ? 20.531 6.746 -2.975 1 98.5 140 HIS B C 1
ATOM 2694 O O . HIS B 1 140 ? 19.812 7.488 -3.641 1 98.5 140 HIS B O 1
ATOM 2700 N N . MET B 1 141 ? 21.797 7.043 -2.625 1 97.88 141 MET B N 1
ATOM 2701 C CA . MET B 1 141 ? 22.328 8.289 -3.176 1 97.88 141 MET B CA 1
ATOM 2702 C C . MET B 1 141 ? 23.844 8.305 -3.111 1 97.88 141 MET B C 1
ATOM 2704 O O . MET B 1 141 ? 24.453 7.555 -2.342 1 97.88 141 MET B O 1
ATOM 2708 N N . SER B 1 142 ? 24.422 9.125 -3.951 1 97.75 142 SER B N 1
ATOM 2709 C CA . SER B 1 142 ? 25.859 9.375 -3.922 1 97.75 142 SER B CA 1
ATOM 2710 C C . SER B 1 142 ? 26.234 10.312 -2.779 1 97.75 142 SER B C 1
ATOM 2712 O O . SER B 1 142 ? 25.359 10.992 -2.213 1 97.75 142 SER B O 1
ATOM 2714 N N . PRO B 1 143 ? 27.562 10.328 -2.455 1 97.75 143 PRO B N 1
ATOM 2715 C CA . PRO B 1 143 ? 27.984 11.305 -1.457 1 97.75 143 PRO B CA 1
ATOM 2716 C C . PRO B 1 143 ? 27.641 12.742 -1.855 1 97.75 143 PRO B C 1
ATOM 2718 O O . PRO B 1 143 ? 27.281 13.555 -1 1 97.75 143 PRO B O 1
ATOM 2721 N N . LEU B 1 144 ? 27.766 13.047 -3.109 1 96.06 144 LEU B N 1
ATOM 2722 C CA . LEU B 1 144 ? 27.422 14.383 -3.584 1 96.06 144 LEU B CA 1
ATOM 2723 C C . LEU B 1 144 ? 25.953 14.68 -3.367 1 96.06 144 LEU B C 1
ATOM 2725 O O . LEU B 1 144 ? 25.594 15.758 -2.885 1 96.06 144 LEU B O 1
ATOM 2729 N N . ASP B 1 145 ? 25.109 13.758 -3.713 1 95.94 145 ASP B N 1
ATOM 2730 C CA . ASP B 1 145 ? 23.688 13.93 -3.475 1 95.94 145 ASP B CA 1
ATOM 2731 C C . ASP B 1 145 ? 23.391 14.148 -1.991 1 95.94 145 ASP B C 1
ATOM 2733 O O . ASP B 1 145 ? 22.578 15 -1.63 1 95.94 145 ASP B O 1
ATOM 2737 N N . ALA B 1 146 ? 24 13.336 -1.177 1 97 146 ALA B N 1
ATOM 2738 C CA . ALA B 1 146 ? 23.812 13.438 0.268 1 97 146 ALA B CA 1
ATOM 2739 C C . ALA B 1 146 ? 24.188 14.828 0.772 1 97 146 ALA B C 1
ATOM 2741 O O . ALA B 1 146 ? 23.5 15.398 1.622 1 97 146 ALA B O 1
ATOM 2742 N N . LEU B 1 147 ? 25.281 15.328 0.24 1 94.81 147 LEU B N 1
ATOM 2743 C CA . LEU B 1 147 ? 25.719 16.672 0.608 1 94.81 147 LEU B CA 1
ATOM 2744 C C . LEU B 1 147 ? 24.688 17.719 0.197 1 94.81 147 LEU B C 1
ATOM 2746 O O . LEU B 1 147 ? 24.328 18.594 0.989 1 94.81 147 LEU B O 1
ATOM 2750 N N . ILE B 1 148 ? 24.203 17.594 -0.985 1 94.25 148 ILE B N 1
ATOM 2751 C CA . ILE B 1 148 ? 23.234 18.562 -1.525 1 94.25 148 ILE B CA 1
ATOM 2752 C C . ILE B 1 148 ? 21.953 18.516 -0.706 1 94.25 148 ILE B C 1
ATOM 2754 O O . ILE B 1 148 ? 21.391 19.562 -0.361 1 94.25 148 ILE B O 1
ATOM 2758 N N . LEU B 1 149 ? 21.5 17.312 -0.351 1 94.75 149 LEU B N 1
ATOM 2759 C CA . LEU B 1 149 ? 20.219 17.141 0.34 1 94.75 149 LEU B CA 1
ATOM 2760 C C . LEU B 1 149 ? 20.406 17.234 1.851 1 94.75 149 LEU B C 1
ATOM 2762 O O . LEU B 1 149 ? 19.438 17.156 2.605 1 94.75 149 LEU B O 1
ATOM 2766 N N . ARG B 1 150 ? 21.578 17.344 2.316 1 94.75 150 ARG B N 1
ATOM 2767 C CA . ARG B 1 150 ? 21.938 17.547 3.715 1 94.75 150 ARG B CA 1
ATOM 2768 C C . ARG B 1 150 ? 21.5 16.359 4.574 1 94.75 150 ARG B C 1
ATOM 2770 O O . ARG B 1 150 ? 20.875 16.547 5.621 1 94.75 150 ARG B O 1
ATOM 2777 N N . VAL B 1 151 ? 21.844 15.164 4.074 1 97.31 151 VAL B N 1
ATOM 2778 C CA . VAL B 1 151 ? 21.562 13.938 4.82 1 97.31 151 VAL B CA 1
ATOM 2779 C C . VAL B 1 151 ? 22.828 13.07 4.871 1 97.31 151 VAL B C 1
ATOM 2781 O O . VAL B 1 151 ? 23.797 13.336 4.16 1 97.31 151 VAL B O 1
ATOM 2784 N N . SER B 1 152 ? 22.766 12.102 5.809 1 97.94 152 SER B N 1
ATOM 2785 C CA . SER B 1 152 ? 23.891 11.18 5.969 1 97.94 152 SER B CA 1
ATOM 2786 C C . SER B 1 152 ? 23.422 9.734 5.918 1 97.94 152 SER B C 1
ATOM 2788 O O . SER B 1 152 ? 22.25 9.438 6.168 1 97.94 152 SER B O 1
ATOM 2790 N N . HIS B 1 153 ? 24.438 8.875 5.609 1 98.06 153 HIS B N 1
ATOM 2791 C CA . HIS B 1 153 ? 24.156 7.441 5.613 1 98.06 153 HIS B CA 1
ATOM 2792 C C . HIS B 1 153 ? 23.516 7.008 6.93 1 98.06 153 HIS B C 1
ATOM 2794 O O . HIS B 1 153 ? 24.016 7.348 8.008 1 98.06 153 HIS B O 1
ATOM 2800 N N . GLY B 1 154 ? 22.406 6.32 6.832 1 97.5 154 GLY B N 1
ATOM 2801 C CA . GLY B 1 154 ? 21.75 5.785 8.016 1 97.5 154 GLY B CA 1
ATOM 2802 C C . GLY B 1 154 ? 20.688 6.703 8.57 1 97.5 154 GLY B C 1
ATOM 2803 O O . GLY B 1 154 ? 19.875 6.293 9.414 1 97.5 154 GLY B O 1
ATOM 2804 N N . ASP B 1 155 ? 20.641 7.996 8.102 1 98 155 ASP B N 1
ATOM 2805 C CA . ASP B 1 155 ? 19.578 8.898 8.523 1 98 155 ASP B CA 1
ATOM 2806 C C . ASP B 1 155 ? 18.203 8.312 8.195 1 98 155 ASP B C 1
ATOM 2808 O O . ASP B 1 155 ? 18.062 7.527 7.258 1 98 155 ASP B O 1
ATOM 2812 N N . LYS B 1 156 ? 17.25 8.602 9 1 97.75 156 LYS B N 1
ATOM 2813 C CA . LYS B 1 156 ? 15.836 8.383 8.688 1 97.75 156 LYS B CA 1
ATOM 2814 C C . LYS B 1 156 ? 15.117 9.695 8.398 1 97.75 156 LYS B C 1
ATOM 2816 O O . LYS B 1 156 ? 15.141 10.609 9.227 1 97.75 156 LYS B O 1
ATOM 2821 N N . VAL B 1 157 ? 14.539 9.766 7.242 1 97.94 157 VAL B N 1
ATOM 2822 C CA . VAL B 1 157 ? 13.898 11.008 6.832 1 97.94 157 VAL B CA 1
ATOM 2823 C C . VAL B 1 157 ? 12.438 10.742 6.457 1 97.94 157 VAL B C 1
ATOM 2825 O O . VAL B 1 157 ? 12.008 9.586 6.414 1 97.94 157 VAL B O 1
ATOM 2828 N N . SER B 1 158 ? 11.68 11.773 6.332 1 97.81 158 SER B N 1
ATOM 2829 C CA . SER B 1 158 ? 10.328 11.711 5.777 1 97.81 158 SER B CA 1
ATOM 2830 C C . SER B 1 158 ? 10.305 12.156 4.32 1 97.81 158 SER B C 1
ATOM 2832 O O . SER B 1 158 ? 10.992 13.102 3.941 1 97.81 158 SER B O 1
ATOM 2834 N N . VAL B 1 159 ? 9.594 11.43 3.529 1 98.06 159 VAL B N 1
ATOM 2835 C CA . VAL B 1 159 ? 9.547 11.688 2.094 1 98.06 159 VAL B CA 1
ATOM 2836 C C . VAL B 1 159 ? 8.094 11.844 1.646 1 98.06 159 VAL B C 1
ATOM 2838 O O . VAL B 1 159 ? 7.254 10.984 1.94 1 98.06 159 VAL B O 1
ATOM 2841 N N . ALA B 1 160 ? 7.812 12.906 0.959 1 97.38 160 ALA B N 1
ATOM 2842 C CA . ALA B 1 160 ? 6.477 13.164 0.429 1 97.38 160 ALA B CA 1
ATOM 2843 C C . ALA B 1 160 ? 6.352 12.656 -1.007 1 97.38 160 ALA B C 1
ATOM 2845 O O . ALA B 1 160 ? 7.246 12.875 -1.827 1 97.38 160 ALA B O 1
ATOM 2846 N N . ILE B 1 161 ? 5.355 11.914 -1.253 1 97.12 161 ILE B N 1
ATOM 2847 C CA . ILE B 1 161 ? 4.938 11.594 -2.615 1 97.12 161 ILE B CA 1
ATOM 2848 C C . ILE B 1 161 ? 3.604 12.273 -2.916 1 97.12 161 ILE B C 1
ATOM 2850 O O . ILE B 1 161 ? 2.604 12.023 -2.242 1 97.12 161 ILE B O 1
ATOM 2854 N N . GLU B 1 162 ? 3.631 13.086 -3.973 1 93.69 162 GLU B N 1
ATOM 2855 C CA . GLU B 1 162 ? 2.455 13.859 -4.352 1 93.69 162 GLU B CA 1
ATOM 2856 C C . GLU B 1 162 ? 2.109 13.656 -5.824 1 93.69 162 GLU B C 1
ATOM 2858 O O . GLU B 1 162 ? 2.947 13.195 -6.605 1 93.69 162 GLU B O 1
ATOM 2863 N N . GLY B 1 163 ? 0.89 13.984 -6.227 1 90.38 163 GLY B N 1
ATOM 2864 C CA . GLY B 1 163 ? 0.5 13.883 -7.621 1 90.38 163 GLY B CA 1
ATOM 2865 C C . GLY B 1 163 ? -0.989 13.664 -7.809 1 90.38 163 GLY B C 1
ATOM 2866 O O . GLY B 1 163 ? -1.556 14.055 -8.828 1 90.38 163 GLY B O 1
ATOM 2867 N N . ASP B 1 164 ? -1.593 12.977 -6.875 1 91.38 164 ASP B N 1
ATOM 2868 C CA . ASP B 1 164 ? -3.039 12.773 -6.922 1 91.38 164 ASP B CA 1
ATOM 2869 C C . ASP B 1 164 ? -3.621 12.656 -5.516 1 91.38 164 ASP B C 1
ATOM 2871 O O . ASP B 1 164 ? -3.025 13.141 -4.547 1 91.38 164 ASP B O 1
ATOM 2875 N N . GLU B 1 165 ? -4.797 12.07 -5.426 1 94.44 165 GLU B N 1
ATOM 2876 C CA . GLU B 1 165 ? -5.535 12.047 -4.168 1 94.44 165 GLU B CA 1
ATOM 2877 C C . GLU B 1 165 ? -4.945 11.031 -3.197 1 94.44 165 GLU B C 1
ATOM 2879 O O . GLU B 1 165 ? -5.344 10.969 -2.033 1 94.44 165 GLU B O 1
ATOM 2884 N N . ARG B 1 166 ? -3.896 10.328 -3.578 1 96.94 166 ARG B N 1
ATOM 2885 C CA . ARG B 1 166 ? -3.293 9.328 -2.699 1 96.94 166 ARG B CA 1
ATOM 2886 C C . ARG B 1 166 ? -1.978 9.844 -2.117 1 96.94 166 ARG B C 1
ATOM 2888 O O . ARG B 1 166 ? -1.185 9.062 -1.586 1 96.94 166 ARG B O 1
ATOM 2895 N N . GLY B 1 167 ? -1.753 11.109 -2.252 1 96.88 167 GLY B N 1
ATOM 2896 C CA . GLY B 1 167 ? -0.546 11.695 -1.695 1 96.88 167 GLY B CA 1
ATOM 2897 C C . GLY B 1 167 ? -0.33 11.344 -0.235 1 96.88 167 GLY B C 1
ATOM 2898 O O . GLY B 1 167 ? -1.289 11.242 0.534 1 96.88 167 GLY B O 1
ATOM 2899 N N . LEU B 1 168 ? 0.951 11.141 0.129 1 98.19 168 LEU B N 1
ATOM 2900 C CA . LEU B 1 168 ? 1.306 10.789 1.5 1 98.19 168 LEU B CA 1
ATOM 2901 C C . LEU B 1 168 ? 2.738 11.203 1.814 1 98.19 168 LEU B C 1
ATOM 2903 O O . LEU B 1 168 ? 3.455 11.688 0.937 1 98.19 168 LEU B O 1
ATOM 2907 N N . VAL B 1 169 ? 3.078 11.133 3.098 1 98.12 169 VAL B N 1
ATOM 2908 C CA . VAL B 1 169 ? 4.453 11.281 3.562 1 98.12 169 VAL B CA 1
ATOM 2909 C C . VAL B 1 169 ? 4.918 9.992 4.227 1 98.12 169 VAL B C 1
ATOM 2911 O O . VAL B 1 169 ? 4.371 9.578 5.25 1 98.12 169 VAL B O 1
ATOM 2914 N N . PHE B 1 170 ? 5.871 9.328 3.574 1 98.5 170 PHE B N 1
ATOM 2915 C CA . PHE B 1 170 ? 6.5 8.195 4.242 1 98.5 170 PHE B CA 1
ATOM 2916 C C . PHE B 1 170 ? 7.457 8.664 5.328 1 98.5 170 PHE B C 1
ATOM 2918 O O . PHE B 1 170 ? 8.273 9.562 5.102 1 98.5 170 PHE B O 1
ATOM 2925 N N . ASN B 1 171 ? 7.328 8.039 6.469 1 97.75 171 ASN B N 1
ATOM 2926 C CA . ASN B 1 171 ? 8.312 8.25 7.527 1 97.75 171 ASN B CA 1
ATOM 2927 C C . ASN B 1 171 ? 9.32 7.109 7.594 1 97.75 171 ASN B C 1
ATOM 2929 O O . ASN B 1 171 ? 9.117 6.066 6.969 1 97.75 171 ASN B O 1
ATOM 2933 N N . ASN B 1 172 ? 10.43 7.355 8.289 1 97.75 172 ASN B N 1
ATOM 2934 C CA . ASN B 1 172 ? 11.445 6.34 8.555 1 97.75 172 ASN B CA 1
ATOM 2935 C C . ASN B 1 172 ? 12.047 5.797 7.266 1 97.75 172 ASN B C 1
ATOM 2937 O O . ASN B 1 172 ? 12.273 4.59 7.137 1 97.75 172 ASN B O 1
ATOM 2941 N N . VAL B 1 173 ? 12.227 6.637 6.281 1 98.62 173 VAL B N 1
ATOM 2942 C CA . VAL B 1 173 ? 12.914 6.262 5.051 1 98.62 173 VAL B CA 1
ATOM 2943 C C . VAL B 1 173 ? 14.43 6.312 5.273 1 98.62 173 VAL B C 1
ATOM 2945 O O . VAL B 1 173 ? 14.984 7.371 5.57 1 98.62 173 VAL B O 1
ATOM 2948 N N . VAL B 1 174 ? 15.039 5.227 5.109 1 98.56 174 VAL B N 1
ATOM 2949 C CA . VAL B 1 174 ? 16.453 5.121 5.441 1 98.56 174 VAL B CA 1
ATOM 2950 C C . VAL B 1 174 ? 17.297 5.66 4.285 1 98.56 174 VAL B C 1
ATOM 2952 O O . VAL B 1 174 ? 17.031 5.367 3.121 1 98.56 174 VAL B O 1
ATOM 2955 N N . ILE B 1 175 ? 18.344 6.438 4.613 1 98.56 175 ILE B N 1
ATOM 2956 C CA . ILE B 1 175 ? 19.281 6.953 3.627 1 98.56 175 ILE B CA 1
ATOM 2957 C C . ILE B 1 175 ? 20.469 6.004 3.5 1 98.56 175 ILE B C 1
ATOM 2959 O O . ILE B 1 175 ? 21.109 5.656 4.5 1 98.56 175 ILE B O 1
ATOM 2963 N N . ARG B 1 176 ? 20.766 5.605 2.369 1 98.44 176 ARG B N 1
ATOM 2964 C CA . ARG B 1 176 ? 21.938 4.797 2.062 1 98.44 176 ARG B CA 1
ATOM 2965 C C . ARG B 1 176 ? 22.875 5.539 1.125 1 98.44 176 ARG B C 1
ATOM 2967 O O . ARG B 1 176 ? 22.516 5.852 -0.011 1 98.44 176 ARG B O 1
ATOM 2974 N N . VAL B 1 177 ? 24.078 5.77 1.591 1 98.31 177 VAL B N 1
ATOM 2975 C CA . VAL B 1 177 ? 25.047 6.551 0.815 1 98.31 177 VAL B CA 1
ATOM 2976 C C . VAL B 1 177 ? 26.234 5.676 0.424 1 98.31 177 VAL B C 1
ATOM 2978 O O . VAL B 1 177 ? 26.828 5.016 1.277 1 98.31 177 VAL B O 1
ATOM 2981 N N . SER B 1 178 ? 26.5 5.668 -0.811 1 97.62 178 SER B N 1
ATOM 2982 C CA . SER B 1 178 ? 27.672 5.004 -1.349 1 97.62 178 SER B CA 1
ATOM 2983 C C . SER B 1 178 ? 28.125 5.652 -2.652 1 97.62 178 SER B C 1
ATOM 2985 O O . SER B 1 178 ? 27.312 6.156 -3.42 1 97.62 178 SER B O 1
ATOM 2987 N N . PRO B 1 179 ? 29.438 5.629 -2.918 1 97 179 PRO B N 1
ATOM 2988 C CA . PRO B 1 179 ? 29.906 6.23 -4.168 1 97 179 PRO B CA 1
ATOM 2989 C C . PRO B 1 179 ? 29.359 5.535 -5.406 1 97 179 PRO B C 1
ATOM 2991 O O . PRO B 1 179 ? 29.297 6.133 -6.484 1 97 179 PRO B O 1
ATOM 2994 N N . ASN B 1 180 ? 28.938 4.344 -5.309 1 95.75 180 ASN B N 1
ATOM 2995 C CA . ASN B 1 180 ? 28.469 3.564 -6.445 1 95.75 180 ASN B CA 1
ATOM 2996 C C . ASN B 1 180 ? 26.938 3.594 -6.543 1 95.75 180 ASN B C 1
ATOM 2998 O O . ASN B 1 180 ? 26.344 2.799 -7.277 1 95.75 180 ASN B O 1
ATOM 3002 N N . MET B 1 181 ? 26.328 4.461 -5.824 1 97.25 181 MET B N 1
ATOM 3003 C CA . MET B 1 181 ? 24.859 4.52 -5.84 1 97.25 181 MET B CA 1
ATOM 3004 C C . MET B 1 181 ? 24.375 5.781 -6.543 1 97.25 181 MET B C 1
ATOM 3006 O O . MET B 1 181 ? 25 6.84 -6.426 1 97.25 181 MET B O 1
ATOM 3010 N N . ARG B 1 182 ? 23.297 5.594 -7.266 1 97.75 182 ARG B N 1
ATOM 3011 C CA . ARG B 1 182 ? 22.578 6.691 -7.906 1 97.75 182 ARG B CA 1
ATOM 3012 C C . ARG B 1 182 ? 21.328 7.066 -7.113 1 97.75 182 ARG B C 1
ATOM 3014 O O . ARG B 1 182 ? 20.672 6.195 -6.543 1 97.75 182 ARG B O 1
ATOM 3021 N N . LEU B 1 183 ? 21 8.312 -7.195 1 97.94 183 LEU B N 1
ATOM 3022 C CA . LEU B 1 183 ? 19.844 8.812 -6.453 1 97.94 183 LEU B CA 1
ATOM 3023 C C . LEU B 1 183 ? 18.562 8.109 -6.898 1 97.94 183 LEU B C 1
ATOM 3025 O O . LEU B 1 183 ? 18.188 8.172 -8.07 1 97.94 183 LEU B O 1
ATOM 3029 N N . GLU B 1 184 ? 17.969 7.375 -5.934 1 98.31 184 GLU B N 1
ATOM 3030 C CA . GLU B 1 184 ? 16.734 6.648 -6.223 1 98.31 184 GLU B CA 1
ATOM 3031 C C . GLU B 1 184 ? 16.062 6.18 -4.941 1 98.31 184 GLU B C 1
ATOM 3033 O O . GLU B 1 184 ? 16.703 5.625 -4.055 1 98.31 184 GLU B O 1
ATOM 3038 N N . MET B 1 185 ? 14.773 6.438 -4.812 1 98.31 185 MET B N 1
ATOM 3039 C CA . MET B 1 185 ? 13.992 5.906 -3.695 1 98.31 185 MET B CA 1
ATOM 3040 C C . MET B 1 185 ? 13.375 4.559 -4.055 1 98.31 185 MET B C 1
ATOM 3042 O O . MET B 1 185 ? 12.797 4.402 -5.133 1 98.31 185 MET B O 1
ATOM 3046 N N . HIS B 1 186 ? 13.492 3.652 -3.156 1 98.31 186 HIS B N 1
ATOM 3047 C CA . HIS B 1 186 ? 12.922 2.328 -3.357 1 98.31 186 HIS B CA 1
ATOM 3048 C C . HIS B 1 186 ? 11.781 2.068 -2.379 1 98.31 186 HIS B C 1
ATOM 3050 O O . HIS B 1 186 ? 11.961 2.164 -1.164 1 98.31 186 HIS B O 1
ATOM 3056 N N . ILE B 1 187 ? 10.617 1.73 -2.947 1 98.38 187 ILE B N 1
ATOM 3057 C CA . ILE B 1 187 ? 9.453 1.325 -2.17 1 98.38 187 ILE B CA 1
ATOM 3058 C C . ILE B 1 187 ? 8.852 0.055 -2.766 1 98.38 187 ILE B C 1
ATOM 3060 O O . ILE B 1 187 ? 9.086 -0.262 -3.936 1 98.38 187 ILE B O 1
ATOM 3064 N N . ASP B 1 188 ? 8.117 -0.659 -1.904 1 98.06 188 ASP B N 1
ATOM 3065 C CA . ASP B 1 188 ? 7.492 -1.868 -2.432 1 98.06 188 ASP B CA 1
ATOM 3066 C C . ASP B 1 188 ? 6.148 -1.551 -3.086 1 98.06 188 ASP B C 1
ATOM 3068 O O . ASP B 1 188 ? 5.746 -0.388 -3.156 1 98.06 188 ASP B O 1
ATOM 3072 N N . THR B 1 189 ? 5.457 -2.551 -3.559 1 97.75 189 THR B N 1
ATOM 3073 C CA . THR B 1 189 ? 4.258 -2.344 -4.363 1 97.75 189 THR B CA 1
ATOM 3074 C C . THR B 1 189 ? 3.088 -1.896 -3.49 1 97.75 189 THR B C 1
ATOM 3076 O O . THR B 1 189 ? 2.229 -1.135 -3.936 1 97.75 189 THR B O 1
ATOM 3079 N N . ASP B 1 190 ? 3.006 -2.406 -2.234 1 98.19 190 ASP B N 1
ATOM 3080 C CA . A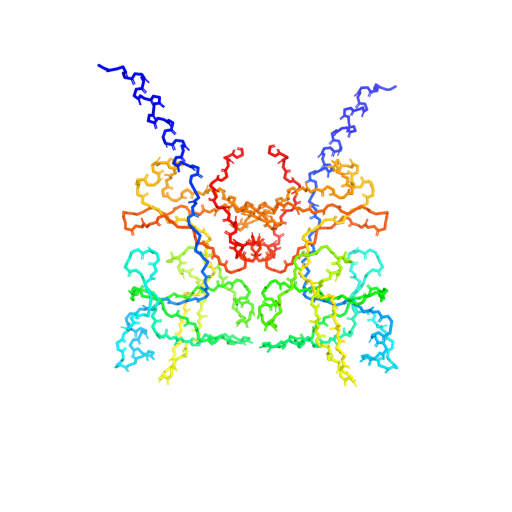SP B 1 190 ? 1.98 -1.899 -1.327 1 98.19 190 ASP B CA 1
ATOM 3081 C C . ASP B 1 190 ? 2.121 -0.393 -1.125 1 98.19 190 ASP B C 1
ATOM 3083 O O . ASP B 1 190 ? 1.135 0.343 -1.188 1 98.19 190 ASP B O 1
AT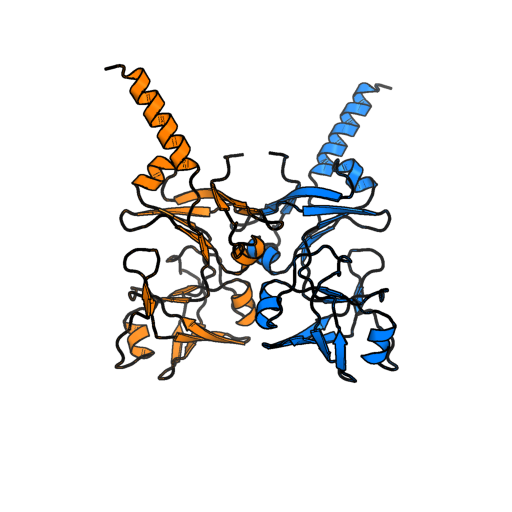OM 3087 N N . GLU B 1 191 ? 3.322 -0.02 -0.89 1 98.44 191 GLU B N 1
ATOM 3088 C CA . GLU B 1 191 ? 3.625 1.394 -0.682 1 98.44 191 GLU B CA 1
ATOM 3089 C C . GLU B 1 191 ? 3.352 2.207 -1.943 1 98.44 191 GLU B C 1
ATOM 3091 O O . GLU B 1 191 ? 2.812 3.314 -1.87 1 98.44 191 GLU B O 1
ATOM 3096 N N . ALA B 1 192 ? 3.742 1.669 -3.049 1 98.06 192 ALA B N 1
ATOM 3097 C CA . ALA B 1 192 ? 3.496 2.357 -4.312 1 98.06 192 ALA B CA 1
ATOM 3098 C C . ALA B 1 192 ? 2.002 2.553 -4.551 1 98.06 192 ALA B C 1
ATOM 3100 O O . ALA B 1 192 ? 1.565 3.633 -4.953 1 98.06 192 ALA B O 1
ATOM 3101 N N . ASN B 1 193 ? 1.264 1.522 -4.285 1 97.44 193 ASN B N 1
ATOM 3102 C CA . ASN B 1 193 ? -0.184 1.595 -4.441 1 97.44 193 ASN B CA 1
ATOM 3103 C C . ASN B 1 193 ? -0.805 2.596 -3.473 1 97.44 193 ASN B C 1
ATOM 3105 O O . ASN B 1 193 ? -1.716 3.34 -3.842 1 97.44 193 ASN B O 1
ATOM 3109 N N . ALA B 1 194 ? -0.318 2.561 -2.287 1 98.12 194 ALA B N 1
ATOM 3110 C CA . ALA B 1 194 ? -0.843 3.459 -1.263 1 98.12 194 ALA B CA 1
ATOM 3111 C C . ALA B 1 194 ? -0.576 4.918 -1.624 1 98.12 194 ALA B C 1
ATOM 3113 O O . ALA B 1 194 ? -1.344 5.809 -1.249 1 98.12 194 ALA B O 1
ATOM 3114 N N . ALA B 1 195 ? 0.454 5.164 -2.367 1 98.12 195 ALA B N 1
ATOM 3115 C CA . ALA B 1 195 ? 0.919 6.523 -2.639 1 98.12 195 ALA B CA 1
ATOM 3116 C C . ALA B 1 195 ? 0.431 7.008 -4 1 98.12 195 ALA B C 1
ATOM 3118 O O . ALA B 1 195 ? 0.625 8.172 -4.355 1 98.12 195 ALA B O 1
ATOM 3119 N N . GLY B 1 196 ? -0.211 6.148 -4.785 1 96.38 196 GLY B N 1
ATOM 3120 C CA . GLY B 1 196 ? -0.5 6.508 -6.164 1 96.38 196 GLY B CA 1
ATOM 3121 C C . GLY B 1 196 ? 0.747 6.77 -6.988 1 96.38 196 GLY B C 1
ATOM 3122 O O . GLY B 1 196 ? 0.78 7.695 -7.797 1 96.38 196 GLY B O 1
ATOM 3123 N N . ALA B 1 197 ? 1.734 5.953 -6.777 1 95.31 197 ALA B N 1
ATOM 3124 C CA . ALA B 1 197 ? 3.053 6.191 -7.359 1 95.31 197 ALA B CA 1
ATOM 3125 C C . ALA B 1 197 ? 3.057 5.879 -8.852 1 95.31 197 ALA B C 1
ATOM 3127 O O . ALA B 1 197 ? 3.988 6.254 -9.57 1 95.31 197 ALA B O 1
ATOM 3128 N N . ASP B 1 198 ? 2.029 5.207 -9.352 1 89.44 198 ASP B N 1
ATOM 3129 C CA . ASP B 1 198 ? 1.938 4.902 -10.773 1 89.44 198 ASP B CA 1
ATOM 3130 C C . ASP B 1 198 ? 1.447 6.109 -11.57 1 89.44 198 ASP B C 1
ATOM 3132 O O . ASP B 1 198 ? 1.454 6.098 -12.797 1 89.44 198 ASP B O 1
ATOM 3136 N N . ASN B 1 199 ? 1.036 7.102 -10.875 1 91.56 199 ASN B N 1
ATOM 3137 C CA . ASN B 1 199 ? 0.656 8.352 -11.523 1 91.56 199 ASN B CA 1
ATOM 3138 C C . ASN B 1 199 ? 1.857 9.039 -12.164 1 91.56 199 ASN B C 1
ATOM 3140 O O . ASN B 1 199 ? 2.855 9.312 -11.492 1 91.56 199 ASN B O 1
ATOM 3144 N N . PRO B 1 200 ? 1.723 9.289 -13.461 1 89.88 200 PRO B N 1
ATOM 3145 C CA . PRO B 1 200 ? 2.857 9.922 -14.141 1 89.88 200 PRO B CA 1
ATOM 3146 C C . PRO B 1 200 ? 3.213 11.281 -13.547 1 89.88 200 PRO B C 1
ATOM 3148 O O . PRO B 1 200 ? 4.332 11.766 -13.734 1 89.88 200 PRO B O 1
ATOM 3151 N N . GLN B 1 201 ? 2.291 11.836 -12.82 1 90.31 201 GLN B N 1
ATOM 3152 C CA . GLN B 1 201 ? 2.523 13.156 -12.234 1 90.31 201 GLN B CA 1
ATOM 3153 C C . GLN B 1 201 ? 3.057 13.047 -10.812 1 90.31 201 GLN B C 1
ATOM 3155 O O . GLN B 1 201 ? 3.256 14.055 -10.133 1 90.31 201 GLN B O 1
ATOM 3160 N N . ALA B 1 202 ? 3.271 11.844 -10.445 1 91.62 202 ALA B N 1
ATOM 3161 C CA . ALA B 1 202 ? 3.787 11.664 -9.094 1 91.62 202 ALA B CA 1
ATOM 3162 C C . ALA B 1 202 ? 5.145 12.336 -8.93 1 91.62 202 ALA B C 1
ATOM 3164 O O . ALA B 1 202 ? 5.988 12.281 -9.828 1 91.62 202 ALA B O 1
ATOM 3165 N N . PHE B 1 203 ? 5.281 13.039 -7.773 1 94.19 203 PHE B N 1
ATOM 3166 C CA . PHE B 1 203 ? 6.488 13.789 -7.445 1 94.19 203 PHE B CA 1
ATOM 3167 C C . PHE B 1 203 ? 6.984 13.43 -6.051 1 94.19 203 PHE B C 1
ATOM 3169 O O . PHE B 1 203 ? 6.203 13.383 -5.098 1 94.19 203 PHE B O 1
ATOM 3176 N N . VAL B 1 204 ? 8.32 13.141 -5.961 1 96.25 204 VAL B N 1
ATOM 3177 C CA . VAL B 1 204 ? 8.93 12.664 -4.723 1 96.25 204 VAL B CA 1
ATOM 3178 C C . VAL B 1 204 ? 9.922 13.695 -4.199 1 96.25 204 VAL B C 1
ATOM 3180 O O . VAL B 1 204 ? 10.828 14.117 -4.926 1 96.25 204 VAL B O 1
ATOM 3183 N N . ARG B 1 205 ? 9.789 14.086 -2.943 1 95.44 205 ARG B N 1
ATOM 3184 C CA . ARG B 1 205 ? 10.734 15.016 -2.336 1 95.44 205 ARG B CA 1
ATOM 3185 C C . ARG B 1 205 ? 10.891 14.742 -0.844 1 95.44 205 ARG B C 1
ATOM 3187 O O . ARG B 1 205 ? 10 14.172 -0.216 1 95.44 205 ARG B O 1
ATOM 3194 N N . LEU B 1 206 ? 12.039 15.141 -0.309 1 95.5 206 LEU B N 1
ATOM 3195 C CA . LEU B 1 206 ? 12.172 15.117 1.144 1 95.5 206 LEU B CA 1
ATOM 3196 C C . LEU B 1 206 ? 11.172 16.062 1.794 1 95.5 206 LEU B C 1
ATOM 3198 O O . LEU B 1 206 ? 10.953 17.172 1.309 1 95.5 206 LEU B O 1
ATOM 3202 N N . ALA B 1 207 ? 10.484 15.477 2.785 1 92.25 207 ALA B N 1
ATOM 3203 C CA . ALA B 1 207 ? 9.547 16.328 3.51 1 92.25 207 ALA B CA 1
ATOM 3204 C C . ALA B 1 207 ? 10.281 17.25 4.484 1 92.25 207 ALA B C 1
ATOM 3206 O O . ALA B 1 207 ? 11.32 16.875 5.043 1 92.25 207 ALA B O 1
ATOM 3207 N N . ASP B 1 208 ? 9.789 18.422 4.648 1 77.75 208 ASP B N 1
ATOM 3208 C CA . ASP B 1 208 ? 10.383 19.344 5.613 1 77.75 208 ASP B CA 1
ATOM 3209 C C . ASP B 1 208 ? 10.305 18.781 7.031 1 77.75 208 ASP B C 1
ATOM 3211 O O . ASP B 1 208 ? 9.336 18.109 7.387 1 77.75 208 ASP B O 1
ATOM 3215 N N . PRO B 1 209 ? 11.578 18.766 7.715 1 64.25 209 PRO B N 1
ATOM 3216 C CA . PRO B 1 209 ? 11.523 18.328 9.109 1 64.25 209 PRO B CA 1
ATOM 3217 C C . PRO B 1 209 ? 10.406 19 9.898 1 64.25 209 PRO B C 1
ATOM 3219 O O . PRO B 1 209 ? 10.094 20.172 9.648 1 64.25 209 PRO B O 1
ATOM 3222 N N . ARG B 1 210 ? 9.453 18.219 10.453 1 51.5 210 ARG B N 1
ATOM 3223 C CA . ARG B 1 210 ? 8.406 18.812 11.281 1 51.5 210 ARG B CA 1
ATOM 3224 C C . ARG B 1 210 ? 9.008 19.594 12.445 1 51.5 210 ARG B C 1
ATOM 3226 O O . ARG B 1 210 ? 10.102 19.281 12.906 1 51.5 210 ARG B O 1
#

Foldseek 3Di:
DDVVVVVVVVVVVLVVVQQAFFAEDADAKAKAAAPVVCCQQPPPDDWAFPADDPFPPKGWTPFAKWWAAPQGIDGGHIYMDDHDHHMAIEHAPVVCVNRVAPAEEDAPPPKPPAAWTWIHGPVHIDIDRTHYHHYAKAWEDEPVVCVSNVHDAQDWFWKWKDDDPLTDIDTRHGYHYDNRGHTYIYDYPVVCVSHVVVHPRIGMHTDDDD/DDPVVVVVVVVVVLVVVQQAFFAEDADAKAKAAAPVVCCQQPPPDDWAFPADDPFPPKGWTPFAKWWAAPQGIDGGHIYMDDHDHHMAIEHAPVVCVNRVAPAEEDAPPPKPPAAWTWIHGPVHIDIDRTHYHHYAKAWEDEPVVCVSNVHDAQDWFWKWKDFDPLTDIDTRHGYHYDNRGHTYIYDYPVVCVSHVVVHPRIGMHTDPDD

Nearest PDB structures (foldseek):
  5cuo-assembly1_A  TM=9.651E-01  e=1.119E-24  Rhodopseudomonas palustris BisB18
  2nya-assembly2_F  TM=5.603E-01  e=2.088E-01  Escherichia coli K-12
  5udf-assembly1_B  TM=2.629E-01  e=5.777E-02  Acinetobacter baumannii
  1hqm-assembly1_D  TM=5.066E-01  e=4.912E+00  Thermus aquaticus
  4fer-assembly1_A  TM=2.311E-01  e=6.424E-01  Bacillus subtilis subsp. subtilis str. 168

Sequence (420 aa):
MDKELLLSTVSKVLDEMRQRPIPLGVSNRHIHLSEQDYQRLFPGHPISEKKALLQPGQYAAEQTVTLVGPKGQIKNVRLLGPLRSVSQVEISRTDARTLGIAAPLRMSGNLKGTPGIRLVSPYAELELSSGVIVAQRHIHMSPLDALILRVSHGDKVSVAIEGDERGLVFNNVVIRVSPNMRLEMHIDTDEANAAGADNPQAFVRLADPRMDKELLLSTVSKVLDEMRQRPIPLGVSNRHIHLSEQDYQRLFPGHPISEKKALLQPGQYAAEQTVTLVGPKGQIKNVRLLGPLRSVSQVEISRTDARTLGIAAPLRMSGNLKGTPGIRLVSPYAELELSSGVIVAQRHIHMSPLDALILRVSHGDKVSVAIEGDERGLVFNNVVIRVSPNMRLEMHIDTDEANAAGADNPQAFVRLADPR